Protein AF-A0A918P428-F1 (afdb_monomer_lite)

Secondary structure (DSSP, 8-state):
-PPPHHHHHHHHHHTB-TTS-BSSGGGGT--HHHHHHHHHHHHHHHHHHHHHHHHHHHTT---HHHHHHHHHHHHHHHHHHHHHHHHTTT--GGGGGPPP---S------TTS-GGGHHHHHHHHHHHHHHHHHHHHTT--SSPPPHHHHHHHHHHHHHHHHHHHHHHHHHHHSS-HHHHHHHHHHHHHHHHHHHHHHHHHHHHTTEEESS--SS--S-PPPPHHHHHTTSSPPPPPP-PPPHHHHHHHHHHHHHHHHHH-TT--TTSSSPPPPPPPHHHHHHHTTSHHHHHHHHHHHHHHHHHHHHHHHHHHHHHGGGEEE--GGGPPTT--SS-EEPPHHHHHHHHHHHHHHHHHHHHHHHHHHHHHHHHT---HHHHHHHHHHTTT-SSPP----PPPP-----------PPPPPPPP-----

Structure (mmCIF, N/CA/C/O backbone):
data_AF-A0A918P428-F1
#
_entry.id   AF-A0A918P428-F1
#
loop_
_atom_site.group_PDB
_atom_site.id
_atom_site.type_symbol
_atom_site.label_atom_id
_atom_site.label_alt_id
_atom_site.label_comp_id
_atom_site.label_asym_id
_atom_site.label_entity_id
_atom_site.label_seq_id
_atom_site.pdbx_PDB_ins_code
_atom_site.Cartn_x
_atom_site.Cartn_y
_atom_site.Cartn_z
_atom_site.occupancy
_atom_site.B_iso_or_equiv
_atom_site.auth_seq_id
_atom_site.auth_comp_id
_atom_site.auth_asym_id
_atom_site.auth_atom_id
_atom_site.pdbx_PDB_model_num
ATOM 1 N N . MET A 1 1 ? -10.950 -5.832 18.881 1.00 31.33 1 MET A N 1
ATOM 2 C CA . MET A 1 1 ? -10.322 -6.523 20.031 1.00 31.33 1 MET A CA 1
ATOM 3 C C . MET A 1 1 ? -9.089 -5.736 20.432 1.00 31.33 1 MET A C 1
ATOM 5 O O . MET A 1 1 ? -8.167 -5.655 19.633 1.00 31.33 1 MET A O 1
ATOM 9 N N . GLU A 1 2 ? -9.090 -5.110 21.608 1.00 39.03 2 GLU A N 1
ATOM 10 C CA . GLU A 1 2 ? -7.902 -4.420 22.128 1.00 39.03 2 GLU A CA 1
ATOM 11 C C . GLU A 1 2 ? -6.857 -5.457 22.566 1.00 39.03 2 GLU A C 1
ATOM 13 O O . GLU A 1 2 ? -7.166 -6.386 23.313 1.00 39.03 2 GLU A O 1
ATOM 18 N N . ALA A 1 3 ? -5.631 -5.336 22.055 1.00 39.38 3 ALA A N 1
ATOM 19 C CA . ALA A 1 3 ? -4.542 -6.263 22.342 1.00 39.38 3 ALA A CA 1
ATOM 20 C C . ALA A 1 3 ? -4.109 -6.167 23.819 1.00 39.38 3 ALA A C 1
ATOM 22 O O . ALA A 1 3 ? -3.930 -5.077 24.364 1.00 39.38 3 ALA A O 1
ATOM 23 N N . SER A 1 4 ? -3.927 -7.314 24.477 1.00 46.53 4 SER A N 1
ATOM 24 C CA . SER A 1 4 ? -3.485 -7.392 25.873 1.00 46.53 4 SER A CA 1
ATOM 25 C C . SER A 1 4 ? -2.034 -6.908 26.066 1.00 46.53 4 SER A C 1
ATOM 27 O O . SER A 1 4 ? -1.264 -6.743 25.121 1.00 46.53 4 SER A O 1
ATOM 29 N N . GLY A 1 5 ? -1.629 -6.696 27.324 1.00 44.28 5 GLY A N 1
ATOM 30 C CA . GLY A 1 5 ? -0.304 -6.175 27.685 1.00 44.28 5 GLY A CA 1
ATOM 31 C C . GLY A 1 5 ? 0.900 -7.011 27.221 1.00 44.28 5 GLY A C 1
ATOM 32 O O . GLY A 1 5 ? 1.939 -6.467 26.870 1.00 44.28 5 GLY A O 1
ATOM 33 N N . ALA A 1 6 ? 0.770 -8.335 27.179 1.00 50.16 6 ALA A N 1
ATOM 34 C CA . ALA A 1 6 ? 1.808 -9.204 26.622 1.00 50.16 6 ALA A CA 1
ATOM 35 C C . ALA A 1 6 ? 1.853 -9.111 25.085 1.00 50.16 6 ALA A C 1
ATOM 37 O O . ALA A 1 6 ? 2.927 -9.137 24.487 1.00 50.16 6 ALA A O 1
ATOM 38 N N . ALA A 1 7 ? 0.693 -8.884 24.459 1.00 64.12 7 ALA A N 1
ATOM 39 C CA . ALA A 1 7 ? 0.551 -8.892 23.014 1.00 64.12 7 ALA A CA 1
ATOM 40 C C . ALA A 1 7 ? 1.315 -7.757 22.319 1.00 64.12 7 ALA A C 1
ATOM 42 O O . ALA A 1 7 ? 1.891 -8.022 21.277 1.00 64.12 7 ALA A O 1
ATOM 43 N N . VAL A 1 8 ? 1.402 -6.528 22.859 1.00 65.88 8 VAL A N 1
ATOM 44 C CA . VAL A 1 8 ? 2.155 -5.445 22.164 1.00 65.88 8 VAL A CA 1
ATOM 45 C C . VAL A 1 8 ? 3.673 -5.594 22.330 1.00 65.88 8 VAL A C 1
ATOM 47 O O . VAL A 1 8 ? 4.412 -5.254 21.410 1.00 65.88 8 VAL A O 1
ATOM 50 N N . ILE A 1 9 ? 4.174 -6.139 23.449 1.00 69.25 9 ILE A N 1
ATOM 51 C CA . ILE A 1 9 ? 5.611 -6.456 23.579 1.00 69.25 9 ILE A CA 1
ATOM 52 C C . ILE A 1 9 ? 6.000 -7.550 22.582 1.00 69.25 9 ILE A C 1
ATOM 54 O O . ILE A 1 9 ? 7.019 -7.414 21.902 1.00 69.25 9 ILE A O 1
ATOM 58 N N . ASP A 1 10 ? 5.188 -8.600 22.465 1.00 75.81 10 ASP A N 1
ATOM 59 C CA . ASP A 1 10 ? 5.423 -9.670 21.496 1.00 75.81 10 ASP A CA 1
ATOM 60 C C . ASP A 1 10 ? 5.233 -9.182 20.054 1.00 75.81 10 ASP A C 1
ATOM 62 O O . ASP A 1 10 ? 6.016 -9.546 19.179 1.00 75.81 10 ASP A O 1
ATOM 66 N N . LEU A 1 11 ? 4.295 -8.261 19.817 1.00 78.19 11 LEU A N 1
ATOM 67 C CA . LEU A 1 11 ? 4.116 -7.588 18.532 1.00 78.19 11 LEU A CA 1
ATOM 68 C C . LEU A 1 11 ? 5.373 -6.802 18.141 1.00 78.19 11 LEU A C 1
ATOM 70 O O . LEU A 1 11 ? 5.907 -7.017 17.060 1.00 78.19 11 LEU A O 1
ATOM 74 N N . ILE A 1 12 ? 5.916 -5.971 19.042 1.00 77.56 12 ILE A N 1
ATOM 75 C CA . ILE A 1 12 ? 7.167 -5.222 18.821 1.00 77.56 12 ILE A CA 1
ATOM 76 C C . ILE A 1 12 ? 8.342 -6.168 18.562 1.00 77.56 12 ILE A C 1
ATOM 78 O O . ILE A 1 12 ? 9.153 -5.905 17.671 1.00 77.56 12 ILE A O 1
ATOM 82 N N . ARG A 1 13 ? 8.438 -7.271 19.315 1.00 81.25 13 ARG A N 1
ATOM 83 C CA . ARG A 1 13 ? 9.455 -8.307 19.083 1.00 81.25 13 ARG A CA 1
ATOM 84 C C . ARG A 1 13 ? 9.303 -8.962 17.715 1.00 81.25 13 ARG A C 1
ATOM 86 O O . ARG A 1 13 ? 10.318 -9.205 17.078 1.00 81.25 13 ARG A O 1
ATOM 93 N N . GLY A 1 14 ? 8.077 -9.172 17.238 1.00 83.81 14 GLY A N 1
ATOM 94 C CA . GLY A 1 14 ? 7.795 -9.743 15.918 1.00 83.81 14 GLY A CA 1
ATOM 95 C C . GLY A 1 14 ? 8.386 -8.942 14.755 1.00 83.81 14 GLY A C 1
ATOM 96 O O . GLY A 1 14 ? 8.685 -9.507 13.70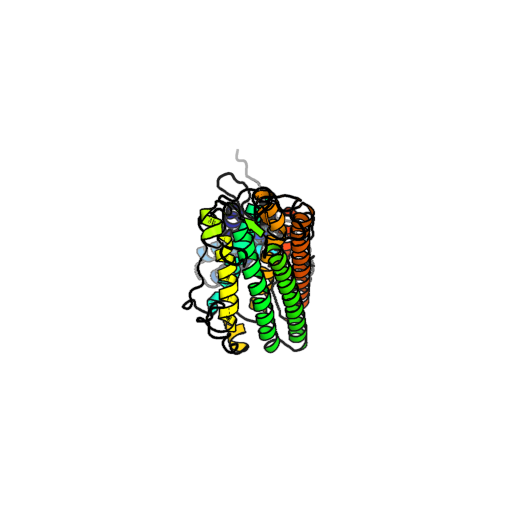9 1.00 83.81 14 GLY A O 1
ATOM 97 N N . HIS A 1 15 ? 8.643 -7.643 14.937 1.00 87.75 15 HIS A N 1
ATOM 98 C CA . HIS A 1 15 ? 9.323 -6.819 13.931 1.00 87.75 15 HIS A CA 1
ATOM 99 C C . HIS A 1 15 ? 10.852 -6.980 13.925 1.00 87.75 15 HIS A C 1
ATOM 101 O O . HIS A 1 15 ? 11.539 -6.219 13.234 1.00 87.75 15 HIS A O 1
ATOM 107 N N . ARG A 1 16 ? 11.400 -7.948 14.667 1.00 87.19 16 ARG A N 1
ATOM 108 C CA . ARG A 1 16 ? 12.821 -8.307 14.686 1.00 87.19 16 ARG A CA 1
ATOM 109 C C . ARG A 1 16 ? 13.007 -9.787 14.353 1.00 87.19 16 ARG A C 1
ATOM 111 O O . ARG A 1 16 ? 12.148 -10.604 14.664 1.00 87.19 16 ARG A O 1
ATOM 118 N N . ASP A 1 17 ? 14.118 -10.123 13.706 1.00 84.69 17 ASP A N 1
ATOM 119 C CA . ASP A 1 17 ? 14.484 -11.514 13.425 1.00 84.69 17 ASP A CA 1
ATOM 120 C C . ASP A 1 17 ? 15.096 -12.219 14.652 1.00 84.69 17 ASP A C 1
ATOM 122 O O . ASP A 1 17 ? 15.236 -11.636 15.731 1.00 84.69 17 ASP A O 1
ATOM 126 N N . GLY A 1 18 ? 15.496 -13.485 14.482 1.00 82.44 18 GLY A N 1
ATOM 127 C CA . GLY A 1 18 ? 16.138 -14.282 15.534 1.00 82.44 18 GLY A CA 1
ATOM 128 C C . GLY A 1 18 ? 17.485 -13.735 16.027 1.00 82.44 18 GLY A C 1
ATOM 129 O O . GLY A 1 18 ? 17.945 -14.146 17.088 1.00 82.44 18 GLY A O 1
ATOM 130 N N . THR A 1 19 ? 18.099 -12.790 15.307 1.00 83.62 19 THR A N 1
ATOM 131 C CA . THR A 1 19 ? 19.321 -12.077 15.726 1.00 83.62 19 THR A CA 1
ATOM 132 C C . THR A 1 19 ? 19.018 -10.747 16.425 1.00 83.62 19 THR A C 1
ATOM 134 O O . THR A 1 19 ? 19.922 -10.080 16.926 1.00 83.62 19 THR A O 1
ATOM 137 N N . GLY A 1 20 ? 17.743 -10.347 16.484 1.00 81.12 20 GLY A N 1
ATOM 138 C CA . GLY A 1 20 ? 17.297 -9.069 17.032 1.00 81.12 20 GLY A CA 1
ATOM 139 C C . GLY A 1 20 ? 17.371 -7.906 16.037 1.00 81.12 20 GLY A C 1
ATOM 140 O O . GLY A 1 20 ? 17.057 -6.766 16.411 1.00 81.12 20 GLY A O 1
ATOM 141 N N . ALA A 1 21 ? 17.748 -8.161 14.782 1.00 85.00 21 ALA A N 1
ATOM 142 C CA . ALA A 1 21 ? 17.823 -7.145 13.746 1.00 85.00 21 ALA A CA 1
ATOM 143 C C . ALA A 1 21 ? 16.412 -6.785 13.240 1.00 85.00 21 ALA A C 1
ATOM 145 O O . ALA A 1 21 ? 15.539 -7.649 13.168 1.00 85.00 21 ALA A O 1
ATOM 146 N N . PRO A 1 22 ? 16.140 -5.509 12.908 1.00 86.50 22 PRO A N 1
ATOM 147 C CA . PRO A 1 22 ? 14.819 -5.098 12.436 1.00 86.50 22 PRO A CA 1
ATOM 148 C C . PRO A 1 22 ? 14.479 -5.729 11.075 1.00 86.50 22 PRO A C 1
ATOM 150 O O . PRO A 1 22 ? 15.311 -5.733 10.171 1.00 86.50 22 PRO A O 1
ATOM 153 N N . VAL A 1 23 ? 13.250 -6.222 10.910 1.00 86.94 23 VAL A N 1
ATOM 154 C CA . VAL A 1 23 ? 12.742 -6.774 9.632 1.00 86.94 23 VAL A CA 1
ATOM 155 C C . VAL A 1 23 ? 11.637 -5.923 9.005 1.00 86.94 23 VAL A C 1
ATOM 157 O O . VAL A 1 23 ? 11.207 -6.177 7.888 1.00 86.94 23 VAL A O 1
ATOM 160 N N . THR A 1 24 ? 11.181 -4.879 9.695 1.00 88.31 24 THR A N 1
ATOM 161 C CA . THR A 1 24 ? 10.195 -3.918 9.177 1.00 88.31 24 THR A CA 1
ATOM 162 C C . THR A 1 24 ? 10.546 -2.508 9.675 1.00 88.31 24 THR A C 1
ATOM 164 O O . THR A 1 24 ? 11.248 -2.389 10.688 1.00 88.31 24 THR A O 1
ATOM 167 N N . PRO A 1 25 ? 9.997 -1.433 9.080 1.00 83.50 25 PRO A N 1
ATOM 168 C CA . PRO A 1 25 ? 10.308 -0.076 9.530 1.00 83.50 25 PRO A CA 1
ATOM 169 C C . PRO A 1 25 ? 9.726 0.247 10.916 1.00 83.50 25 PRO A C 1
ATOM 171 O O . PRO A 1 25 ? 10.214 1.134 11.612 1.00 83.50 25 PRO A O 1
ATOM 174 N N . TYR A 1 26 ? 8.723 -0.511 11.367 1.00 86.00 26 TYR A N 1
ATOM 175 C CA . TYR A 1 26 ? 8.079 -0.323 12.669 1.00 86.00 26 TYR A CA 1
ATOM 176 C C . TYR A 1 26 ? 8.926 -0.804 13.850 1.00 86.00 26 TYR A C 1
ATOM 178 O O . TYR A 1 26 ? 8.709 -0.364 14.976 1.00 86.00 26 TYR A O 1
ATOM 186 N N . ALA A 1 27 ? 9.941 -1.638 13.600 1.00 82.38 27 ALA A N 1
ATOM 187 C CA . ALA A 1 27 ? 10.876 -2.125 14.618 1.00 82.38 27 ALA A CA 1
ATOM 188 C C . ALA A 1 27 ? 11.655 -1.003 15.329 1.00 82.38 27 ALA A C 1
ATOM 190 O O . ALA A 1 27 ? 12.206 -1.214 16.417 1.00 82.38 27 ALA A O 1
ATOM 191 N N . LEU A 1 28 ? 11.742 0.158 14.672 1.00 74.56 28 LEU A N 1
ATOM 192 C CA . LEU A 1 28 ? 12.448 1.351 15.129 1.00 74.56 28 LEU A CA 1
ATOM 193 C C . LEU A 1 28 ? 11.491 2.469 15.564 1.00 74.56 28 LEU A C 1
ATOM 195 O O . LEU A 1 28 ? 11.929 3.412 16.211 1.00 74.56 28 LEU A O 1
ATOM 199 N N . ALA A 1 29 ? 10.192 2.350 15.263 1.00 73.25 29 ALA A N 1
ATOM 200 C CA . ALA A 1 29 ? 9.214 3.406 15.517 1.00 73.25 29 ALA A CA 1
ATOM 201 C C . ALA A 1 29 ? 8.935 3.623 17.013 1.00 73.25 29 ALA A C 1
ATOM 203 O O . ALA A 1 29 ? 8.585 4.731 17.414 1.00 73.25 29 ALA A O 1
ATOM 204 N N . PHE A 1 30 ? 9.108 2.592 17.849 1.00 69.50 30 PHE A N 1
ATOM 205 C CA . PHE A 1 30 ? 8.875 2.698 19.287 1.00 69.50 30 PHE A CA 1
ATOM 206 C C . PHE A 1 30 ? 9.949 2.026 20.127 1.00 69.50 30 PHE A C 1
ATOM 208 O O . PHE A 1 30 ? 10.457 0.949 19.821 1.00 69.50 30 PHE A O 1
ATOM 215 N N . THR A 1 31 ? 10.228 2.656 21.267 1.00 66.94 31 THR A N 1
ATOM 216 C CA . THR A 1 31 ? 11.044 2.059 22.320 1.00 66.94 31 THR A CA 1
ATOM 217 C C . THR A 1 31 ? 10.198 1.143 23.204 1.00 66.94 31 THR A C 1
ATOM 219 O O . THR A 1 31 ? 8.987 1.328 23.362 1.00 66.94 31 THR A O 1
ATOM 222 N N . THR A 1 32 ? 10.850 0.202 23.887 1.00 64.94 32 THR A N 1
ATOM 223 C CA . THR A 1 32 ? 10.221 -0.623 24.935 1.00 64.94 32 THR A CA 1
ATOM 224 C C . THR A 1 32 ? 9.593 0.220 26.051 1.00 64.94 32 THR A C 1
ATOM 226 O O . THR A 1 32 ? 8.631 -0.217 26.682 1.00 64.94 32 THR A O 1
ATOM 229 N N . ARG A 1 33 ? 10.087 1.446 26.282 1.00 69.38 33 ARG A N 1
ATOM 230 C CA . ARG A 1 33 ? 9.517 2.402 27.241 1.00 69.38 33 ARG A CA 1
ATOM 231 C C . ARG A 1 33 ? 8.160 2.940 26.780 1.00 69.38 33 ARG A C 1
ATOM 233 O O . ARG A 1 33 ? 7.232 2.952 27.584 1.00 69.38 33 ARG A O 1
ATOM 240 N N . SER A 1 34 ? 8.025 3.329 25.511 1.00 71.12 34 SER A N 1
ATOM 241 C CA . SER A 1 34 ? 6.755 3.812 24.939 1.00 71.12 34 SER A CA 1
ATOM 242 C C . SER A 1 34 ? 5.681 2.720 24.957 1.00 71.12 34 SER A C 1
ATOM 244 O O . SER A 1 34 ? 4.543 2.976 25.346 1.00 71.12 34 SER A O 1
ATOM 246 N N . ALA A 1 35 ? 6.070 1.480 24.645 1.00 68.44 35 ALA A N 1
ATOM 247 C CA . ALA A 1 35 ? 5.195 0.312 24.734 1.00 68.44 35 ALA A CA 1
ATOM 248 C C . ALA A 1 35 ? 4.687 0.075 26.164 1.00 68.44 35 ALA A C 1
ATOM 250 O O . ALA A 1 35 ? 3.486 -0.045 26.395 1.00 68.44 35 ALA A O 1
ATOM 251 N N . ARG A 1 36 ? 5.592 0.092 27.154 1.00 72.69 36 ARG A N 1
ATOM 252 C CA . ARG A 1 36 ? 5.234 -0.027 28.578 1.00 72.69 36 ARG A CA 1
ATOM 253 C C . ARG A 1 36 ? 4.293 1.088 29.036 1.00 72.69 36 ARG A C 1
ATOM 255 O O . ARG A 1 36 ? 3.337 0.803 29.750 1.00 72.69 36 ARG A O 1
ATOM 262 N N . ALA A 1 37 ? 4.526 2.331 28.614 1.00 80.19 37 ALA A N 1
ATOM 263 C CA . ALA A 1 37 ? 3.649 3.450 28.955 1.00 80.19 37 ALA A CA 1
ATOM 264 C C . ALA A 1 37 ? 2.232 3.256 28.385 1.00 80.19 37 ALA A C 1
ATOM 266 O O . ALA A 1 37 ? 1.250 3.424 29.109 1.00 80.19 37 ALA A O 1
ATOM 267 N N . TYR A 1 38 ? 2.120 2.830 27.123 1.00 79.44 38 TYR A N 1
ATOM 268 C CA . TYR A 1 38 ? 0.840 2.496 26.489 1.00 79.44 38 TYR A CA 1
ATOM 269 C C . TYR A 1 38 ? 0.107 1.355 27.206 1.00 79.44 38 TYR A C 1
ATOM 271 O O . TYR A 1 38 ? -1.086 1.465 27.494 1.00 79.44 38 TYR A O 1
ATOM 279 N N . HIS A 1 39 ? 0.830 0.308 27.605 1.00 77.62 39 HIS A N 1
ATOM 280 C CA . HIS A 1 39 ? 0.270 -0.787 28.395 1.00 77.62 39 HIS A CA 1
ATOM 281 C C . HIS A 1 39 ? -0.295 -0.344 29.733 1.00 77.62 39 HIS A C 1
ATOM 283 O O . HIS A 1 39 ? -1.425 -0.692 30.066 1.00 77.62 39 HIS A O 1
ATOM 289 N N . LEU A 1 40 ? 0.476 0.426 30.499 1.00 81.62 40 LEU A N 1
ATOM 290 C CA . LEU A 1 40 ? 0.041 0.925 31.800 1.00 81.62 40 LEU A CA 1
ATOM 291 C C . LEU A 1 40 ? -1.173 1.850 31.647 1.00 81.62 40 LEU A C 1
ATOM 293 O O . LEU A 1 40 ? -2.111 1.786 32.444 1.00 81.62 40 LEU A O 1
ATOM 297 N N . ARG A 1 41 ? -1.226 2.631 30.561 1.00 83.94 41 ARG A N 1
ATOM 298 C CA . ARG A 1 41 ? -2.387 3.459 30.235 1.00 83.94 41 ARG A CA 1
ATOM 299 C C . ARG A 1 41 ? -3.644 2.622 29.974 1.00 83.94 41 ARG A C 1
ATOM 301 O O . ARG A 1 41 ? -4.665 2.913 30.594 1.00 83.94 41 ARG A O 1
ATOM 308 N N . HIS A 1 42 ? -3.586 1.583 29.139 1.00 80.75 42 HIS A N 1
ATOM 309 C CA . HIS A 1 42 ? -4.741 0.699 28.897 1.00 80.75 42 HIS A CA 1
ATOM 310 C C . HIS A 1 42 ? -5.129 -0.115 30.138 1.00 80.75 42 HIS A C 1
ATOM 312 O O . HIS A 1 42 ? -6.307 -0.184 30.492 1.00 80.75 42 HIS A O 1
ATOM 318 N N . ALA A 1 43 ? -4.144 -0.659 30.858 1.00 83.25 43 ALA A N 1
ATOM 319 C CA . ALA A 1 43 ? -4.373 -1.392 32.098 1.00 83.25 43 ALA A CA 1
ATOM 320 C C . ALA A 1 43 ? -5.099 -0.529 33.138 1.00 83.25 43 ALA A C 1
ATOM 322 O O . ALA A 1 43 ? -5.972 -1.037 33.836 1.00 83.25 43 ALA A O 1
ATOM 323 N N . SER A 1 44 ? -4.820 0.782 33.201 1.00 87.19 44 SER A N 1
ATOM 324 C CA . SER A 1 44 ? -5.530 1.687 34.114 1.00 87.19 44 SER A CA 1
ATOM 325 C C . SER A 1 44 ? -7.049 1.690 33.898 1.00 87.19 44 SER A C 1
ATOM 327 O O . SER A 1 44 ? -7.802 1.707 34.868 1.00 87.19 44 SER A O 1
ATOM 329 N N . GLY A 1 45 ? -7.511 1.612 32.644 1.00 84.69 45 GLY A N 1
ATOM 330 C CA . GLY A 1 45 ? -8.936 1.543 32.314 1.00 84.69 45 GLY A CA 1
ATOM 331 C C . GLY A 1 45 ? -9.569 0.226 32.762 1.00 84.69 45 GLY A C 1
ATOM 332 O O . GLY A 1 45 ? -10.607 0.234 33.419 1.00 84.69 45 GLY A O 1
ATOM 333 N N . ILE A 1 46 ? -8.904 -0.898 32.481 1.00 86.50 46 ILE A N 1
ATOM 334 C CA . ILE A 1 46 ? -9.366 -2.237 32.879 1.00 86.50 46 ILE A CA 1
ATOM 335 C C . ILE A 1 46 ? -9.427 -2.360 34.404 1.00 86.50 46 ILE A C 1
ATOM 337 O O . ILE A 1 46 ? -10.438 -2.803 34.944 1.00 86.50 46 ILE A O 1
ATOM 341 N N . LEU A 1 47 ? -8.379 -1.921 35.107 1.00 87.81 47 LEU A N 1
ATOM 342 C CA . LEU A 1 47 ? -8.314 -1.932 36.570 1.00 87.81 47 LEU A CA 1
ATOM 343 C C . LEU A 1 47 ? -9.423 -1.073 37.187 1.00 87.81 47 LEU A C 1
ATOM 345 O O . LEU A 1 47 ? -10.043 -1.480 38.168 1.00 87.81 47 LEU A O 1
ATOM 349 N N . HIS A 1 48 ? -9.716 0.086 36.591 1.00 89.06 48 HIS A N 1
ATOM 350 C CA . HIS A 1 48 ? -10.815 0.940 37.029 1.00 89.06 48 HIS A CA 1
ATOM 351 C C . HIS A 1 48 ? -12.187 0.277 36.826 1.00 89.06 48 HIS A C 1
ATOM 353 O O . HIS A 1 48 ? -13.009 0.277 37.741 1.00 89.06 48 HIS A O 1
ATOM 359 N N . SER A 1 49 ? -12.432 -0.335 35.665 1.00 89.06 49 SER A N 1
ATOM 360 C CA . SER A 1 49 ? -13.681 -1.060 35.396 1.00 89.06 49 SER A CA 1
ATOM 361 C C . SER A 1 49 ? -13.847 -2.271 36.318 1.00 89.06 49 SER A C 1
ATOM 363 O O . SER A 1 49 ? -14.903 -2.442 36.925 1.00 89.06 49 SER A O 1
ATOM 365 N N . ALA A 1 50 ? -12.789 -3.065 36.502 1.00 90.38 50 ALA A N 1
ATOM 366 C CA . ALA A 1 50 ? -12.780 -4.199 37.422 1.00 90.38 50 ALA A CA 1
ATOM 367 C C . ALA A 1 50 ? -13.047 -3.756 38.868 1.00 90.38 50 ALA A C 1
ATOM 369 O O . ALA A 1 50 ? -13.843 -4.376 39.567 1.00 90.38 50 ALA A O 1
ATOM 370 N N . SER A 1 51 ? -12.451 -2.640 39.297 1.00 93.00 51 SER A N 1
ATOM 371 C CA . SER A 1 51 ? -12.695 -2.043 40.611 1.00 93.00 51 SER A CA 1
ATOM 372 C C . SER A 1 51 ? -14.177 -1.714 40.836 1.00 93.00 51 SER A C 1
ATOM 374 O O . SER A 1 51 ? -14.702 -1.988 41.917 1.00 93.00 51 SER A O 1
ATOM 376 N N . ARG A 1 52 ? -14.874 -1.176 39.824 1.00 93.06 52 ARG A N 1
ATOM 377 C CA . ARG A 1 52 ? -16.317 -0.890 39.905 1.00 93.06 52 ARG A CA 1
ATOM 378 C C . ARG A 1 52 ? -17.155 -2.161 40.031 1.00 93.06 52 ARG A C 1
ATOM 380 O O . ARG A 1 52 ? -18.082 -2.183 40.833 1.00 93.06 52 ARG A O 1
ATOM 387 N N . ILE A 1 53 ? -16.814 -3.207 39.278 1.00 91.38 53 ILE A N 1
ATOM 388 C CA . ILE A 1 53 ? -17.498 -4.507 39.352 1.00 91.38 53 ILE A CA 1
ATOM 389 C C . ILE A 1 53 ? -17.313 -5.118 40.744 1.00 91.38 53 ILE A C 1
ATOM 391 O O . ILE A 1 53 ? -18.290 -5.480 41.388 1.00 91.38 53 ILE A O 1
ATOM 395 N N . VAL A 1 54 ? -16.074 -5.166 41.242 1.00 91.56 54 VAL A N 1
ATOM 396 C CA . VAL A 1 54 ? -15.750 -5.699 42.575 1.00 91.56 54 VAL A CA 1
ATOM 397 C C . VAL A 1 54 ? -16.506 -4.951 43.678 1.00 91.56 54 VAL A C 1
ATOM 399 O O . VAL A 1 54 ? -16.985 -5.584 44.614 1.00 91.56 54 VAL A O 1
ATOM 402 N N . HIS A 1 55 ? -16.666 -3.632 43.551 1.00 91.38 55 HIS A N 1
ATOM 403 C CA . HIS A 1 55 ? -17.451 -2.834 44.494 1.00 91.38 55 HIS A CA 1
ATOM 404 C C . HIS A 1 55 ? -18.949 -3.151 44.451 1.00 91.38 55 HIS A C 1
ATOM 406 O O . HIS A 1 55 ? -19.579 -3.310 45.489 1.00 91.38 55 HIS A O 1
ATOM 412 N N . ALA A 1 56 ? -19.527 -3.276 43.256 1.00 90.69 56 ALA A N 1
ATOM 413 C CA . ALA A 1 56 ? -20.937 -3.635 43.114 1.00 90.69 56 ALA A CA 1
ATOM 414 C C . ALA A 1 56 ? -21.225 -5.040 43.680 1.00 90.69 56 ALA A C 1
ATOM 416 O O . ALA A 1 56 ? -22.248 -5.268 44.325 1.00 90.69 56 ALA A O 1
ATOM 417 N N . VAL A 1 57 ? -20.292 -5.979 43.495 1.00 89.88 57 VAL A N 1
ATOM 418 C CA . VAL A 1 57 ? -20.382 -7.324 44.078 1.00 89.88 57 VAL A CA 1
ATOM 419 C C . VAL A 1 57 ? -20.202 -7.285 45.601 1.00 89.88 57 VAL A C 1
ATOM 421 O O . VAL A 1 57 ? -20.927 -7.975 46.310 1.00 89.88 57 VAL A O 1
ATOM 424 N N . SER A 1 58 ? -19.298 -6.458 46.144 1.00 89.75 58 SER A N 1
ATOM 425 C CA . SER A 1 58 ? -19.117 -6.358 47.604 1.00 89.75 58 SER A CA 1
ATOM 426 C C . SER A 1 58 ? -20.359 -5.833 48.329 1.00 89.75 58 SER A C 1
ATOM 428 O O . SER A 1 58 ? -20.596 -6.223 49.472 1.00 89.75 58 SER A O 1
ATOM 430 N N . GLN A 1 59 ? -21.159 -4.997 47.658 1.00 88.12 59 GLN A N 1
ATOM 431 C CA . GLN A 1 59 ? -22.417 -4.441 48.170 1.00 88.12 59 GLN A CA 1
ATOM 432 C C . GLN A 1 59 ? -23.609 -5.408 48.114 1.00 88.12 59 GLN A C 1
ATOM 434 O O . GLN A 1 59 ? -24.616 -5.148 48.762 1.00 88.12 59 GLN A O 1
ATOM 439 N N . SER A 1 60 ? -23.522 -6.492 47.339 1.00 87.50 60 SER A N 1
ATOM 440 C CA . SER A 1 60 ? -24.641 -7.419 47.095 1.00 87.50 60 SER A CA 1
ATOM 441 C C . SER A 1 60 ? -24.496 -8.772 47.796 1.00 87.50 60 SER A C 1
ATOM 443 O O . SER A 1 60 ? -25.365 -9.628 47.653 1.00 87.50 60 SER A O 1
ATOM 445 N N . LEU A 1 61 ? -23.413 -8.985 48.549 1.00 85.19 61 LEU A N 1
ATOM 446 C CA . LEU A 1 61 ? -23.139 -10.241 49.245 1.00 85.19 61 LEU A CA 1
ATOM 447 C C . LEU A 1 61 ? -23.393 -10.124 50.752 1.00 85.19 61 LEU A C 1
ATOM 449 O O . LEU A 1 61 ? -22.769 -9.308 51.425 1.00 85.19 61 LEU A O 1
ATOM 453 N N . ASP A 1 62 ? -24.188 -11.050 51.293 1.00 79.94 62 ASP A N 1
ATOM 454 C CA . ASP A 1 62 ? -24.515 -11.128 52.729 1.00 79.94 62 ASP A CA 1
ATOM 455 C C . ASP A 1 62 ? -23.395 -11.739 53.597 1.00 79.94 62 ASP A C 1
ATOM 457 O O . ASP A 1 62 ? -23.501 -11.825 54.821 1.00 79.94 62 ASP A O 1
ATOM 461 N N . ASN A 1 63 ? -22.282 -12.169 52.992 1.00 88.62 63 ASN A N 1
ATOM 462 C CA . ASN A 1 63 ? -21.139 -12.712 53.725 1.00 88.62 63 ASN A CA 1
ATOM 463 C C . ASN A 1 63 ? -20.114 -11.614 54.049 1.00 88.62 63 ASN A C 1
ATOM 465 O O . ASN A 1 63 ? -19.318 -11.213 53.196 1.00 88.62 63 ASN A O 1
ATOM 469 N N . TRP A 1 64 ? -20.080 -11.201 55.318 1.00 85.19 64 TRP A N 1
ATOM 470 C CA . TRP A 1 64 ? -19.185 -10.165 55.848 1.00 85.19 64 TRP A CA 1
ATOM 471 C C . TRP A 1 64 ? -17.703 -10.365 55.489 1.00 85.19 64 TRP A C 1
ATOM 473 O O . TRP A 1 64 ? -17.040 -9.440 55.017 1.00 85.19 64 TRP A O 1
ATOM 483 N N . ASN A 1 65 ? -17.176 -11.585 55.642 1.00 87.31 65 ASN A N 1
ATOM 484 C CA . ASN A 1 65 ? -15.766 -11.876 55.360 1.00 87.31 65 ASN A CA 1
ATOM 485 C C . ASN A 1 65 ? -15.431 -11.744 53.868 1.00 87.31 65 ASN A C 1
ATOM 487 O O . ASN A 1 65 ? -14.327 -11.327 53.510 1.00 87.31 65 ASN A O 1
ATOM 491 N N . VAL A 1 66 ? -16.372 -12.097 52.991 1.00 86.38 66 VAL A N 1
ATOM 492 C CA . VAL A 1 66 ? -16.209 -11.952 51.539 1.00 86.38 66 VAL A CA 1
ATOM 493 C C . VAL A 1 66 ? -16.333 -10.483 51.133 1.00 86.38 66 VAL A C 1
ATOM 495 O O . VAL A 1 66 ? -15.510 -10.004 50.353 1.00 86.38 66 VAL A O 1
ATOM 498 N N . SER A 1 67 ? -17.286 -9.750 51.716 1.00 86.56 67 SER A N 1
ATOM 499 C CA . SER A 1 67 ? -17.478 -8.319 51.465 1.00 86.56 67 SER A CA 1
ATOM 500 C C . SER A 1 67 ? -16.229 -7.504 51.826 1.00 86.56 67 SER A C 1
ATOM 502 O O . SER A 1 67 ? -15.738 -6.751 50.986 1.00 86.56 67 SER A O 1
ATOM 504 N N . ILE A 1 68 ? -15.611 -7.741 52.995 1.00 88.38 68 ILE A N 1
ATOM 505 C CA . ILE A 1 68 ? -14.348 -7.080 53.383 1.00 88.38 68 ILE A CA 1
ATOM 506 C C . ILE A 1 68 ? -13.234 -7.352 52.366 1.00 88.38 68 ILE A C 1
ATOM 508 O O . ILE A 1 68 ? -12.557 -6.419 51.933 1.00 88.38 68 ILE A O 1
ATOM 512 N N . ARG A 1 69 ? -13.039 -8.612 51.954 1.00 91.19 69 ARG A N 1
ATOM 513 C CA . ARG A 1 69 ? -11.986 -8.971 50.987 1.00 91.19 69 ARG A CA 1
ATOM 514 C C . ARG A 1 69 ? -12.190 -8.283 49.640 1.00 91.19 69 ARG A C 1
ATOM 516 O O . ARG A 1 69 ? -11.223 -7.807 49.046 1.00 91.19 69 ARG A O 1
ATOM 523 N N . LEU A 1 70 ? -13.433 -8.199 49.170 1.00 90.50 70 LEU A N 1
ATOM 524 C CA . LEU A 1 70 ? -13.769 -7.484 47.940 1.00 90.50 70 LEU A CA 1
ATOM 525 C C . LEU A 1 70 ? -13.596 -5.969 48.099 1.00 90.50 70 LEU A C 1
ATOM 527 O O . LEU A 1 70 ? -13.088 -5.326 47.188 1.00 90.50 70 LEU A O 1
ATOM 531 N N . GLN A 1 71 ? -13.910 -5.398 49.263 1.00 89.88 71 GLN A N 1
ATOM 532 C CA . GLN A 1 71 ? -13.642 -3.990 49.563 1.00 89.88 71 GLN A CA 1
ATOM 533 C C . GLN A 1 71 ? -12.133 -3.684 49.517 1.00 89.88 71 GLN A C 1
ATOM 535 O O . GLN A 1 71 ? -11.713 -2.691 48.922 1.00 89.88 71 GLN A O 1
ATOM 540 N N . THR A 1 72 ? -11.294 -4.560 50.080 1.00 92.62 72 THR A N 1
ATOM 541 C CA . THR A 1 72 ? -9.830 -4.447 49.980 1.00 92.62 72 THR A CA 1
ATOM 542 C C . THR A 1 72 ? -9.366 -4.559 48.528 1.00 92.62 72 THR A C 1
ATOM 544 O O . THR A 1 72 ? -8.595 -3.720 48.064 1.00 92.62 72 THR A O 1
ATOM 547 N N . ALA A 1 73 ? -9.876 -5.541 47.779 1.00 90.06 73 ALA A N 1
ATOM 548 C CA . ALA A 1 73 ? -9.564 -5.697 46.360 1.00 90.06 73 ALA A CA 1
ATOM 549 C C . ALA A 1 73 ? -9.974 -4.458 45.544 1.00 90.06 73 ALA A C 1
ATOM 551 O O . ALA A 1 73 ? -9.206 -4.003 44.699 1.00 90.06 73 ALA A O 1
ATOM 552 N N . HIS A 1 74 ? -11.133 -3.862 45.834 1.00 92.44 74 HIS A N 1
ATOM 553 C CA . HIS A 1 74 ? -11.594 -2.619 45.223 1.00 92.44 74 HIS A CA 1
ATOM 554 C C . HIS A 1 74 ? -10.582 -1.482 45.418 1.00 92.44 74 HIS A C 1
ATOM 556 O O . HIS A 1 74 ? -10.171 -0.870 44.429 1.00 92.44 74 HIS A O 1
ATOM 562 N N . VAL A 1 75 ? -10.138 -1.242 46.657 1.00 92.81 75 VAL A N 1
ATOM 563 C CA . VAL A 1 75 ? -9.154 -0.195 46.986 1.00 92.81 75 VAL A CA 1
ATOM 564 C C . VAL A 1 75 ? -7.810 -0.462 46.303 1.00 92.81 75 VAL A C 1
ATOM 566 O O . VAL A 1 75 ? -7.237 0.445 45.696 1.00 92.81 75 VAL A O 1
ATOM 569 N N . CYS A 1 76 ? -7.326 -1.708 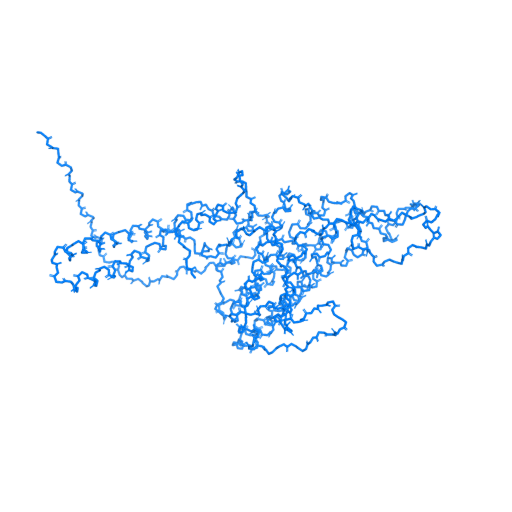46.323 1.00 91.81 76 CYS A N 1
ATOM 570 C CA . CYS A 1 76 ? -6.091 -2.088 45.634 1.00 91.81 76 CYS A CA 1
ATOM 571 C C . CYS A 1 76 ? -6.180 -1.849 44.119 1.00 91.81 76 CYS A C 1
ATOM 573 O O . CYS A 1 76 ? -5.244 -1.308 43.530 1.00 91.81 76 CYS A O 1
ATOM 575 N N . LEU A 1 77 ? -7.305 -2.197 43.486 1.00 92.19 77 LEU A N 1
ATOM 576 C CA . LEU A 1 77 ? -7.532 -1.973 42.056 1.00 92.19 77 LEU A CA 1
ATOM 577 C C . LEU A 1 77 ? -7.644 -0.479 41.713 1.00 92.19 77 LEU A C 1
ATOM 579 O O . LEU A 1 77 ? -7.106 -0.056 40.689 1.00 92.19 77 LEU A O 1
ATOM 583 N N . GLN A 1 78 ? -8.277 0.341 42.562 1.00 92.69 78 GLN A N 1
ATOM 584 C CA . GLN A 1 78 ? -8.303 1.799 42.380 1.00 92.69 78 GLN A CA 1
ATOM 585 C C . GLN A 1 78 ? -6.899 2.397 42.459 1.00 92.69 78 GLN A C 1
ATOM 587 O O . GLN A 1 78 ? -6.503 3.159 41.573 1.00 92.69 78 GLN A O 1
ATOM 592 N N . TYR A 1 79 ? -6.135 2.023 43.486 1.00 90.38 79 TYR A N 1
ATOM 593 C CA . TYR A 1 79 ? -4.765 2.489 43.665 1.00 90.38 79 TYR A CA 1
ATOM 594 C C . TYR A 1 79 ? -3.880 2.079 42.481 1.00 90.38 79 TYR A C 1
ATOM 596 O O . TYR A 1 79 ? -3.211 2.924 41.883 1.00 90.38 79 TYR A O 1
ATOM 604 N N . ALA A 1 80 ? -3.944 0.809 42.072 1.00 88.62 80 ALA A N 1
ATOM 605 C CA . ALA A 1 80 ? -3.224 0.302 40.909 1.00 88.62 80 ALA A CA 1
ATOM 606 C C . ALA A 1 80 ? -3.633 1.026 39.616 1.00 88.62 80 ALA A C 1
ATOM 608 O O . ALA A 1 80 ? -2.769 1.368 38.814 1.00 88.62 80 ALA A O 1
ATOM 609 N N . SER A 1 81 ? -4.922 1.328 39.428 1.00 91.31 81 SER A N 1
ATOM 610 C CA . SER A 1 81 ? -5.416 2.120 38.293 1.00 91.31 81 SER A CA 1
ATOM 611 C C . SER A 1 81 ? -4.791 3.520 38.257 1.00 91.31 81 SER A C 1
ATOM 613 O O . SER A 1 81 ? -4.334 3.966 37.203 1.00 91.31 81 SER A O 1
ATOM 615 N N . VAL A 1 82 ? -4.742 4.225 39.392 1.00 91.25 82 VAL A N 1
ATOM 616 C CA . VAL A 1 82 ? -4.137 5.566 39.472 1.00 91.25 82 VAL A CA 1
ATOM 617 C C . VAL A 1 82 ? -2.637 5.506 39.183 1.00 91.25 82 VAL A C 1
ATOM 619 O O . VAL A 1 82 ? -2.147 6.283 38.362 1.00 91.25 82 VAL A O 1
ATOM 622 N N . GLN A 1 83 ? -1.922 4.551 39.783 1.00 90.12 83 GLN A N 1
ATOM 623 C CA . GLN A 1 83 ? -0.489 4.361 39.542 1.00 90.12 83 GLN A CA 1
ATOM 624 C C . GLN A 1 83 ? -0.196 4.002 38.084 1.00 90.12 83 GLN A C 1
ATOM 626 O O . GLN A 1 83 ? 0.688 4.591 37.468 1.00 90.12 83 GLN A O 1
ATOM 631 N N . ALA A 1 84 ? -0.983 3.105 37.488 1.00 85.56 84 ALA A N 1
ATOM 632 C CA . ALA A 1 84 ? -0.857 2.739 36.082 1.00 85.56 84 ALA A CA 1
ATOM 633 C C . ALA A 1 84 ? -1.133 3.935 35.154 1.00 85.56 84 ALA A C 1
ATOM 635 O O . ALA A 1 84 ? -0.417 4.145 34.176 1.00 85.56 84 ALA A O 1
ATOM 636 N N . ARG A 1 85 ? -2.111 4.788 35.486 1.00 87.31 85 ARG A N 1
ATOM 637 C CA . ARG A 1 85 ? -2.390 6.018 34.729 1.00 87.31 85 ARG A CA 1
ATOM 638 C C . ARG A 1 85 ? -1.243 7.023 34.816 1.00 87.31 85 ARG A C 1
ATOM 640 O O . ARG A 1 85 ? -0.934 7.656 33.808 1.00 87.31 85 ARG A O 1
ATOM 647 N N . HIS A 1 86 ? -0.639 7.167 35.994 1.00 87.31 86 HIS A N 1
ATOM 648 C CA . HIS A 1 86 ? 0.492 8.063 36.219 1.00 87.31 86 HIS A CA 1
ATOM 649 C C . HIS A 1 86 ? 1.758 7.559 35.515 1.00 87.31 86 HIS A C 1
ATOM 651 O O . HIS A 1 86 ? 2.367 8.291 34.743 1.00 87.31 86 HIS A O 1
ATOM 657 N N . ALA A 1 87 ? 2.103 6.282 35.686 1.00 83.56 87 ALA A N 1
ATOM 658 C CA . ALA A 1 87 ? 3.245 5.655 35.023 1.00 83.56 87 ALA A CA 1
ATOM 659 C C . ALA A 1 87 ? 3.063 5.524 33.495 1.00 83.56 87 ALA A C 1
ATOM 661 O O . ALA A 1 87 ? 4.042 5.436 32.756 1.00 83.56 87 ALA A O 1
ATOM 662 N N . GLY A 1 88 ? 1.816 5.545 33.012 1.00 81.44 88 GLY A N 1
ATOM 663 C CA . GLY A 1 88 ? 1.456 5.625 31.595 1.00 81.44 88 GLY A CA 1
ATOM 664 C C . GLY A 1 88 ? 1.336 7.051 31.036 1.00 81.44 88 GLY A C 1
ATOM 665 O O . GLY A 1 88 ? 0.868 7.217 29.906 1.00 81.44 88 GLY A O 1
ATOM 666 N N . ALA A 1 89 ? 1.703 8.093 31.793 1.00 77.38 89 ALA A N 1
ATOM 667 C CA . ALA A 1 89 ? 1.731 9.470 31.300 1.00 77.38 89 ALA A CA 1
ATOM 668 C C . ALA A 1 89 ? 2.840 9.612 30.238 1.00 77.38 89 ALA A C 1
ATOM 670 O O . ALA A 1 89 ? 4.024 9.633 30.560 1.00 77.38 89 ALA A O 1
ATOM 671 N N . GLY A 1 90 ? 2.454 9.637 28.959 1.00 73.31 90 GLY A N 1
ATOM 672 C CA . GLY A 1 90 ? 3.375 9.564 27.813 1.00 73.31 90 GLY A CA 1
ATOM 673 C C . GLY A 1 90 ? 3.141 8.364 26.888 1.00 73.31 90 GLY A C 1
ATOM 674 O O . GLY A 1 90 ? 3.939 8.127 25.986 1.00 73.31 90 GLY A O 1
ATOM 675 N N . ALA A 1 91 ? 2.066 7.600 27.104 1.00 76.50 91 ALA A N 1
ATOM 676 C CA . ALA A 1 91 ? 1.581 6.618 26.141 1.00 76.50 91 ALA A CA 1
ATOM 677 C C . ALA A 1 91 ? 1.312 7.266 24.773 1.00 76.50 91 ALA A C 1
ATOM 679 O O . ALA A 1 91 ? 0.526 8.210 24.683 1.00 76.50 91 ALA A O 1
ATOM 680 N N . ASP A 1 92 ? 1.921 6.724 23.718 1.00 78.38 92 ASP A N 1
ATOM 681 C CA . ASP A 1 92 ? 1.634 7.140 22.348 1.00 78.38 92 ASP A CA 1
ATOM 682 C C . ASP A 1 92 ? 0.367 6.421 21.846 1.00 78.38 92 ASP A C 1
ATOM 684 O O . ASP A 1 92 ? 0.363 5.187 21.779 1.00 78.38 92 ASP A O 1
ATOM 688 N N . PRO A 1 93 ? -0.721 7.137 21.502 1.00 77.56 93 PRO A N 1
ATOM 689 C CA . PRO A 1 93 ? -1.944 6.513 21.001 1.00 77.56 93 PRO A CA 1
ATOM 690 C C . PRO A 1 93 ? -1.754 5.802 19.652 1.00 77.56 93 PRO A C 1
ATOM 692 O O . PRO A 1 93 ? -2.560 4.934 19.317 1.00 77.56 93 PRO A O 1
ATOM 695 N N . ALA A 1 94 ? -0.702 6.113 18.888 1.00 79.38 94 ALA A N 1
ATOM 696 C CA . ALA A 1 94 ? -0.400 5.450 17.623 1.00 79.38 94 ALA A CA 1
ATOM 697 C C . ALA A 1 94 ? -0.004 3.971 17.800 1.00 79.38 94 ALA A C 1
ATOM 699 O O . ALA A 1 94 ? -0.161 3.185 16.865 1.00 79.38 94 ALA A O 1
ATOM 700 N N . LEU A 1 95 ? 0.410 3.555 19.007 1.00 78.38 95 LEU A N 1
ATOM 701 C CA . LEU A 1 95 ? 0.644 2.142 19.344 1.00 78.38 95 LEU A CA 1
ATOM 702 C C . LEU A 1 95 ? -0.619 1.276 19.224 1.00 78.38 95 LEU A C 1
ATOM 704 O O . LEU A 1 95 ? -0.504 0.074 19.004 1.00 78.38 95 LEU A O 1
ATOM 708 N N . ALA A 1 96 ? -1.815 1.869 19.294 1.00 78.69 96 ALA A N 1
ATOM 709 C CA . ALA A 1 96 ? -3.067 1.150 19.053 1.00 78.69 96 ALA A CA 1
ATOM 710 C C . ALA A 1 96 ? -3.199 0.652 17.600 1.00 78.69 96 ALA A C 1
ATOM 712 O O . ALA A 1 96 ? -3.921 -0.304 17.339 1.00 78.69 96 ALA A O 1
ATOM 713 N N . ALA A 1 97 ? -2.506 1.303 16.659 1.00 84.62 97 ALA A N 1
ATOM 714 C CA . ALA A 1 97 ? -2.512 0.979 15.233 1.00 84.62 97 ALA A CA 1
ATOM 715 C C . ALA A 1 97 ? -1.245 0.221 14.790 1.00 84.62 97 ALA A C 1
ATOM 717 O O . ALA A 1 97 ? -0.952 0.148 13.589 1.00 84.62 97 ALA A O 1
ATOM 718 N N . PHE A 1 98 ? -0.472 -0.300 15.750 1.00 84.38 98 PHE A N 1
ATOM 719 C CA . PHE A 1 98 ? 0.777 -0.999 15.477 1.00 84.38 98 PHE A CA 1
ATOM 720 C C . PHE A 1 98 ? 0.501 -2.311 14.720 1.00 84.38 98 PHE A C 1
ATOM 722 O O . PHE A 1 98 ? -0.308 -3.117 15.186 1.00 84.38 98 PHE A O 1
ATOM 729 N N . PRO A 1 99 ? 1.094 -2.513 13.527 1.00 87.75 99 PRO A N 1
ATOM 730 C CA . PRO A 1 99 ? 0.776 -3.665 12.693 1.00 87.75 99 PRO A CA 1
ATOM 731 C C . PRO A 1 99 ? 1.406 -4.952 13.203 1.00 87.75 99 PRO A C 1
ATOM 733 O O . PRO A 1 99 ? 2.326 -4.937 14.010 1.00 87.75 99 PRO A O 1
ATOM 736 N N . GLN A 1 100 ? 0.947 -6.075 12.657 1.00 86.38 100 GLN A N 1
ATOM 737 C CA . GLN A 1 100 ? 1.672 -7.335 12.757 1.00 86.38 100 GLN A CA 1
ATOM 738 C C . GLN A 1 100 ? 2.831 -7.368 11.757 1.00 86.38 100 GLN A C 1
ATOM 740 O O . GLN A 1 100 ? 2.720 -6.896 10.625 1.00 86.38 100 GLN A O 1
ATOM 745 N N . ALA A 1 101 ? 3.948 -7.968 12.164 1.00 86.69 101 ALA A N 1
ATOM 746 C CA . ALA A 1 101 ? 5.080 -8.241 11.287 1.00 86.69 101 ALA A CA 1
ATOM 747 C C . ALA A 1 101 ? 4.811 -9.488 10.430 1.00 86.69 101 ALA A C 1
ATOM 749 O O . ALA A 1 101 ? 5.333 -10.572 10.697 1.00 86.69 101 ALA A O 1
ATOM 750 N N . LEU A 1 102 ? 3.970 -9.349 9.406 1.00 89.50 102 LEU A N 1
ATOM 751 C CA . LEU A 1 102 ? 3.603 -10.478 8.554 1.00 89.50 102 LEU A CA 1
ATOM 752 C C . LEU A 1 102 ? 4.824 -11.022 7.779 1.00 89.50 102 LEU A C 1
ATOM 754 O O . LEU A 1 102 ? 5.699 -10.250 7.364 1.00 89.50 102 LEU A O 1
ATOM 758 N N . PRO A 1 103 ? 4.933 -12.349 7.589 1.00 88.06 103 PRO A N 1
ATOM 759 C CA . PRO A 1 103 ? 5.958 -12.937 6.732 1.00 88.06 103 PRO A CA 1
ATOM 760 C C . PRO A 1 103 ? 5.680 -12.617 5.256 1.00 88.06 103 PRO A C 1
ATOM 762 O O . PRO A 1 103 ? 4.529 -12.411 4.872 1.00 88.06 103 PRO A O 1
ATOM 765 N N . LEU A 1 104 ? 6.722 -12.619 4.416 1.00 89.75 104 LEU A N 1
ATOM 766 C CA . LEU A 1 104 ? 6.613 -12.451 2.958 1.00 89.75 104 LEU A CA 1
ATOM 767 C C . LEU A 1 104 ? 6.112 -13.732 2.272 1.00 89.75 104 LEU A C 1
ATOM 769 O O . LEU A 1 104 ? 6.786 -14.308 1.422 1.00 89.75 104 LEU A O 1
ATOM 773 N N . ILE A 1 105 ? 4.927 -14.190 2.668 1.00 89.38 105 ILE A N 1
ATOM 774 C CA . ILE A 1 105 ? 4.250 -15.342 2.073 1.00 89.38 105 ILE A CA 1
ATOM 775 C C . ILE A 1 105 ? 3.026 -14.803 1.327 1.00 89.38 105 ILE A C 1
ATOM 777 O O . ILE A 1 105 ? 2.094 -14.324 1.980 1.00 89.38 105 ILE A O 1
ATOM 781 N N . PRO A 1 106 ? 3.025 -14.828 -0.018 1.00 87.50 106 PRO A N 1
ATOM 782 C CA . PRO A 1 106 ? 1.924 -14.287 -0.793 1.00 87.50 106 PRO A CA 1
ATOM 783 C C . PRO A 1 106 ? 0.674 -15.140 -0.581 1.00 87.50 106 PRO A C 1
ATOM 785 O O . PRO A 1 106 ? 0.705 -16.361 -0.732 1.00 87.50 106 PRO A O 1
ATOM 788 N N . VAL A 1 107 ? -0.439 -14.484 -0.262 1.00 91.19 107 VAL A N 1
ATOM 789 C CA . VAL A 1 107 ? -1.761 -15.114 -0.260 1.00 91.19 107 VAL A CA 1
ATOM 790 C C . VAL A 1 107 ? -2.446 -14.718 -1.565 1.00 91.19 107 VAL A C 1
ATOM 792 O O . VAL A 1 107 ? -2.725 -13.527 -1.745 1.00 91.19 107 VAL A O 1
ATOM 795 N N . PRO A 1 108 ? -2.716 -15.658 -2.488 1.00 89.19 108 PRO A N 1
ATOM 796 C CA . PRO A 1 108 ? -3.349 -15.324 -3.755 1.00 89.19 108 PRO A CA 1
ATOM 797 C C . PRO A 1 108 ? -4.742 -14.739 -3.512 1.00 89.19 108 PRO A C 1
ATOM 799 O O . PRO A 1 108 ? -5.439 -15.117 -2.572 1.00 89.19 108 PRO A O 1
ATOM 802 N N . ALA A 1 109 ? -5.153 -13.808 -4.367 1.00 91.12 109 ALA A N 1
ATOM 803 C CA . ALA A 1 109 ? -6.531 -13.351 -4.391 1.00 91.12 109 ALA A CA 1
ATOM 804 C C . ALA A 1 109 ? -7.358 -14.376 -5.178 1.00 91.12 109 ALA A C 1
ATOM 806 O O . ALA A 1 109 ? -7.241 -14.457 -6.406 1.00 91.12 109 ALA A O 1
ATOM 807 N N . LEU A 1 110 ? -8.272 -15.095 -4.527 1.00 90.56 110 LEU A N 1
ATOM 808 C CA . LEU A 1 110 ? -9.144 -16.086 -5.174 1.00 90.56 110 LEU A CA 1
ATOM 809 C C . LEU A 1 110 ? -10.521 -15.488 -5.516 1.00 90.56 110 LEU A C 1
ATOM 811 O O . LEU A 1 110 ? -11.020 -14.664 -4.750 1.00 90.56 110 LEU A O 1
ATOM 815 N N . PRO A 1 111 ? -11.145 -15.841 -6.657 1.00 88.44 111 PRO A N 1
ATOM 816 C CA . PRO A 1 111 ? -12.467 -15.309 -7.023 1.00 88.44 111 PRO A CA 1
ATOM 817 C C . PRO A 1 111 ? -13.555 -15.599 -5.981 1.00 88.44 111 PRO A C 1
ATOM 819 O O . PRO A 1 111 ? -14.497 -14.833 -5.821 1.00 88.44 111 PRO A O 1
ATOM 822 N N . THR A 1 112 ? -13.377 -16.690 -5.233 1.00 89.56 112 THR A N 1
ATOM 823 C CA . THR A 1 112 ? -14.263 -17.152 -4.159 1.00 89.56 112 THR A CA 1
ATOM 824 C C . THR A 1 112 ? -14.020 -16.466 -2.813 1.00 89.56 112 THR A C 1
ATOM 826 O O . THR A 1 112 ? -14.697 -16.800 -1.842 1.00 89.56 112 THR A O 1
ATOM 829 N N . ASP A 1 113 ? -13.039 -15.561 -2.711 1.00 91.56 113 ASP A N 1
ATOM 830 C CA . ASP A 1 113 ? -12.762 -14.845 -1.465 1.00 91.56 113 ASP A CA 1
ATOM 831 C C . ASP A 1 113 ? -13.971 -13.968 -1.077 1.00 91.56 113 ASP A C 1
ATOM 833 O O . ASP A 1 113 ? -14.477 -13.217 -1.918 1.00 91.56 113 ASP A O 1
ATOM 837 N N . PRO A 1 114 ? -14.431 -14.000 0.189 1.00 92.94 114 PRO A N 1
ATOM 838 C CA . PRO A 1 114 ? -15.521 -13.140 0.637 1.00 92.94 114 PRO A CA 1
ATOM 839 C C . PRO A 1 114 ? -15.168 -11.656 0.477 1.00 92.94 114 PRO A C 1
ATOM 841 O O . PRO A 1 114 ? -14.173 -11.186 1.034 1.00 92.94 114 PRO A O 1
ATOM 844 N N . LEU A 1 115 ? -16.013 -10.898 -0.229 1.00 93.69 115 LEU A N 1
ATOM 845 C CA . LEU A 1 115 ? -15.775 -9.472 -0.495 1.00 93.69 115 LEU A CA 1
ATOM 846 C C . LEU A 1 115 ? -15.693 -8.642 0.793 1.00 93.69 115 LEU A C 1
ATOM 848 O O . LEU A 1 115 ? -14.844 -7.762 0.888 1.00 93.69 115 LEU A O 1
ATOM 852 N N . ALA A 1 116 ? -16.458 -9.008 1.823 1.00 93.56 116 ALA A N 1
ATOM 853 C CA . ALA A 1 116 ? -16.406 -8.381 3.145 1.00 93.56 116 ALA A CA 1
ATOM 854 C C . ALA A 1 116 ? -15.042 -8.506 3.863 1.00 93.56 116 ALA A C 1
ATOM 856 O O . ALA A 1 116 ? -14.788 -7.803 4.835 1.00 93.56 116 ALA A O 1
ATOM 857 N N . GLN A 1 117 ? -14.151 -9.403 3.419 1.00 93.69 117 GLN A N 1
ATOM 858 C CA . GLN A 1 117 ? -12.797 -9.559 3.978 1.00 93.69 117 GLN A CA 1
ATOM 859 C C . GLN A 1 117 ? -11.725 -8.856 3.137 1.00 93.69 117 GLN A C 1
ATOM 861 O O . GLN A 1 117 ? -10.554 -8.820 3.519 1.00 93.69 117 GLN A O 1
ATOM 866 N N . VAL A 1 118 ? -12.090 -8.312 1.974 1.00 93.69 118 VAL A N 1
ATOM 867 C CA . VAL A 1 118 ? -11.132 -7.761 1.011 1.00 93.69 118 VAL A CA 1
ATOM 868 C C . VAL A 1 118 ? -10.344 -6.596 1.602 1.00 93.69 118 VAL A C 1
ATOM 870 O O . VAL A 1 118 ? -9.128 -6.546 1.415 1.00 93.69 118 VAL A O 1
ATOM 873 N N . ALA A 1 119 ? -10.997 -5.688 2.330 1.00 93.88 119 ALA A N 1
ATOM 874 C CA . ALA A 1 119 ? -10.320 -4.543 2.935 1.00 93.88 119 ALA A CA 1
ATOM 875 C C . ALA A 1 119 ? -9.224 -4.986 3.918 1.00 93.88 119 ALA A C 1
ATOM 877 O O . ALA A 1 119 ? -8.094 -4.508 3.825 1.00 93.88 119 ALA A O 1
ATOM 878 N N . ASP A 1 120 ? -9.512 -5.956 4.788 1.00 93.06 120 ASP A N 1
ATOM 879 C CA . ASP A 1 120 ? -8.529 -6.490 5.736 1.00 93.06 120 ASP A CA 1
ATOM 880 C C . ASP A 1 120 ? -7.375 -7.208 5.032 1.00 93.06 120 ASP A C 1
ATOM 882 O O . ASP A 1 120 ? -6.211 -6.954 5.340 1.00 93.06 120 ASP A O 1
ATOM 886 N N . ARG A 1 121 ? -7.663 -8.009 4.000 1.00 95.50 121 ARG A N 1
ATOM 887 C CA . ARG A 1 121 ? -6.617 -8.663 3.196 1.00 95.50 121 ARG A CA 1
ATOM 888 C C . ARG A 1 121 ? -5.715 -7.665 2.473 1.00 95.50 121 ARG A C 1
ATOM 890 O O . ARG A 1 121 ? -4.510 -7.876 2.403 1.00 95.50 121 ARG A O 1
ATOM 897 N N . ILE A 1 122 ? -6.273 -6.563 1.971 1.00 96.50 122 ILE A N 1
ATOM 898 C CA . ILE A 1 122 ? -5.478 -5.477 1.384 1.00 96.50 122 ILE A CA 1
ATOM 899 C C . ILE A 1 122 ? -4.565 -4.848 2.444 1.00 96.50 122 ILE A C 1
ATOM 901 O O . ILE A 1 122 ? -3.419 -4.516 2.139 1.00 96.50 122 ILE A O 1
ATOM 905 N N . ARG A 1 123 ? -5.035 -4.672 3.686 1.00 94.88 123 ARG A N 1
ATOM 906 C CA . ARG A 1 123 ? -4.202 -4.134 4.775 1.00 94.88 123 ARG A CA 1
ATOM 907 C C . ARG A 1 123 ? -3.037 -5.070 5.083 1.00 94.88 123 ARG A C 1
ATOM 909 O O . ARG A 1 123 ? -1.918 -4.576 5.192 1.00 94.88 123 ARG A O 1
ATOM 916 N N . ASP A 1 124 ? -3.277 -6.378 5.134 1.00 94.94 124 ASP A N 1
ATOM 917 C CA . ASP A 1 124 ? -2.228 -7.391 5.298 1.00 94.94 124 ASP A CA 1
ATOM 918 C C . ASP A 1 124 ? -1.191 -7.318 4.165 1.00 94.94 124 ASP A C 1
ATOM 920 O O . ASP A 1 124 ? 0.013 -7.236 4.429 1.00 94.94 124 ASP A O 1
ATOM 924 N N . ASP A 1 125 ? -1.644 -7.242 2.906 1.00 96.81 125 ASP A N 1
ATOM 925 C CA . ASP A 1 125 ? -0.756 -7.071 1.748 1.00 96.81 125 ASP A CA 1
ATOM 926 C C . ASP A 1 125 ? 0.107 -5.805 1.884 1.00 96.81 125 ASP A C 1
ATOM 928 O O . ASP A 1 125 ? 1.291 -5.811 1.549 1.00 96.81 125 ASP A O 1
ATOM 932 N N . CYS A 1 126 ? -0.455 -4.704 2.399 1.00 95.94 126 CYS A N 1
ATOM 933 C CA . CYS A 1 126 ? 0.288 -3.461 2.622 1.00 95.94 126 CYS A CA 1
ATOM 934 C C . CYS A 1 126 ? 1.402 -3.627 3.667 1.00 95.94 126 CYS A C 1
ATOM 936 O O . CYS A 1 126 ? 2.477 -3.034 3.507 1.00 95.94 126 CYS A O 1
ATOM 938 N N . GLU A 1 127 ? 1.184 -4.426 4.717 1.00 93.75 127 GLU A N 1
ATOM 939 C CA . GLU A 1 127 ? 2.227 -4.726 5.707 1.00 93.75 127 GLU A CA 1
ATOM 940 C C . GLU A 1 127 ? 3.338 -5.584 5.094 1.00 93.75 127 GLU A C 1
ATOM 942 O O . GLU A 1 127 ? 4.523 -5.290 5.278 1.00 93.75 127 GLU A O 1
ATOM 947 N N . GLN A 1 128 ? 2.975 -6.594 4.298 1.00 94.94 128 GLN A N 1
ATOM 948 C CA . GLN A 1 128 ? 3.944 -7.436 3.597 1.00 94.94 128 GLN A CA 1
ATOM 949 C C . GLN A 1 128 ? 4.745 -6.638 2.553 1.00 94.94 128 GLN A C 1
ATOM 951 O O . GLN A 1 128 ? 5.966 -6.760 2.484 1.00 94.94 128 GLN A O 1
ATOM 956 N N . LEU A 1 129 ? 4.108 -5.749 1.786 1.00 95.38 129 LEU A N 1
ATOM 957 C CA . LEU A 1 129 ? 4.805 -4.856 0.851 1.00 95.38 129 LEU A CA 1
ATOM 958 C C . LEU A 1 129 ? 5.731 -3.873 1.574 1.00 95.38 129 LEU A C 1
ATOM 960 O O . LEU A 1 129 ? 6.850 -3.628 1.123 1.00 95.38 129 LEU A O 1
ATOM 964 N N . SER A 1 130 ? 5.302 -3.348 2.724 1.00 93.31 130 SER A N 1
ATOM 965 C CA . SER A 1 130 ? 6.137 -2.482 3.565 1.00 93.31 130 SER A CA 1
ATOM 966 C C . SER A 1 130 ? 7.372 -3.219 4.087 1.00 93.31 130 SER A C 1
ATOM 968 O O . SER A 1 130 ? 8.459 -2.641 4.129 1.00 93.31 130 SER A O 1
ATOM 970 N N . ARG A 1 131 ? 7.224 -4.499 4.447 1.00 92.69 131 ARG A N 1
ATOM 971 C CA . ARG A 1 131 ? 8.341 -5.378 4.801 1.00 92.69 131 ARG A CA 1
ATOM 972 C C . ARG A 1 131 ? 9.276 -5.611 3.614 1.00 92.69 131 ARG A C 1
ATOM 974 O O . ARG A 1 131 ? 10.475 -5.406 3.764 1.00 92.69 131 ARG A O 1
ATOM 981 N N . ALA A 1 132 ? 8.751 -5.958 2.439 1.00 94.00 132 ALA A N 1
ATOM 982 C CA . ALA A 1 132 ? 9.562 -6.183 1.239 1.00 94.00 132 ALA A CA 1
ATOM 983 C C . ALA A 1 132 ? 10.379 -4.937 0.852 1.00 94.00 132 ALA A C 1
ATOM 985 O O . ALA A 1 132 ? 11.569 -5.037 0.546 1.00 94.00 132 ALA A O 1
ATOM 986 N N . ALA A 1 133 ? 9.769 -3.750 0.927 1.00 93.12 133 ALA A N 1
ATOM 987 C CA . ALA A 1 133 ? 10.462 -2.483 0.713 1.00 93.12 133 ALA A CA 1
ATOM 988 C C . ALA A 1 133 ? 11.586 -2.263 1.740 1.00 93.12 133 ALA A C 1
ATOM 990 O O . ALA A 1 133 ? 12.698 -1.878 1.381 1.00 93.12 133 ALA A O 1
ATOM 991 N N . TYR A 1 134 ? 11.324 -2.551 3.017 1.00 91.19 134 TYR A N 1
ATOM 992 C CA . TYR A 1 134 ? 12.314 -2.410 4.081 1.00 91.19 134 TYR A CA 1
ATOM 993 C C . TYR A 1 134 ? 13.497 -3.374 3.927 1.00 91.19 134 TYR A C 1
ATOM 995 O O . TYR A 1 134 ? 14.647 -2.945 4.030 1.00 91.19 134 TYR A O 1
ATOM 1003 N N . GLU A 1 135 ? 13.235 -4.651 3.638 1.00 90.88 135 GLU A N 1
ATOM 1004 C CA . GLU A 1 135 ? 14.274 -5.655 3.379 1.00 90.88 135 GLU A CA 1
ATOM 1005 C C . GLU A 1 135 ? 15.121 -5.283 2.152 1.00 90.88 135 GLU A C 1
ATOM 1007 O O . GLU A 1 135 ? 16.345 -5.420 2.189 1.00 90.88 135 GLU A O 1
ATOM 1012 N N . THR A 1 136 ? 14.495 -4.730 1.106 1.00 91.81 136 THR A N 1
ATOM 1013 C CA . THR A 1 136 ? 15.181 -4.221 -0.094 1.00 91.81 136 THR A CA 1
ATOM 1014 C C . THR A 1 136 ? 16.126 -3.065 0.239 1.00 91.81 136 THR A C 1
ATOM 1016 O O . THR A 1 136 ? 17.300 -3.099 -0.128 1.00 91.81 136 THR A O 1
ATOM 1019 N N . LEU A 1 137 ? 15.648 -2.058 0.977 1.00 89.50 137 LEU A N 1
ATOM 1020 C CA . LEU A 1 137 ? 16.448 -0.890 1.369 1.00 89.50 137 LEU A CA 1
ATOM 1021 C C . LEU A 1 137 ? 17.700 -1.265 2.164 1.00 89.50 137 LEU A C 1
ATOM 1023 O O . LEU A 1 137 ? 18.763 -0.680 1.964 1.00 89.50 137 LEU A O 1
ATOM 1027 N N . HIS A 1 138 ? 17.579 -2.257 3.045 1.00 87.44 138 HIS A N 1
ATOM 1028 C CA . HIS A 1 138 ? 18.651 -2.659 3.953 1.00 87.44 138 HIS A CA 1
ATOM 1029 C C . HIS A 1 138 ? 19.507 -3.811 3.410 1.00 87.44 138 HIS A C 1
ATOM 1031 O O . HIS A 1 138 ? 20.385 -4.288 4.126 1.00 87.44 138 HIS A O 1
ATOM 1037 N N . GLY A 1 139 ? 19.261 -4.273 2.177 1.00 84.12 139 GLY A N 1
ATOM 1038 C CA . GLY A 1 139 ? 19.991 -5.396 1.579 1.00 84.12 139 GLY A CA 1
ATOM 1039 C C . GLY A 1 139 ? 19.822 -6.709 2.350 1.00 84.12 139 GLY A C 1
ATOM 1040 O O . GLY A 1 139 ? 20.749 -7.509 2.409 1.00 84.12 139 GLY A O 1
ATOM 1041 N N . ARG A 1 140 ? 18.663 -6.907 2.990 1.00 81.06 140 ARG A N 1
ATOM 1042 C CA . ARG A 1 140 ? 18.356 -8.066 3.851 1.00 81.06 140 ARG A CA 1
ATOM 1043 C C . ARG A 1 140 ? 17.427 -9.083 3.205 1.00 81.06 140 ARG A C 1
ATOM 1045 O O . ARG A 1 140 ? 17.116 -10.091 3.832 1.00 81.06 140 ARG A O 1
ATOM 1052 N N . SER A 1 141 ? 16.957 -8.815 1.989 1.00 78.25 141 SER A N 1
ATOM 1053 C CA . SER A 1 141 ? 16.081 -9.755 1.300 1.00 78.25 141 SER A CA 1
ATOM 1054 C C . SER A 1 141 ? 16.832 -11.048 0.988 1.00 78.25 141 SER A C 1
ATOM 1056 O O . SER A 1 141 ? 17.913 -11.015 0.401 1.00 78.25 141 SER A O 1
ATOM 1058 N N . ALA A 1 142 ? 16.226 -12.185 1.331 1.00 76.75 142 ALA A N 1
ATOM 1059 C CA . ALA A 1 142 ? 16.728 -13.500 0.933 1.00 76.75 142 ALA A CA 1
ATOM 1060 C C . ALA A 1 142 ? 16.719 -13.679 -0.598 1.00 76.75 142 ALA A C 1
ATOM 1062 O O . ALA A 1 142 ? 17.518 -14.438 -1.141 1.00 76.75 142 ALA A O 1
ATOM 1063 N N . GLN A 1 143 ? 15.831 -12.958 -1.289 1.00 82.25 143 GLN A N 1
ATOM 1064 C CA . GLN A 1 143 ? 15.736 -12.918 -2.743 1.00 82.25 143 GLN A CA 1
ATOM 1065 C C . GLN A 1 143 ? 15.738 -11.447 -3.196 1.00 82.25 143 GLN A C 1
ATOM 1067 O O . GLN A 1 143 ? 14.767 -10.736 -2.945 1.00 82.25 143 GLN A O 1
ATOM 1072 N N . PRO A 1 144 ? 16.797 -10.928 -3.837 1.00 86.19 144 PRO A N 1
ATOM 1073 C CA . PRO A 1 144 ? 16.782 -9.554 -4.331 1.00 86.19 144 PRO A CA 1
ATOM 1074 C C . PRO A 1 144 ? 15.745 -9.390 -5.453 1.00 86.19 144 PRO A C 1
ATOM 1076 O O . PRO A 1 144 ? 15.536 -10.304 -6.252 1.00 86.19 144 PRO A O 1
ATOM 1079 N N . LEU A 1 145 ? 15.114 -8.215 -5.529 1.00 89.62 145 LEU A N 1
ATOM 1080 C CA . LEU A 1 145 ? 14.197 -7.872 -6.619 1.00 89.62 145 LEU A CA 1
ATOM 1081 C C . LEU A 1 145 ? 14.961 -7.817 -7.949 1.00 89.62 145 LEU A C 1
ATOM 1083 O O . LEU A 1 145 ? 15.933 -7.073 -8.080 1.00 89.62 145 LEU A O 1
ATOM 1087 N N . SER A 1 146 ? 14.513 -8.583 -8.943 1.00 89.81 146 SER A N 1
ATOM 1088 C CA . SER A 1 146 ? 14.993 -8.457 -10.323 1.00 89.81 146 SER A CA 1
ATOM 1089 C C . SER A 1 146 ? 14.368 -7.266 -11.048 1.00 89.81 146 SER A C 1
ATOM 1091 O O . SER A 1 146 ? 13.364 -6.701 -10.609 1.00 89.81 146 SER A O 1
ATOM 1093 N N . GLY A 1 147 ? 14.922 -6.907 -12.208 1.00 88.50 147 GLY A N 1
ATOM 1094 C CA . GLY A 1 147 ? 14.332 -5.885 -13.073 1.00 88.50 147 GLY A CA 1
ATOM 1095 C C . GLY A 1 147 ? 12.936 -6.288 -13.552 1.00 88.50 147 GLY A C 1
ATOM 1096 O O . GLY A 1 147 ? 12.030 -5.456 -13.564 1.00 88.50 147 GLY A O 1
ATOM 1097 N N . SER A 1 148 ? 12.721 -7.576 -13.848 1.00 87.88 148 SER A N 1
ATOM 1098 C CA . SER A 1 148 ? 11.387 -8.109 -14.158 1.00 87.88 148 SER A CA 1
ATOM 1099 C C . SER A 1 148 ? 10.427 -8.010 -12.966 1.00 87.88 148 SER A C 1
ATOM 1101 O O . SER A 1 148 ? 9.268 -7.643 -13.158 1.00 87.88 148 SER A O 1
ATOM 1103 N N . ASP A 1 149 ? 10.884 -8.278 -11.735 1.00 92.12 149 ASP A N 1
ATOM 1104 C CA . ASP A 1 149 ? 10.045 -8.104 -10.539 1.00 92.12 149 ASP A CA 1
ATOM 1105 C C . ASP A 1 149 ? 9.631 -6.639 -10.375 1.00 92.12 149 ASP A C 1
ATOM 1107 O O . ASP A 1 149 ? 8.453 -6.356 -10.163 1.00 92.12 149 ASP A O 1
ATOM 1111 N N . LEU A 1 150 ? 10.576 -5.702 -10.517 1.00 92.56 150 LEU A N 1
ATOM 1112 C CA . LEU A 1 150 ? 10.302 -4.266 -10.423 1.00 92.56 150 LEU A CA 1
ATOM 1113 C C . LEU A 1 150 ? 9.279 -3.820 -11.470 1.00 92.56 150 LEU A C 1
ATOM 1115 O O . LEU A 1 150 ? 8.336 -3.109 -11.130 1.00 92.56 150 LEU A O 1
ATOM 1119 N N . GLN A 1 151 ? 9.410 -4.275 -12.717 1.00 90.88 151 GLN A N 1
ATOM 1120 C CA . GLN A 1 151 ? 8.444 -3.975 -13.777 1.00 90.88 151 GLN A CA 1
ATOM 1121 C C . GLN A 1 151 ? 7.041 -4.510 -13.460 1.00 90.88 151 GLN A C 1
ATOM 1123 O O . GLN A 1 151 ? 6.053 -3.792 -13.639 1.00 90.88 151 GLN A O 1
ATOM 112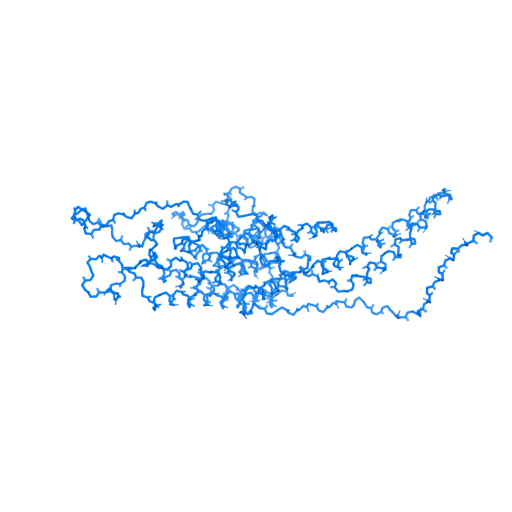8 N N . LEU A 1 152 ? 6.935 -5.746 -12.957 1.00 91.62 152 LEU A N 1
ATOM 1129 C CA . LEU A 1 152 ? 5.648 -6.318 -12.553 1.00 91.62 152 LEU A CA 1
ATOM 1130 C C . LEU A 1 152 ? 5.047 -5.561 -11.367 1.00 91.62 152 LEU A C 1
ATOM 1132 O O . LEU A 1 152 ? 3.865 -5.220 -11.406 1.00 91.62 152 LEU A O 1
ATOM 1136 N N . VAL A 1 153 ? 5.844 -5.250 -10.340 1.00 95.62 153 VAL A N 1
ATOM 1137 C CA . VAL A 1 153 ? 5.397 -4.456 -9.187 1.00 95.62 153 VAL A CA 1
ATOM 1138 C C . VAL A 1 153 ? 4.885 -3.095 -9.659 1.00 95.62 153 VAL A C 1
ATOM 1140 O O . VAL A 1 153 ? 3.753 -2.744 -9.344 1.00 95.62 153 VAL A O 1
ATOM 1143 N N . VAL A 1 154 ? 5.651 -2.364 -10.473 1.00 95.44 154 VAL A N 1
ATOM 1144 C CA . VAL A 1 154 ? 5.255 -1.059 -11.029 1.00 95.44 154 VAL A CA 1
ATOM 1145 C C . VAL A 1 154 ? 3.925 -1.150 -11.788 1.00 95.44 154 VAL A C 1
ATOM 1147 O O . VAL A 1 154 ? 3.033 -0.331 -11.552 1.00 95.44 154 VAL A O 1
ATOM 1150 N N . ARG A 1 155 ? 3.745 -2.170 -12.643 1.00 94.06 155 ARG A N 1
ATOM 1151 C CA . ARG A 1 155 ? 2.480 -2.412 -13.362 1.00 94.06 155 ARG A CA 1
ATOM 1152 C C . ARG A 1 155 ? 1.314 -2.582 -12.386 1.00 94.06 155 ARG A C 1
ATOM 1154 O O . ARG A 1 155 ? 0.283 -1.920 -12.533 1.00 94.06 155 ARG A O 1
ATOM 1161 N N . TRP A 1 156 ? 1.464 -3.453 -11.389 1.00 96.44 156 TRP A N 1
ATOM 1162 C CA . TRP A 1 156 ? 0.404 -3.732 -10.418 1.00 96.44 156 TRP A CA 1
ATOM 1163 C C . TRP A 1 156 ? 0.105 -2.538 -9.515 1.00 96.44 156 TRP A C 1
ATOM 1165 O O . TRP A 1 156 ? -1.060 -2.295 -9.208 1.00 96.44 156 TRP A O 1
ATOM 1175 N N . ARG A 1 157 ? 1.112 -1.746 -9.138 1.00 97.06 157 ARG A N 1
ATOM 1176 C CA . ARG A 1 157 ? 0.918 -0.532 -8.336 1.00 97.06 157 ARG A CA 1
ATOM 1177 C C . ARG A 1 157 ? 0.273 0.605 -9.131 1.00 97.06 157 ARG A C 1
ATOM 1179 O O . ARG A 1 157 ? -0.586 1.297 -8.588 1.00 97.06 157 ARG A O 1
ATOM 1186 N N . SER A 1 158 ? 0.569 0.742 -10.428 1.00 96.88 158 SER A N 1
ATOM 1187 C CA . SER A 1 158 ? -0.164 1.663 -11.312 1.00 96.88 158 SER A CA 1
ATOM 1188 C C . SER A 1 158 ? -1.655 1.311 -11.381 1.00 96.88 158 SER A C 1
ATOM 1190 O O . SER A 1 158 ? -2.510 2.169 -11.142 1.00 96.88 158 SER A O 1
ATOM 1192 N N . LEU A 1 159 ? -1.976 0.033 -11.631 1.00 96.56 159 LEU A N 1
ATOM 1193 C CA . LEU A 1 159 ? -3.356 -0.461 -11.630 1.00 96.56 159 LEU A CA 1
ATOM 1194 C C . LEU A 1 159 ? -4.017 -0.266 -10.257 1.00 96.56 159 LEU A C 1
ATOM 1196 O O . LEU A 1 159 ? -5.122 0.268 -10.179 1.00 96.56 159 LEU A O 1
ATOM 1200 N N . GLY A 1 160 ? -3.328 -0.647 -9.180 1.00 97.06 160 GLY A N 1
ATOM 1201 C CA . GLY A 1 160 ? -3.805 -0.532 -7.804 1.00 97.06 160 GLY A CA 1
ATOM 1202 C C . GLY A 1 160 ? -4.160 0.902 -7.413 1.00 97.06 160 GLY A C 1
ATOM 1203 O O . GLY A 1 160 ? -5.251 1.129 -6.899 1.00 97.06 160 GLY A O 1
ATOM 1204 N N . ALA A 1 161 ? -3.310 1.885 -7.728 1.00 97.50 161 ALA A N 1
ATOM 1205 C CA . ALA A 1 161 ? -3.588 3.298 -7.460 1.00 97.50 161 ALA A CA 1
ATOM 1206 C C . ALA A 1 161 ? -4.816 3.808 -8.240 1.00 97.50 161 ALA A C 1
ATOM 1208 O O . ALA A 1 161 ? -5.653 4.531 -7.694 1.00 97.50 161 ALA A O 1
ATOM 1209 N N . MET A 1 162 ? -4.985 3.384 -9.498 1.00 97.44 162 MET A N 1
ATOM 1210 C CA . MET A 1 162 ? -6.175 3.723 -10.286 1.00 97.44 162 MET A CA 1
ATOM 1211 C C . MET A 1 162 ? -7.453 3.111 -9.686 1.00 97.44 162 MET A C 1
ATOM 1213 O O . MET A 1 162 ? -8.479 3.791 -9.609 1.00 97.44 162 MET A O 1
ATOM 1217 N N . LEU A 1 163 ? -7.405 1.842 -9.267 1.00 97.50 163 LEU A N 1
ATOM 1218 C CA . LEU A 1 163 ? -8.533 1.151 -8.632 1.00 97.50 163 LEU A CA 1
ATOM 1219 C C . LEU A 1 163 ? -8.868 1.768 -7.270 1.00 97.50 163 LEU A C 1
ATOM 1221 O O . LEU A 1 163 ? -10.033 2.042 -7.000 1.00 97.50 163 LEU A O 1
ATOM 1225 N N . ALA A 1 164 ? -7.863 2.090 -6.456 1.00 97.88 164 ALA A N 1
ATOM 1226 C CA . ALA A 1 164 ? -8.041 2.801 -5.194 1.00 97.88 164 ALA A CA 1
ATOM 1227 C C . ALA A 1 164 ? -8.715 4.169 -5.401 1.00 97.88 164 ALA A C 1
ATOM 1229 O O . ALA A 1 164 ? -9.662 4.507 -4.695 1.00 97.88 164 ALA A O 1
ATOM 1230 N N . GLY A 1 165 ? -8.315 4.922 -6.432 1.00 97.81 165 GLY A N 1
ATOM 1231 C CA . GLY A 1 165 ? -8.997 6.161 -6.808 1.00 97.81 165 GLY A CA 1
ATOM 1232 C C . GLY A 1 165 ? -10.465 5.937 -7.186 1.00 97.81 165 GLY A C 1
ATOM 1233 O O . GLY A 1 165 ? -11.332 6.706 -6.781 1.00 97.81 165 GLY A O 1
ATOM 1234 N N . ARG A 1 166 ? -10.782 4.862 -7.919 1.00 97.38 166 ARG A N 1
ATOM 1235 C CA . ARG A 1 166 ? -12.177 4.504 -8.234 1.00 97.38 166 ARG A CA 1
ATOM 1236 C C . ARG A 1 166 ? -12.974 4.104 -6.992 1.00 97.38 166 ARG A C 1
ATOM 1238 O O . ARG A 1 166 ? -14.134 4.492 -6.904 1.00 97.38 166 ARG A O 1
ATOM 1245 N N . LEU A 1 167 ? -12.368 3.397 -6.038 1.00 98.00 167 LEU A N 1
ATOM 1246 C CA . LEU A 1 167 ? -12.989 3.073 -4.749 1.00 98.00 167 LEU A CA 1
ATOM 1247 C C . LEU A 1 167 ? -13.353 4.342 -3.972 1.00 98.00 167 LEU A C 1
ATOM 1249 O O . LEU A 1 167 ? -14.469 4.439 -3.473 1.00 98.00 167 LEU A O 1
ATOM 1253 N N . LEU A 1 168 ? -12.476 5.352 -3.947 1.00 98.00 168 LEU A N 1
ATOM 1254 C CA . LEU A 1 168 ? -12.790 6.636 -3.307 1.00 98.00 168 LEU A CA 1
ATOM 1255 C C . LEU A 1 168 ? -13.930 7.391 -4.000 1.00 98.00 168 LEU A C 1
ATOM 1257 O O . LEU A 1 168 ? -14.693 8.074 -3.326 1.00 98.00 168 LEU A O 1
ATOM 1261 N N . VAL A 1 169 ? -14.089 7.257 -5.321 1.00 97.88 169 VAL A N 1
ATOM 1262 C CA . VAL A 1 169 ? -15.251 7.829 -6.028 1.00 97.88 169 VAL A CA 1
ATOM 1263 C C . VAL A 1 169 ? -16.554 7.159 -5.587 1.00 97.88 169 VAL A C 1
ATOM 1265 O O . VAL A 1 169 ? -17.562 7.844 -5.462 1.00 97.88 169 VAL A O 1
ATOM 1268 N N . GLN A 1 170 ? -16.540 5.848 -5.329 1.00 97.25 170 GLN A N 1
ATOM 1269 C CA . GLN A 1 170 ? -17.712 5.142 -4.796 1.00 97.25 170 GLN A CA 1
ATOM 1270 C C . GLN A 1 170 ? -17.978 5.540 -3.340 1.00 97.25 170 GLN A C 1
ATOM 1272 O O . GLN A 1 170 ? -19.104 5.872 -2.992 1.00 97.25 170 GLN A O 1
ATOM 1277 N N . ALA A 1 171 ? -16.930 5.627 -2.516 1.00 96.94 171 ALA A N 1
ATOM 1278 C CA . ALA A 1 171 ? -17.031 6.127 -1.145 1.00 96.94 171 ALA A CA 1
ATOM 1279 C C . ALA A 1 171 ? -17.596 7.557 -1.082 1.00 96.94 171 ALA A C 1
ATOM 1281 O O . ALA A 1 171 ? -18.361 7.886 -0.184 1.00 96.94 171 ALA A O 1
ATOM 1282 N N . ALA A 1 172 ? -17.239 8.400 -2.054 1.00 97.25 172 ALA A N 1
ATOM 1283 C CA . ALA A 1 172 ? -17.718 9.771 -2.151 1.00 97.25 172 ALA A CA 1
ATOM 1284 C C . ALA A 1 172 ? -19.221 9.887 -2.430 1.00 97.25 172 ALA A C 1
ATOM 1286 O O . ALA A 1 172 ? -19.793 10.918 -2.093 1.00 97.25 172 ALA A O 1
ATOM 1287 N N . ALA A 1 173 ? -19.837 8.881 -3.059 1.00 95.75 173 ALA A N 1
ATOM 1288 C CA . ALA A 1 173 ? -21.278 8.861 -3.313 1.00 95.75 173 ALA A CA 1
ATOM 1289 C C . ALA A 1 173 ? -22.092 8.565 -2.040 1.00 95.75 173 ALA A C 1
ATOM 1291 O O . ALA A 1 173 ? -23.234 8.996 -1.941 1.00 95.75 173 ALA A O 1
ATOM 1292 N N . GLU A 1 174 ? -21.481 7.886 -1.065 1.00 96.38 174 GLU A N 1
ATOM 1293 C CA . GLU A 1 174 ? -22.099 7.510 0.217 1.00 96.38 174 GLU A CA 1
ATOM 1294 C C . GLU A 1 174 ? -21.713 8.457 1.370 1.00 96.38 174 GLU A C 1
ATOM 1296 O O . GLU A 1 174 ? -22.154 8.286 2.506 1.00 96.38 174 GLU A O 1
ATOM 1301 N N . ALA A 1 175 ? -20.849 9.441 1.109 1.00 93.75 175 ALA A N 1
ATOM 1302 C CA . ALA A 1 175 ? -20.383 10.404 2.100 1.00 93.75 175 ALA A CA 1
ATOM 1303 C C . ALA A 1 175 ? -21.209 11.706 2.055 1.00 93.75 175 ALA A C 1
ATOM 1305 O O . ALA A 1 175 ? -21.721 12.062 0.994 1.00 93.75 175 ALA A O 1
ATOM 1306 N N . PRO A 1 176 ? -21.283 12.476 3.161 1.00 90.44 176 PRO A N 1
ATOM 1307 C CA . PRO A 1 176 ? -21.872 13.821 3.152 1.00 90.44 176 PRO A CA 1
ATOM 1308 C C . PRO A 1 176 ? -21.232 14.726 2.087 1.00 90.44 176 PRO A C 1
ATOM 1310 O O . PRO A 1 176 ? -20.030 14.623 1.862 1.00 90.44 176 PRO A O 1
ATOM 1313 N N . ASP A 1 177 ? -21.983 15.648 1.475 1.00 88.75 177 ASP A N 1
ATOM 1314 C CA . ASP A 1 177 ? -21.577 16.386 0.260 1.00 88.75 177 ASP A CA 1
ATOM 1315 C C . ASP A 1 177 ? -20.174 17.031 0.301 1.00 88.75 177 ASP A C 1
ATOM 1317 O O . ASP A 1 177 ? -19.407 16.937 -0.669 1.00 88.75 177 ASP A O 1
ATOM 1321 N N . GLU A 1 178 ? -19.795 17.658 1.418 1.00 92.31 178 GLU A N 1
ATOM 1322 C CA . GLU A 1 178 ? -18.465 18.266 1.602 1.00 92.31 178 GLU A CA 1
ATOM 1323 C C . GLU A 1 178 ? -17.351 17.207 1.669 1.00 92.31 178 GLU A C 1
ATOM 1325 O O . GLU A 1 178 ? -16.315 17.309 0.996 1.00 92.31 178 GLU A O 1
ATOM 1330 N N . ALA A 1 179 ? -17.588 16.138 2.431 1.00 92.44 179 ALA A N 1
ATOM 1331 C CA . ALA A 1 179 ? -16.679 15.007 2.553 1.00 92.44 179 ALA A CA 1
ATOM 1332 C C . ALA A 1 179 ? -16.581 14.223 1.233 1.00 92.44 179 ALA A C 1
ATOM 1334 O O . ALA A 1 179 ? -15.486 13.856 0.809 1.00 92.44 179 ALA A O 1
ATOM 1335 N N . GLY A 1 180 ? -17.698 14.039 0.526 1.00 94.94 180 GLY A N 1
ATOM 1336 C CA . GLY A 1 180 ? -17.756 13.420 -0.794 1.00 94.94 180 GLY A CA 1
ATOM 1337 C C . GLY A 1 180 ? -16.997 14.224 -1.850 1.00 94.94 180 GLY A C 1
ATOM 1338 O O . GLY A 1 180 ? -16.278 13.656 -2.673 1.00 94.94 180 GLY A O 1
ATOM 1339 N N . SER A 1 181 ? -17.077 15.556 -1.811 1.00 96.38 181 SER A N 1
ATOM 1340 C CA . SER A 1 181 ? -16.278 16.422 -2.690 1.00 96.38 181 SER A CA 1
ATOM 1341 C C . SER A 1 181 ? -14.777 16.287 -2.407 1.00 96.38 181 SER A C 1
ATOM 1343 O O . SER A 1 181 ? -13.978 16.161 -3.337 1.00 96.38 181 SER A O 1
ATOM 1345 N N . SER A 1 182 ? -14.401 16.202 -1.130 1.00 96.06 182 SER A N 1
ATOM 1346 C CA . SER A 1 182 ? -13.011 15.997 -0.702 1.00 96.06 182 SER A CA 1
ATOM 1347 C C . SER A 1 182 ? -12.474 14.618 -1.110 1.00 96.06 182 SER A C 1
ATOM 1349 O O . SER A 1 182 ? -11.369 14.512 -1.645 1.00 96.06 182 SER A O 1
ATOM 1351 N N . LEU A 1 183 ? -13.281 13.559 -0.972 1.00 97.56 183 LEU A N 1
ATOM 1352 C CA . LEU A 1 183 ? -12.950 12.203 -1.429 1.00 97.56 183 LEU A CA 1
ATOM 1353 C C . LEU A 1 183 ? -12.775 12.119 -2.953 1.00 97.56 183 LEU A C 1
ATOM 1355 O O . LEU A 1 183 ? -11.871 11.429 -3.430 1.00 97.56 183 LEU A O 1
ATOM 1359 N N . ARG A 1 184 ? -13.581 12.853 -3.733 1.00 97.62 184 ARG A N 1
ATOM 1360 C CA . ARG A 1 184 ? -13.379 12.986 -5.188 1.00 97.62 184 ARG A CA 1
ATOM 1361 C C . ARG A 1 184 ? -12.041 13.658 -5.515 1.00 97.62 184 ARG A C 1
ATOM 1363 O O . ARG A 1 184 ? -11.320 13.154 -6.374 1.00 97.62 184 ARG A O 1
ATOM 1370 N N . GLY A 1 185 ? -11.660 14.705 -4.781 1.00 96.56 185 GLY A N 1
ATOM 1371 C CA . GLY A 1 185 ? -10.329 15.317 -4.894 1.00 96.56 185 GLY A CA 1
ATOM 1372 C C . GLY A 1 185 ? -9.185 14.356 -4.528 1.00 96.56 185 GLY A C 1
ATOM 1373 O O . GLY A 1 185 ? -8.166 14.292 -5.220 1.00 96.56 185 GLY A O 1
ATOM 1374 N N . CYS A 1 186 ? -9.374 13.520 -3.501 1.00 96.44 186 CYS A N 1
ATOM 1375 C CA . CYS A 1 186 ? -8.423 12.456 -3.156 1.00 96.44 186 CYS A CA 1
ATOM 1376 C C . CYS A 1 186 ? -8.277 11.437 -4.297 1.00 96.44 186 CYS A C 1
ATOM 1378 O O . CYS A 1 186 ? -7.166 11.005 -4.620 1.00 96.44 186 CYS A O 1
ATOM 1380 N N . ALA A 1 187 ? -9.388 11.068 -4.943 1.00 97.69 187 ALA A N 1
ATOM 1381 C CA . ALA A 1 187 ? -9.378 10.173 -6.094 1.00 97.69 187 ALA A CA 1
ATOM 1382 C C . ALA A 1 187 ? -8.571 10.746 -7.270 1.00 97.69 187 ALA A C 1
ATOM 1384 O O . ALA A 1 187 ? -7.877 9.990 -7.952 1.00 97.69 187 ALA A O 1
ATOM 1385 N N . ASP A 1 188 ? -8.616 12.061 -7.499 1.00 97.25 188 ASP A N 1
ATOM 1386 C CA . ASP A 1 188 ? -7.785 12.732 -8.506 1.00 97.25 188 ASP A CA 1
ATOM 1387 C C . ASP A 1 188 ? -6.292 12.676 -8.170 1.00 97.25 188 ASP A C 1
ATOM 1389 O O . ASP A 1 188 ? -5.471 12.387 -9.047 1.00 97.25 188 ASP A O 1
ATOM 1393 N N . SER A 1 189 ? -5.934 12.850 -6.897 1.00 97.19 189 SER A N 1
ATOM 1394 C CA . SER A 1 189 ? -4.553 12.667 -6.436 1.00 97.19 189 SER A CA 1
ATOM 1395 C C . SER A 1 189 ? -4.053 11.237 -6.689 1.00 97.19 189 SER A C 1
ATOM 1397 O O . SER A 1 189 ? -2.942 11.046 -7.186 1.00 97.19 189 SER A O 1
ATOM 1399 N N . LEU A 1 190 ? -4.895 10.221 -6.464 1.00 97.44 190 LEU A N 1
ATOM 1400 C CA . LEU A 1 190 ? -4.563 8.823 -6.778 1.00 97.44 190 LEU A CA 1
ATOM 1401 C C . LEU A 1 190 ? -4.458 8.545 -8.282 1.00 97.44 190 LEU A C 1
ATOM 1403 O O . LEU A 1 190 ? -3.618 7.746 -8.697 1.00 97.44 190 LEU A O 1
ATOM 1407 N N . ARG A 1 191 ? -5.240 9.227 -9.129 1.00 96.81 191 ARG A N 1
ATOM 1408 C CA . ARG A 1 191 ? -5.055 9.162 -10.592 1.00 96.81 191 ARG A CA 1
ATOM 1409 C C . ARG A 1 191 ? -3.696 9.727 -10.995 1.00 96.81 191 ARG A C 1
ATOM 1411 O O . ARG A 1 191 ? -3.032 9.146 -11.852 1.00 96.81 191 ARG A O 1
ATOM 1418 N N . SER A 1 192 ? -3.265 10.825 -10.380 1.00 97.44 192 SER A N 1
ATOM 1419 C CA . SER A 1 192 ? -1.928 11.389 -10.601 1.00 97.44 192 SER A CA 1
ATOM 1420 C C . SER A 1 192 ? -0.825 10.430 -10.142 1.00 97.44 192 SER A C 1
ATOM 1422 O O . SER A 1 192 ? 0.132 10.214 -10.884 1.00 97.44 192 SER A O 1
ATOM 1424 N N . ALA A 1 193 ? -0.996 9.759 -8.999 1.00 97.19 193 ALA A N 1
ATOM 1425 C CA . ALA A 1 193 ? -0.080 8.712 -8.543 1.00 97.19 193 ALA A CA 1
ATOM 1426 C C . ALA A 1 193 ? -0.036 7.497 -9.492 1.00 97.19 193 ALA A C 1
ATOM 1428 O O . ALA A 1 193 ? 1.043 7.008 -9.824 1.00 97.19 193 ALA A O 1
ATOM 1429 N N . ALA A 1 194 ? -1.185 7.053 -10.013 1.00 97.81 194 ALA A N 1
ATOM 1430 C CA . ALA A 1 194 ? -1.254 5.984 -11.010 1.00 97.81 194 ALA A CA 1
ATOM 1431 C C . 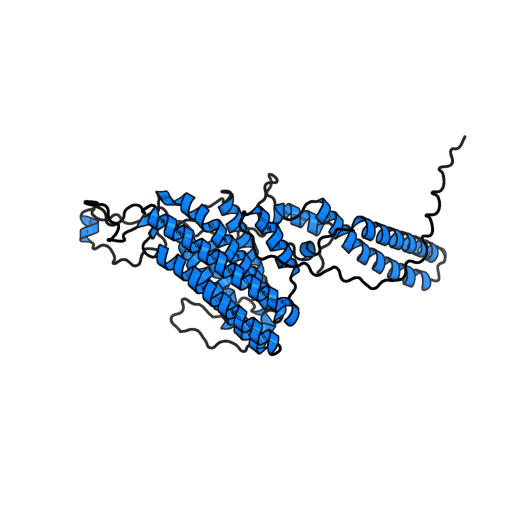ALA A 1 194 ? -0.515 6.348 -12.311 1.00 97.81 194 ALA A C 1
ATOM 1433 O O . ALA A 1 194 ? 0.177 5.501 -12.887 1.00 97.81 194 ALA A O 1
ATOM 1434 N N . ARG A 1 195 ? -0.621 7.611 -12.757 1.00 97.88 195 ARG A N 1
ATOM 1435 C CA . ARG A 1 195 ? 0.138 8.143 -13.903 1.00 97.88 195 ARG A CA 1
ATOM 1436 C C . ARG A 1 195 ? 1.637 8.199 -13.621 1.00 97.88 195 ARG A C 1
ATOM 1438 O O . ARG A 1 195 ? 2.405 7.846 -14.505 1.00 97.88 195 ARG A O 1
ATOM 1445 N N . ALA A 1 196 ? 2.053 8.587 -12.415 1.00 97.50 196 ALA A N 1
ATOM 1446 C CA . ALA A 1 196 ? 3.465 8.578 -12.034 1.00 97.50 196 ALA A CA 1
ATOM 1447 C C . ALA A 1 196 ? 4.044 7.154 -12.094 1.00 97.50 196 ALA A C 1
ATOM 1449 O O . ALA A 1 196 ? 5.077 6.940 -12.723 1.00 97.50 196 ALA A O 1
ATOM 1450 N N . TRP A 1 197 ? 3.330 6.160 -11.548 1.00 97.25 197 TRP A N 1
ATOM 1451 C CA . TRP A 1 197 ? 3.715 4.748 -11.665 1.00 97.25 197 TRP A CA 1
ATOM 1452 C C . TRP A 1 197 ? 3.794 4.280 -13.122 1.00 97.25 197 TRP A C 1
ATOM 1454 O O . TRP A 1 197 ? 4.743 3.600 -13.505 1.00 97.25 197 TRP A O 1
ATOM 1464 N N . ARG A 1 198 ? 2.832 4.674 -13.960 1.00 94.94 198 ARG A N 1
ATOM 1465 C CA . ARG A 1 198 ? 2.874 4.381 -15.397 1.00 94.94 198 ARG A CA 1
ATOM 1466 C C . ARG A 1 198 ? 4.082 5.033 -16.079 1.00 94.94 198 ARG A C 1
ATOM 1468 O O . ARG A 1 198 ? 4.708 4.400 -16.919 1.00 94.94 198 ARG A O 1
ATOM 1475 N N . GLY A 1 199 ? 4.447 6.249 -15.679 1.00 95.00 199 GLY A N 1
ATOM 1476 C CA . GLY A 1 199 ? 5.656 6.921 -16.153 1.00 95.00 199 GLY A CA 1
ATOM 1477 C C . GLY A 1 199 ? 6.930 6.143 -15.819 1.00 95.00 199 GLY A C 1
ATOM 1478 O O . GLY A 1 199 ? 7.828 6.073 -16.652 1.00 95.00 199 GLY A O 1
ATOM 1479 N N . VAL A 1 200 ? 6.995 5.495 -14.647 1.00 94.44 200 VAL A N 1
ATOM 1480 C CA . VAL A 1 200 ? 8.074 4.542 -14.330 1.00 94.44 200 VAL A CA 1
ATOM 1481 C C . VAL A 1 200 ? 8.029 3.361 -15.297 1.00 94.44 200 VAL A C 1
ATOM 1483 O O . VAL A 1 200 ? 9.051 3.031 -15.890 1.00 94.44 200 VAL A O 1
ATOM 1486 N N . GLN A 1 201 ? 6.856 2.750 -15.503 1.00 90.50 201 GLN A N 1
ATOM 1487 C CA . GLN A 1 201 ? 6.694 1.605 -16.408 1.00 90.50 201 GLN A CA 1
ATOM 1488 C C . GLN A 1 201 ? 7.221 1.907 -17.819 1.00 90.50 201 GLN A C 1
ATOM 1490 O O . GLN A 1 201 ? 8.003 1.132 -18.360 1.00 90.50 201 GLN A O 1
ATOM 1495 N N . GLU A 1 202 ? 6.871 3.067 -18.375 1.00 89.81 202 GLU A N 1
ATOM 1496 C CA . GLU A 1 202 ? 7.308 3.513 -19.704 1.00 89.81 202 GLU A CA 1
ATOM 1497 C C . GLU A 1 202 ? 8.840 3.652 -19.806 1.00 89.81 202 GLU A C 1
ATOM 1499 O O . GLU A 1 202 ? 9.417 3.445 -20.874 1.00 89.81 202 GLU A O 1
ATOM 1504 N N . ARG A 1 203 ? 9.540 3.949 -18.699 1.00 88.94 203 ARG A N 1
ATOM 1505 C CA . ARG A 1 203 ? 11.017 3.973 -18.662 1.00 88.94 203 ARG A CA 1
ATOM 1506 C C . ARG A 1 203 ? 11.639 2.579 -18.688 1.00 88.94 203 ARG A C 1
ATOM 1508 O O . ARG A 1 203 ? 12.793 2.453 -19.091 1.00 88.94 203 ARG A O 1
ATOM 1515 N N . TRP A 1 204 ? 10.886 1.554 -18.304 1.00 85.56 204 TRP A N 1
ATOM 1516 C CA . TRP A 1 204 ? 11.321 0.160 -18.323 1.00 85.56 204 TRP A CA 1
ATOM 1517 C C . TRP A 1 204 ? 10.968 -0.596 -19.610 1.00 85.56 204 TRP A C 1
ATOM 1519 O O . TRP A 1 204 ? 11.540 -1.657 -19.839 1.00 85.56 204 TRP A O 1
ATOM 1529 N N . ASP A 1 205 ? 10.090 -0.069 -20.474 1.00 83.06 205 ASP A N 1
ATOM 1530 C CA . ASP A 1 205 ? 9.545 -0.780 -21.651 1.00 83.06 205 ASP A CA 1
ATOM 1531 C C . ASP A 1 205 ? 10.607 -1.381 -22.596 1.00 83.06 205 ASP A C 1
ATOM 1533 O O . ASP A 1 205 ? 10.340 -2.347 -23.319 1.00 83.06 205 ASP A O 1
ATOM 1537 N N . ARG A 1 206 ? 11.817 -0.808 -22.601 1.00 82.12 206 ARG A N 1
ATOM 1538 C CA . ARG A 1 206 ? 12.965 -1.239 -23.418 1.00 82.12 206 ARG A CA 1
ATOM 1539 C C . ARG A 1 206 ? 14.195 -1.602 -22.592 1.00 82.12 206 ARG A C 1
ATOM 1541 O O . ARG A 1 206 ? 15.321 -1.512 -23.082 1.00 82.12 206 ARG A O 1
ATOM 1548 N N . VAL A 1 207 ? 13.982 -1.967 -21.333 1.00 86.75 207 VAL A N 1
ATOM 1549 C CA . VAL A 1 207 ? 15.015 -2.401 -20.396 1.00 86.75 207 VAL A CA 1
ATOM 1550 C C . VAL A 1 207 ? 14.746 -3.848 -20.012 1.00 86.75 207 VAL A C 1
ATOM 1552 O O . VAL A 1 207 ? 13.619 -4.223 -19.691 1.00 86.75 207 VAL A O 1
ATOM 1555 N N . VAL A 1 208 ? 15.788 -4.668 -20.051 1.00 84.25 208 VAL A N 1
ATOM 1556 C CA . VAL A 1 208 ? 15.716 -6.101 -19.776 1.00 84.25 208 VAL A CA 1
ATOM 1557 C C . VAL A 1 208 ? 16.743 -6.468 -18.728 1.00 84.25 208 VAL A C 1
ATOM 1559 O O . VAL A 1 208 ? 17.895 -6.060 -18.826 1.00 84.25 208 VAL A O 1
ATOM 1562 N N . ASP A 1 209 ? 16.327 -7.273 -17.761 1.00 86.44 209 ASP A N 1
ATOM 1563 C CA . ASP A 1 209 ? 17.239 -7.949 -16.847 1.00 86.44 209 ASP A CA 1
ATOM 1564 C C . ASP A 1 209 ? 17.703 -9.265 -17.494 1.00 86.44 209 ASP A C 1
ATOM 1566 O O . ASP A 1 209 ? 16.879 -10.112 -17.851 1.00 86.44 209 ASP A O 1
ATOM 1570 N N . VAL A 1 210 ? 19.013 -9.420 -17.706 1.00 79.44 210 VAL A N 1
ATOM 1571 C CA . VAL A 1 210 ? 19.587 -10.592 -18.393 1.00 79.44 210 VAL A CA 1
ATOM 1572 C C . VAL A 1 210 ? 19.413 -11.873 -17.589 1.00 79.44 210 VAL A C 1
ATOM 1574 O O . VAL A 1 210 ? 19.167 -12.926 -18.182 1.00 79.44 210 VAL A O 1
ATOM 1577 N N . ASP A 1 211 ? 19.503 -11.778 -16.264 1.00 74.56 211 ASP A N 1
ATOM 1578 C CA . ASP A 1 211 ? 19.413 -12.936 -15.372 1.00 74.56 211 ASP A CA 1
ATOM 1579 C C . ASP A 1 211 ? 17.964 -13.388 -15.176 1.00 74.56 211 ASP A C 1
ATOM 1581 O O . ASP A 1 211 ? 17.705 -14.507 -14.729 1.00 74.56 211 ASP A O 1
ATOM 1585 N N . ASP A 1 212 ? 17.004 -12.528 -15.524 1.00 74.56 212 ASP A N 1
ATOM 1586 C CA . ASP A 1 212 ? 15.592 -12.784 -15.296 1.00 74.56 212 ASP A CA 1
ATOM 1587 C C . ASP A 1 212 ? 14.673 -12.132 -16.350 1.00 74.56 212 ASP A C 1
ATOM 1589 O O . ASP A 1 212 ? 13.994 -11.136 -16.084 1.00 74.56 212 ASP A O 1
ATOM 1593 N N . PRO A 1 213 ? 14.593 -12.697 -17.567 1.00 64.62 213 PRO A N 1
ATOM 1594 C CA . PRO A 1 213 ? 13.904 -12.091 -18.707 1.00 64.62 213 PRO A CA 1
ATOM 1595 C C . PRO A 1 213 ? 12.430 -12.521 -18.802 1.00 64.62 213 PRO A C 1
ATOM 1597 O O . PRO A 1 213 ? 11.927 -12.842 -19.887 1.00 64.62 213 PRO A O 1
ATOM 1600 N N . ARG A 1 214 ? 11.727 -12.595 -17.664 1.00 70.56 214 ARG A N 1
ATOM 1601 C CA . ARG A 1 214 ? 10.294 -12.951 -17.625 1.00 70.56 214 ARG A CA 1
ATOM 1602 C C . ARG A 1 214 ? 9.435 -11.944 -18.365 1.00 70.56 214 ARG A C 1
ATOM 1604 O O . ARG A 1 214 ? 8.519 -12.343 -19.084 1.00 70.56 214 ARG A O 1
ATOM 1611 N N . ILE A 1 215 ? 9.751 -10.659 -18.234 1.00 61.78 215 ILE A N 1
ATOM 1612 C CA . ILE A 1 215 ? 9.182 -9.634 -19.099 1.00 61.78 215 ILE A CA 1
ATOM 1613 C C . ILE A 1 215 ? 10.164 -9.405 -20.234 1.00 61.78 215 ILE A C 1
ATOM 1615 O O . ILE A 1 215 ? 11.233 -8.824 -20.065 1.00 61.78 215 ILE A O 1
ATOM 1619 N N . ARG A 1 216 ? 9.792 -9.883 -21.421 1.00 61.66 216 ARG A N 1
ATOM 1620 C CA . ARG A 1 216 ? 10.499 -9.500 -22.636 1.00 61.66 216 ARG A CA 1
ATOM 1621 C C . ARG A 1 216 ? 9.988 -8.126 -23.061 1.00 61.66 216 ARG A C 1
ATOM 1623 O O . ARG A 1 216 ? 8.767 -7.946 -23.105 1.00 61.66 216 ARG A O 1
ATOM 1630 N N . PRO A 1 217 ? 10.875 -7.187 -23.427 1.00 59.25 217 PRO A N 1
ATOM 1631 C CA . PRO A 1 217 ? 10.447 -5.957 -24.077 1.00 59.25 217 PRO A CA 1
ATOM 1632 C C . PRO A 1 217 ? 9.619 -6.339 -25.306 1.00 59.25 217 PRO A C 1
ATOM 1634 O O . PRO A 1 217 ? 9.843 -7.400 -25.906 1.00 59.25 217 PRO A O 1
ATOM 1637 N N . ARG A 1 218 ? 8.631 -5.508 -25.659 1.00 56.34 218 ARG A N 1
ATOM 1638 C CA . ARG A 1 218 ? 7.735 -5.737 -26.806 1.00 56.34 218 ARG A CA 1
ATOM 1639 C C . ARG A 1 218 ? 8.518 -5.630 -28.109 1.00 56.34 218 ARG A C 1
ATOM 1641 O O . ARG A 1 218 ? 8.483 -4.625 -28.808 1.00 56.34 218 ARG A O 1
ATOM 1648 N N . LEU A 1 219 ? 9.261 -6.680 -28.406 1.00 55.94 219 LEU A N 1
ATOM 1649 C CA . LEU A 1 219 ? 10.197 -6.746 -29.500 1.00 55.94 219 LEU A CA 1
ATOM 1650 C C . LEU A 1 219 ? 9.768 -7.846 -30.460 1.00 55.94 219 LEU A C 1
ATOM 1652 O O . LEU A 1 219 ? 9.408 -8.938 -30.008 1.00 55.94 219 LEU A O 1
ATOM 1656 N N . PRO A 1 220 ? 9.841 -7.601 -31.782 1.00 57.81 220 PRO A N 1
ATOM 1657 C CA . PRO A 1 220 ? 9.652 -8.664 -32.750 1.00 57.81 220 PRO A CA 1
ATOM 1658 C C . PRO A 1 220 ? 10.624 -9.802 -32.433 1.00 57.81 220 PRO A C 1
ATOM 1660 O O . PRO A 1 220 ? 11.803 -9.565 -32.109 1.00 57.81 220 PRO A O 1
ATOM 1663 N N . GLN A 1 221 ? 10.093 -11.029 -32.470 1.00 60.34 221 GLN A N 1
ATOM 1664 C CA . GLN A 1 221 ? 10.884 -12.225 -32.211 1.00 60.34 221 GLN A CA 1
ATOM 1665 C C . GLN A 1 221 ? 12.081 -12.246 -33.171 1.00 60.34 221 GLN A C 1
ATOM 1667 O O . GLN A 1 221 ? 11.921 -11.896 -34.343 1.00 60.34 221 GLN A O 1
ATOM 1672 N N . PRO A 1 222 ? 13.283 -12.627 -32.700 1.00 63.09 222 PRO A N 1
ATOM 1673 C CA . PRO A 1 222 ? 14.425 -12.787 -33.588 1.00 63.09 222 PRO A CA 1
ATOM 1674 C C . PRO A 1 222 ? 14.063 -13.766 -34.706 1.00 63.09 222 PRO A C 1
ATOM 1676 O O . PRO A 1 222 ? 13.490 -14.823 -34.428 1.00 63.09 222 PRO A O 1
ATOM 1679 N N . SER A 1 223 ? 14.404 -13.437 -35.954 1.00 66.38 223 SER A N 1
ATOM 1680 C CA . SER A 1 223 ? 14.209 -14.383 -37.049 1.00 66.38 223 SER A CA 1
ATOM 1681 C C . SER A 1 223 ? 15.079 -15.624 -36.823 1.00 66.38 223 SER A C 1
ATOM 1683 O O . SER A 1 223 ? 16.147 -15.564 -36.202 1.00 66.38 223 SER A O 1
ATOM 1685 N N . TYR A 1 224 ? 14.626 -16.767 -37.335 1.00 66.69 224 TYR A N 1
ATOM 1686 C CA . TYR A 1 224 ? 15.370 -18.024 -37.243 1.00 66.69 224 TYR A CA 1
ATOM 1687 C C . TYR A 1 224 ? 16.801 -17.888 -37.794 1.00 66.69 224 TYR A C 1
ATOM 1689 O O . TYR A 1 224 ? 17.745 -18.422 -37.212 1.00 66.69 224 TYR A O 1
ATOM 1697 N N . GLU A 1 225 ? 16.986 -17.108 -38.862 1.00 73.06 225 GLU A N 1
ATOM 1698 C CA . GLU A 1 225 ? 18.299 -16.864 -39.463 1.00 73.06 225 GLU A CA 1
ATOM 1699 C C . GLU A 1 225 ? 19.240 -16.063 -38.558 1.00 73.06 225 GLU A C 1
ATOM 1701 O O . GLU A 1 225 ? 20.423 -16.395 -38.470 1.00 73.06 225 GLU A O 1
ATOM 1706 N N . MET A 1 226 ? 18.728 -15.056 -37.841 1.00 69.56 226 MET A N 1
ATOM 1707 C CA . MET A 1 226 ? 19.522 -14.273 -36.888 1.00 69.56 226 MET A CA 1
ATOM 1708 C C . MET A 1 226 ? 20.010 -15.142 -35.724 1.00 69.56 226 MET A C 1
ATOM 1710 O O . MET A 1 226 ? 21.167 -15.042 -35.315 1.00 69.56 226 MET A O 1
ATOM 1714 N N . ALA A 1 227 ? 19.150 -16.031 -35.217 1.00 70.31 227 ALA A N 1
ATOM 1715 C CA . ALA A 1 227 ? 19.532 -16.983 -34.176 1.00 70.31 227 ALA A CA 1
ATOM 1716 C C . ALA A 1 227 ? 20.548 -18.016 -34.699 1.00 70.31 227 ALA A C 1
ATOM 1718 O O . ALA A 1 227 ? 21.552 -18.280 -34.041 1.00 70.31 227 ALA A O 1
ATOM 1719 N N . ARG A 1 228 ? 20.336 -18.562 -35.908 1.00 70.06 228 ARG A N 1
ATOM 1720 C CA . ARG A 1 228 ? 21.230 -19.558 -36.528 1.00 70.06 228 ARG A CA 1
ATOM 1721 C C . ARG A 1 228 ? 22.627 -19.003 -36.821 1.00 70.06 228 ARG A C 1
ATOM 1723 O O . ARG A 1 228 ? 23.600 -19.734 -36.686 1.00 70.06 228 ARG A O 1
ATOM 1730 N N . ARG A 1 229 ? 22.740 -17.728 -37.204 1.00 77.56 229 ARG A N 1
ATOM 1731 C CA . ARG A 1 229 ? 24.027 -17.048 -37.446 1.00 77.56 229 ARG A CA 1
ATOM 1732 C C . ARG A 1 229 ? 24.738 -16.598 -36.162 1.00 77.56 229 ARG A C 1
ATOM 1734 O O . ARG A 1 229 ? 25.755 -15.922 -36.254 1.00 77.56 229 ARG A O 1
ATOM 1741 N N . GLY A 1 230 ? 24.200 -16.912 -34.979 1.00 64.50 230 GLY A N 1
ATOM 1742 C CA . GLY A 1 230 ? 24.763 -16.468 -33.700 1.00 64.50 230 GLY A CA 1
ATOM 1743 C C . GLY A 1 230 ? 24.659 -14.957 -33.464 1.00 64.50 230 GLY A C 1
ATOM 1744 O O . GLY A 1 230 ? 25.304 -14.432 -32.565 1.00 64.50 230 GLY A O 1
ATOM 1745 N N . GLN A 1 231 ? 23.842 -14.245 -34.248 1.00 66.06 231 GLN A N 1
ATOM 1746 C CA . GLN A 1 231 ? 23.670 -12.792 -34.131 1.00 66.06 231 GLN A CA 1
ATOM 1747 C C . GLN A 1 231 ? 22.772 -12.409 -32.945 1.00 66.06 231 GLN A C 1
ATOM 1749 O O . GLN A 1 231 ? 22.751 -11.252 -32.527 1.00 66.06 231 GLN A O 1
ATOM 1754 N N . VAL A 1 232 ? 22.009 -13.369 -32.405 1.00 63.28 232 VAL A N 1
ATOM 1755 C CA . VAL A 1 232 ? 21.140 -13.189 -31.236 1.00 63.28 232 VAL A CA 1
ATOM 1756 C C . VAL A 1 232 ? 21.171 -14.448 -30.369 1.00 63.28 232 VAL A C 1
ATOM 1758 O O . VAL A 1 232 ? 20.927 -15.546 -30.868 1.00 63.28 232 VAL A O 1
ATOM 1761 N N . SER A 1 233 ? 21.411 -14.289 -29.066 1.00 59.34 233 SER A N 1
ATOM 1762 C CA . SER A 1 233 ? 21.284 -15.373 -28.084 1.00 59.34 233 SER A CA 1
ATOM 1763 C C . SER A 1 233 ? 19.864 -15.432 -27.510 1.00 59.34 233 SER A C 1
ATOM 1765 O O . SER A 1 233 ? 19.226 -14.397 -27.296 1.00 59.34 233 SER A O 1
ATOM 1767 N N . ARG A 1 234 ? 19.341 -16.642 -27.263 1.00 59.06 234 ARG A N 1
ATOM 1768 C CA . ARG A 1 234 ? 18.064 -16.811 -26.549 1.00 59.06 234 ARG A CA 1
ATOM 1769 C C . ARG A 1 234 ? 18.287 -16.468 -25.078 1.00 59.06 234 ARG A C 1
ATOM 1771 O O . ARG A 1 234 ? 19.169 -17.041 -24.451 1.00 59.06 234 ARG A O 1
ATOM 1778 N N . MET A 1 235 ? 17.466 -15.573 -24.531 1.00 57.75 235 MET A N 1
ATOM 1779 C CA . MET A 1 235 ? 17.566 -15.225 -23.113 1.00 57.75 235 MET A CA 1
ATOM 1780 C C . MET A 1 235 ? 17.214 -16.441 -22.228 1.00 57.75 235 MET A C 1
ATOM 1782 O O . MET A 1 235 ? 16.324 -17.215 -22.617 1.00 57.75 235 MET A O 1
ATOM 1786 N N . PRO A 1 236 ? 17.889 -16.623 -21.075 1.00 59.31 236 PRO A N 1
ATOM 1787 C CA . PRO A 1 236 ? 17.620 -17.725 -20.151 1.00 59.31 236 PRO A CA 1
ATOM 1788 C C . PRO A 1 236 ? 16.154 -17.741 -19.685 1.00 59.31 236 PRO A C 1
ATOM 1790 O O . PRO A 1 236 ? 15.441 -16.750 -19.786 1.00 59.31 236 PRO A O 1
ATOM 1793 N N . ARG A 1 237 ? 15.640 -18.883 -19.217 1.00 58.12 237 ARG A N 1
ATOM 1794 C CA . ARG A 1 237 ? 14.295 -18.924 -18.613 1.00 58.12 237 ARG A CA 1
ATOM 1795 C C . ARG A 1 237 ? 14.405 -18.416 -17.174 1.00 58.12 237 ARG A C 1
ATOM 1797 O O . ARG A 1 237 ? 15.230 -18.934 -16.430 1.00 58.12 237 ARG A O 1
ATOM 1804 N N . GLY A 1 238 ? 13.612 -17.400 -16.830 1.00 60.84 238 GLY A N 1
ATOM 1805 C CA . GLY A 1 238 ? 13.682 -16.724 -15.532 1.00 60.84 238 GLY A CA 1
ATOM 1806 C C . GLY A 1 238 ? 13.274 -17.604 -14.347 1.00 60.84 238 GLY A C 1
ATOM 1807 O O . GLY A 1 238 ? 12.628 -18.643 -14.510 1.00 60.84 238 GLY A O 1
ATOM 1808 N N . THR A 1 239 ? 13.665 -17.168 -13.153 1.00 70.06 239 THR A N 1
ATOM 1809 C CA . THR A 1 239 ? 13.362 -17.787 -11.853 1.00 70.06 239 THR A CA 1
ATOM 1810 C C . THR A 1 239 ? 11.934 -17.459 -11.392 1.00 70.06 239 THR A C 1
ATOM 1812 O O . THR A 1 239 ? 11.216 -16.692 -12.034 1.00 70.06 239 THR A O 1
ATOM 1815 N N . ALA A 1 240 ? 11.472 -18.047 -10.284 1.00 81.62 240 ALA A N 1
ATOM 1816 C CA . ALA A 1 240 ? 10.166 -17.706 -9.709 1.00 81.62 240 ALA A CA 1
ATOM 1817 C C . ALA A 1 240 ? 10.095 -16.216 -9.284 1.00 81.62 240 ALA A C 1
ATOM 1819 O O . ALA A 1 240 ? 11.111 -15.672 -8.834 1.00 81.62 240 ALA A O 1
ATOM 1820 N N . PRO A 1 241 ? 8.935 -15.537 -9.436 1.00 86.88 241 PRO A N 1
ATOM 1821 C CA . PRO A 1 241 ? 8.757 -14.136 -9.036 1.00 86.88 241 PRO A CA 1
ATOM 1822 C C . PRO A 1 241 ? 9.054 -13.926 -7.565 1.00 86.88 241 PRO A C 1
ATOM 1824 O O . PRO A 1 241 ? 8.742 -14.768 -6.724 1.00 86.88 241 PRO A O 1
ATOM 1827 N N . HIS A 1 242 ? 9.653 -12.777 -7.265 1.00 91.81 242 HIS A 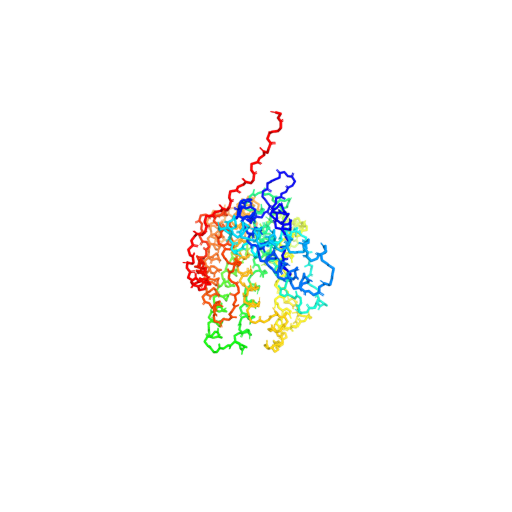N 1
ATOM 1828 C CA . HIS A 1 242 ? 9.805 -12.334 -5.894 1.00 91.81 242 HIS A CA 1
ATOM 1829 C C . HIS A 1 242 ? 8.411 -12.230 -5.243 1.00 91.81 242 HIS A C 1
ATOM 1831 O O . HIS A 1 242 ? 7.494 -11.700 -5.880 1.00 91.81 242 HIS A O 1
ATOM 1837 N N . PRO A 1 243 ? 8.224 -12.640 -3.972 1.00 94.00 243 PRO A N 1
ATOM 1838 C CA . PRO A 1 243 ? 6.924 -12.597 -3.291 1.00 94.00 243 PRO A CA 1
ATOM 1839 C C . PRO A 1 243 ? 6.181 -11.258 -3.401 1.00 94.00 243 PRO A C 1
ATOM 1841 O O . PRO A 1 243 ? 4.963 -11.229 -3.554 1.00 94.00 243 PRO A O 1
ATOM 1844 N N . ALA A 1 244 ? 6.913 -10.139 -3.381 1.00 95.38 244 ALA A N 1
ATOM 1845 C CA . ALA A 1 244 ? 6.344 -8.796 -3.532 1.00 95.38 244 ALA A CA 1
ATOM 1846 C C . ALA A 1 244 ? 5.549 -8.599 -4.836 1.00 95.38 244 ALA A C 1
ATOM 1848 O O . ALA A 1 244 ? 4.609 -7.808 -4.846 1.00 95.38 244 ALA A O 1
ATOM 1849 N N . VAL A 1 245 ? 5.889 -9.314 -5.914 1.00 94.94 245 VAL A N 1
ATOM 1850 C CA . VAL A 1 245 ? 5.138 -9.278 -7.177 1.00 94.94 245 VAL A CA 1
ATOM 1851 C C . VAL A 1 245 ? 3.731 -9.830 -6.974 1.00 94.94 245 VAL A C 1
ATOM 1853 O O . VAL A 1 245 ? 2.753 -9.174 -7.331 1.00 94.94 245 VAL A O 1
ATOM 1856 N N . GLU A 1 246 ? 3.624 -11.013 -6.369 1.00 94.88 246 GLU A N 1
ATOM 1857 C CA . GLU A 1 246 ? 2.337 -11.668 -6.128 1.00 94.88 246 GLU A CA 1
ATOM 1858 C C . GLU A 1 246 ? 1.508 -10.909 -5.088 1.00 94.88 246 GLU A C 1
ATOM 1860 O O . GLU A 1 246 ? 0.299 -10.780 -5.253 1.00 94.88 246 GLU A O 1
ATOM 1865 N N . ILE A 1 247 ? 2.139 -10.318 -4.067 1.00 97.31 247 ILE A N 1
ATOM 1866 C CA . ILE A 1 247 ? 1.445 -9.469 -3.084 1.00 97.31 247 ILE A CA 1
ATOM 1867 C C . ILE A 1 247 ? 0.924 -8.177 -3.749 1.00 97.31 247 ILE A C 1
ATOM 1869 O O . ILE A 1 247 ? -0.226 -7.774 -3.547 1.00 97.31 247 ILE A O 1
ATOM 1873 N N . ALA A 1 248 ? 1.734 -7.530 -4.597 1.00 97.56 248 ALA A N 1
ATOM 1874 C CA . ALA A 1 248 ? 1.306 -6.349 -5.350 1.00 97.56 248 ALA A CA 1
ATOM 1875 C C . ALA A 1 248 ? 0.137 -6.682 -6.289 1.00 97.56 248 ALA A C 1
ATOM 1877 O O . ALA A 1 248 ? -0.838 -5.931 -6.346 1.00 97.56 248 ALA A O 1
ATOM 1878 N N . ARG A 1 249 ? 0.193 -7.836 -6.963 1.00 96.44 249 ARG A N 1
ATOM 1879 C CA . ARG A 1 249 ? -0.905 -8.357 -7.781 1.00 96.44 249 ARG A CA 1
ATOM 1880 C C . ARG A 1 249 ? -2.157 -8.619 -6.952 1.00 96.44 249 ARG A C 1
ATOM 1882 O O . ARG A 1 249 ? -3.229 -8.148 -7.321 1.00 96.44 249 ARG A O 1
ATOM 1889 N N . ALA A 1 250 ? -2.035 -9.339 -5.840 1.00 96.81 250 ALA A N 1
ATOM 1890 C CA . ALA A 1 250 ? -3.161 -9.718 -4.996 1.00 96.81 250 ALA A CA 1
ATOM 1891 C C . ALA A 1 250 ? -3.901 -8.486 -4.456 1.00 96.81 250 ALA A C 1
ATOM 1893 O O . ALA A 1 250 ? -5.123 -8.418 -4.582 1.00 96.81 250 ALA A O 1
ATOM 1894 N N . SER A 1 251 ? -3.177 -7.471 -3.972 1.00 97.06 251 SER A N 1
ATOM 1895 C CA . SER A 1 251 ? -3.788 -6.216 -3.508 1.00 97.06 251 SER A CA 1
ATOM 1896 C C . SER A 1 251 ? -4.546 -5.469 -4.617 1.00 97.06 251 SER A C 1
ATOM 1898 O O . SER A 1 251 ? -5.657 -4.987 -4.386 1.00 97.06 251 SER A O 1
ATOM 1900 N N . ALA A 1 252 ? -4.007 -5.421 -5.843 1.00 97.00 252 ALA A N 1
ATOM 1901 C CA . ALA A 1 252 ? -4.683 -4.810 -6.989 1.00 97.00 252 ALA A CA 1
ATOM 1902 C C . ALA A 1 252 ? -5.925 -5.609 -7.428 1.00 97.00 252 ALA A C 1
ATOM 1904 O O . ALA A 1 252 ? -6.981 -5.022 -7.669 1.00 97.00 252 ALA A O 1
ATOM 1905 N N . LEU A 1 253 ? -5.828 -6.943 -7.487 1.00 96.50 253 LEU A N 1
ATOM 1906 C CA . LEU A 1 253 ? -6.958 -7.822 -7.803 1.00 96.50 253 LEU A CA 1
ATOM 1907 C C . LEU A 1 253 ? -8.081 -7.670 -6.781 1.00 96.50 253 LEU A C 1
ATOM 1909 O O . LEU A 1 253 ? -9.234 -7.500 -7.158 1.00 96.50 253 LEU A O 1
ATOM 1913 N N . ARG A 1 254 ? -7.744 -7.663 -5.491 1.00 96.88 254 ARG A N 1
ATOM 1914 C CA . ARG A 1 254 ? -8.695 -7.449 -4.399 1.00 96.88 254 ARG A CA 1
ATOM 1915 C C . ARG A 1 254 ? -9.406 -6.102 -4.519 1.00 96.88 254 ARG A C 1
ATOM 1917 O O . ARG A 1 254 ? -10.632 -6.068 -4.483 1.00 96.88 254 ARG A O 1
ATOM 1924 N N . ALA A 1 255 ? -8.674 -5.014 -4.765 1.00 96.81 255 ALA A N 1
ATOM 1925 C CA . ALA A 1 255 ? -9.278 -3.697 -4.978 1.00 96.81 255 ALA A CA 1
ATOM 1926 C C . ALA A 1 255 ? -10.250 -3.680 -6.172 1.00 96.81 255 ALA A C 1
ATOM 1928 O O . ALA A 1 255 ? -11.325 -3.084 -6.099 1.00 96.81 255 ALA A O 1
ATOM 1929 N N . GLY A 1 256 ? -9.902 -4.356 -7.269 1.00 95.94 256 GLY A N 1
ATOM 1930 C CA . GLY A 1 256 ? -10.782 -4.446 -8.430 1.00 95.94 256 GLY A CA 1
ATOM 1931 C C . GLY A 1 256 ? -11.976 -5.374 -8.219 1.00 95.94 256 GLY A C 1
ATOM 1932 O O . GLY A 1 256 ? -13.073 -5.044 -8.652 1.00 95.94 256 GLY A O 1
ATOM 1933 N N . ARG A 1 257 ? -11.827 -6.471 -7.476 1.00 95.12 257 ARG A N 1
ATOM 1934 C CA . ARG A 1 257 ? -12.952 -7.348 -7.121 1.00 95.12 257 ARG A CA 1
ATOM 1935 C C . ARG A 1 257 ? -13.935 -6.688 -6.172 1.00 95.12 257 ARG A C 1
ATOM 1937 O O . ARG A 1 257 ? -15.139 -6.869 -6.321 1.00 95.12 257 ARG A O 1
ATOM 1944 N N . LEU A 1 258 ? -13.443 -5.854 -5.259 1.00 95.56 258 LEU A N 1
ATOM 1945 C CA . LEU A 1 258 ? -14.309 -5.012 -4.443 1.00 95.56 258 LEU A CA 1
ATOM 1946 C C . LEU A 1 258 ? -15.168 -4.090 -5.330 1.00 95.56 258 LEU A C 1
ATOM 1948 O O . LEU A 1 258 ? -16.366 -3.985 -5.089 1.00 95.56 258 LEU A O 1
ATOM 1952 N N . LEU A 1 259 ? -14.592 -3.507 -6.393 1.00 95.69 259 LEU A N 1
ATOM 1953 C CA . LEU A 1 259 ? -15.286 -2.628 -7.352 1.00 95.69 259 LEU A CA 1
ATOM 1954 C C . LEU A 1 259 ? -16.231 -3.347 -8.324 1.00 95.69 259 LEU A C 1
ATOM 1956 O O . LEU A 1 259 ? -17.293 -2.814 -8.643 1.00 95.69 259 LEU A O 1
ATOM 1960 N N . PHE A 1 260 ? -15.824 -4.496 -8.861 1.00 94.56 260 PHE A N 1
ATOM 1961 C CA . PHE A 1 260 ? -16.445 -5.109 -10.042 1.00 94.56 260 PHE A CA 1
ATOM 1962 C C . PHE A 1 260 ? -17.051 -6.496 -9.779 1.00 94.56 260 PHE A C 1
ATOM 1964 O O . PHE A 1 260 ? -17.754 -7.012 -10.642 1.00 94.56 260 PHE A O 1
ATOM 1971 N N . GLY A 1 261 ? -16.822 -7.084 -8.602 1.00 92.38 261 GLY A N 1
ATOM 1972 C CA . GLY A 1 261 ? -17.281 -8.426 -8.223 1.00 92.38 261 GLY A CA 1
ATOM 1973 C C . GLY A 1 261 ? -16.149 -9.454 -8.140 1.00 92.38 261 GLY A C 1
ATOM 1974 O O . GLY A 1 261 ? -15.065 -9.240 -8.679 1.00 92.38 261 GLY A O 1
ATOM 1975 N N . GLY A 1 262 ? -16.402 -10.575 -7.454 1.00 89.25 262 GLY A N 1
ATOM 1976 C CA . GLY A 1 262 ? -15.397 -11.611 -7.156 1.00 89.25 262 GLY A CA 1
ATOM 1977 C C . GLY A 1 262 ? -14.720 -12.215 -8.391 1.00 89.25 262 GLY A C 1
ATOM 1978 O O . GLY A 1 262 ? -13.511 -12.437 -8.381 1.00 89.25 262 GLY A O 1
ATOM 1979 N N . ASP A 1 263 ? -15.459 -12.366 -9.490 1.00 88.31 263 ASP A N 1
ATOM 1980 C CA . ASP A 1 263 ? -14.956 -12.960 -10.738 1.00 88.31 263 ASP A CA 1
ATOM 1981 C C . ASP A 1 263 ? -14.145 -11.988 -11.606 1.00 88.31 263 ASP A C 1
ATOM 1983 O O . ASP A 1 263 ? -13.730 -12.327 -12.715 1.00 88.31 263 ASP A O 1
ATOM 1987 N N . TRP A 1 264 ? -13.914 -10.760 -11.133 1.00 91.62 264 TRP A N 1
ATOM 1988 C CA . TRP A 1 264 ? -13.154 -9.784 -11.896 1.00 91.62 264 TRP A CA 1
ATOM 1989 C C . TRP A 1 264 ? -11.674 -10.171 -12.028 1.00 91.62 264 TRP A C 1
ATOM 1991 O O . TRP A 1 264 ? -10.980 -10.411 -11.031 1.00 91.62 264 TRP A O 1
ATOM 2001 N N . ASP A 1 265 ? -11.192 -10.145 -13.274 1.00 88.69 265 ASP A N 1
ATOM 2002 C CA . ASP A 1 265 ? -9.790 -10.312 -13.658 1.00 88.69 265 ASP A CA 1
ATOM 2003 C C . ASP A 1 265 ? -9.414 -9.257 -14.724 1.00 88.69 265 ASP A C 1
ATOM 2005 O O . ASP A 1 265 ? -10.078 -9.183 -15.764 1.00 88.69 265 ASP A O 1
ATOM 2009 N N . PRO A 1 266 ? -8.375 -8.426 -14.499 1.00 86.81 266 PRO A N 1
ATOM 2010 C CA . PRO A 1 266 ? -7.910 -7.440 -15.472 1.00 86.81 266 PRO A CA 1
ATOM 2011 C C . PRO A 1 266 ? -7.317 -8.047 -16.749 1.00 86.81 266 PRO A C 1
ATOM 2013 O O . PRO A 1 266 ? -7.216 -7.330 -17.743 1.00 86.81 266 PRO A O 1
ATOM 2016 N N . ASP A 1 267 ? -6.903 -9.318 -16.733 1.00 84.25 267 ASP A N 1
ATOM 2017 C CA . ASP A 1 267 ? -6.355 -10.010 -17.904 1.00 84.25 267 ASP A CA 1
ATOM 2018 C C . ASP A 1 267 ? -7.449 -10.755 -18.711 1.00 84.25 267 ASP A C 1
ATOM 2020 O O . ASP A 1 267 ? -7.155 -11.350 -19.751 1.00 84.25 267 ASP A O 1
ATOM 2024 N N . SER A 1 268 ? -8.719 -10.705 -18.280 1.00 81.25 268 SER A N 1
ATOM 2025 C CA . SER A 1 268 ? -9.842 -11.275 -19.036 1.00 81.25 268 SER A CA 1
ATOM 2026 C C . SER A 1 268 ? -10.074 -10.535 -20.361 1.00 81.25 268 SER A C 1
ATOM 2028 O O . SER A 1 268 ? -9.994 -9.310 -20.441 1.00 81.25 268 SER A O 1
ATOM 2030 N N . ALA A 1 269 ? -10.419 -11.283 -21.416 1.00 69.56 269 ALA A N 1
ATOM 2031 C CA . ALA A 1 269 ? -10.740 -10.726 -22.733 1.00 69.56 269 ALA A CA 1
ATOM 2032 C C . ALA A 1 269 ? -12.057 -9.926 -22.743 1.00 69.56 269 ALA A C 1
ATOM 2034 O O . ALA A 1 269 ? -12.268 -9.081 -23.615 1.00 69.56 269 ALA A O 1
ATOM 2035 N N . SER A 1 270 ? -12.950 -10.183 -21.784 1.00 69.81 270 SER A N 1
ATOM 2036 C CA . SER A 1 270 ? -14.137 -9.363 -21.570 1.00 69.81 270 SER A CA 1
ATOM 2037 C C . SER A 1 270 ? -13.727 -8.047 -20.910 1.00 69.81 270 SER A C 1
ATOM 2039 O O . SER A 1 270 ? -13.043 -8.066 -19.888 1.00 69.81 270 SER A O 1
ATOM 2041 N N . GLY A 1 271 ? -14.171 -6.912 -21.459 1.00 65.81 271 GLY A N 1
ATOM 2042 C CA . GLY A 1 271 ? -13.974 -5.604 -20.828 1.00 65.81 271 GLY A CA 1
ATOM 2043 C C . GLY A 1 271 ? -14.460 -5.572 -19.368 1.00 65.81 271 GLY A C 1
ATOM 2044 O O . GLY A 1 271 ? -15.201 -6.464 -18.944 1.00 65.81 271 GLY A O 1
ATOM 2045 N N . PRO A 1 272 ? -14.058 -4.557 -18.579 1.00 71.31 272 PRO A N 1
ATOM 2046 C CA . PRO A 1 272 ? -14.397 -4.511 -17.163 1.00 71.31 272 PRO A CA 1
ATOM 2047 C C . PRO A 1 272 ? -15.925 -4.580 -16.975 1.00 71.31 272 PRO A C 1
ATOM 2049 O O . PRO A 1 272 ? -16.646 -3.863 -17.679 1.00 71.31 272 PRO A O 1
ATOM 2052 N N . PRO A 1 273 ? -16.428 -5.408 -16.039 1.00 81.31 273 PRO A N 1
ATOM 2053 C CA . PRO A 1 273 ? -17.839 -5.455 -15.700 1.00 81.31 273 PRO A CA 1
ATOM 2054 C C . PRO A 1 273 ? -18.331 -4.078 -15.260 1.00 81.31 273 PRO A C 1
ATOM 2056 O O . PRO A 1 273 ? -17.553 -3.197 -14.874 1.00 81.31 273 PRO A O 1
ATOM 2059 N N . ARG A 1 274 ? -19.653 -3.902 -15.256 1.00 88.25 274 ARG A N 1
ATOM 2060 C CA . ARG A 1 274 ? -20.259 -2.724 -14.637 1.00 88.25 274 ARG A CA 1
ATOM 2061 C C . ARG A 1 274 ? -19.841 -2.660 -13.163 1.00 88.25 274 ARG A C 1
ATOM 2063 O O . ARG A 1 274 ? -19.919 -3.661 -12.458 1.00 88.25 274 ARG A O 1
ATOM 2070 N N . THR A 1 275 ? -19.418 -1.479 -12.710 1.00 93.00 275 THR A N 1
ATOM 2071 C CA . THR A 1 275 ? -19.111 -1.232 -11.295 1.00 93.00 275 THR A CA 1
ATOM 2072 C C . THR A 1 275 ? -20.306 -1.618 -10.426 1.00 93.00 275 THR A C 1
ATOM 2074 O O . THR A 1 275 ? -21.450 -1.300 -10.770 1.00 93.00 275 THR A O 1
ATOM 2077 N N . ARG A 1 276 ? -20.029 -2.288 -9.307 1.00 95.31 276 ARG A N 1
ATOM 2078 C CA . ARG A 1 276 ? -21.027 -2.625 -8.291 1.00 95.31 276 ARG A CA 1
ATOM 2079 C C . ARG A 1 276 ? -21.656 -1.355 -7.695 1.00 95.31 276 ARG A C 1
ATOM 2081 O O . ARG A 1 276 ? -21.050 -0.283 -7.779 1.00 95.31 276 ARG A O 1
ATOM 2088 N N . PRO A 1 277 ? -22.853 -1.447 -7.093 1.00 96.50 277 PRO A N 1
ATOM 2089 C CA . PRO A 1 277 ? -23.445 -0.331 -6.364 1.00 96.50 277 PRO A CA 1
ATOM 2090 C C . PRO A 1 277 ? -22.505 0.193 -5.267 1.00 96.50 277 PRO A C 1
ATOM 2092 O O . PRO A 1 277 ? -21.925 -0.589 -4.514 1.00 96.50 277 PRO A O 1
ATOM 2095 N N . ALA A 1 278 ? -22.382 1.518 -5.161 1.00 96.81 278 ALA A N 1
ATOM 2096 C CA . ALA A 1 278 ? -21.610 2.187 -4.115 1.00 96.81 278 ALA A CA 1
ATOM 2097 C C . ALA A 1 278 ? -21.931 1.713 -2.679 1.00 96.81 278 ALA A C 1
ATOM 2099 O O . ALA A 1 278 ? -20.967 1.434 -1.957 1.00 96.81 278 ALA A O 1
ATOM 2100 N N . PRO A 1 279 ? -23.206 1.530 -2.261 1.00 97.44 279 PRO A N 1
ATOM 2101 C CA . PRO A 1 279 ? -23.502 1.081 -0.900 1.00 97.44 279 PRO A CA 1
ATOM 2102 C C . PRO A 1 279 ? -22.938 -0.315 -0.606 1.00 97.44 279 PRO A C 1
ATOM 2104 O O . PRO A 1 279 ? -22.397 -0.530 0.475 1.00 97.44 279 PRO A O 1
ATOM 2107 N N . ASP A 1 280 ? -22.968 -1.238 -1.574 1.00 97.31 280 ASP A N 1
ATOM 2108 C CA . ASP A 1 280 ? -22.429 -2.595 -1.401 1.00 97.31 280 ASP A CA 1
ATOM 2109 C C . ASP A 1 280 ? -20.903 -2.575 -1.250 1.00 97.31 280 ASP A C 1
ATOM 2111 O O . ASP A 1 280 ? -20.338 -3.263 -0.402 1.00 97.31 280 ASP A O 1
ATOM 2115 N N . ILE A 1 281 ? -20.226 -1.755 -2.062 1.00 97.50 281 ILE A N 1
ATOM 2116 C CA . ILE A 1 281 ? -18.767 -1.577 -2.021 1.00 97.50 281 ILE A CA 1
ATOM 2117 C C . ILE A 1 281 ? -18.339 -1.023 -0.661 1.00 97.50 281 ILE A C 1
ATOM 2119 O O . ILE A 1 281 ? -17.376 -1.503 -0.063 1.00 97.50 281 ILE A O 1
ATOM 2123 N N . VAL A 1 282 ? -19.040 0.009 -0.188 1.00 97.31 282 VAL A N 1
ATOM 2124 C CA . VAL A 1 282 ? -18.745 0.669 1.084 1.00 97.31 282 VAL A CA 1
ATOM 2125 C C . VAL A 1 282 ? -19.053 -0.260 2.256 1.00 97.31 282 VAL A C 1
ATOM 2127 O O . VAL A 1 282 ? -18.245 -0.332 3.180 1.00 97.31 282 VAL A O 1
ATOM 2130 N N . ALA A 1 283 ? -20.156 -1.009 2.210 1.00 96.88 283 ALA A N 1
ATOM 2131 C CA . ALA A 1 283 ? -20.510 -1.986 3.236 1.00 96.88 283 ALA A CA 1
ATOM 2132 C C . ALA A 1 283 ? -19.471 -3.114 3.346 1.00 96.88 283 ALA A C 1
ATOM 2134 O O . ALA A 1 283 ? -18.985 -3.381 4.445 1.00 96.88 283 ALA A O 1
ATOM 2135 N N . ASP A 1 284 ? -19.060 -3.711 2.222 1.00 97.00 284 ASP A N 1
ATOM 2136 C CA . ASP A 1 284 ? -18.024 -4.757 2.191 1.00 97.00 284 ASP A CA 1
ATOM 2137 C C . ASP A 1 284 ? -16.655 -4.252 2.670 1.00 97.00 284 ASP A C 1
ATOM 2139 O O . ASP A 1 284 ? -15.839 -5.020 3.176 1.00 97.00 284 ASP A O 1
ATOM 2143 N N . ALA A 1 285 ? -16.385 -2.954 2.521 1.00 95.25 285 ALA A N 1
ATOM 2144 C CA . ALA A 1 285 ? -15.165 -2.335 3.023 1.00 95.25 285 ALA A CA 1
ATOM 2145 C C . ALA A 1 285 ? -15.219 -1.970 4.520 1.00 95.25 285 ALA A C 1
ATOM 2147 O O . ALA A 1 285 ? -14.215 -1.498 5.053 1.00 95.25 285 ALA A O 1
ATOM 2148 N N . GLY A 1 286 ? -16.365 -2.152 5.189 1.00 94.94 286 GLY A N 1
ATOM 2149 C CA . GLY A 1 286 ? -16.581 -1.766 6.589 1.00 94.94 286 GLY A CA 1
ATOM 2150 C C . GLY A 1 286 ? -17.001 -0.304 6.794 1.00 94.94 286 GLY A C 1
ATOM 2151 O O . GLY A 1 286 ? -16.987 0.186 7.921 1.00 94.94 286 GLY A O 1
ATOM 2152 N N . GLY A 1 287 ? -17.376 0.406 5.728 1.00 96.50 287 GLY A N 1
ATOM 2153 C CA . GLY A 1 287 ? -17.792 1.809 5.744 1.00 96.50 287 GLY A CA 1
ATOM 2154 C C . GLY A 1 287 ? -16.810 2.757 5.047 1.00 96.50 287 GLY A C 1
ATOM 2155 O O . GLY A 1 287 ? -15.688 2.394 4.691 1.00 96.50 287 GLY A O 1
ATOM 2156 N N . VAL A 1 288 ? -17.228 4.016 4.860 1.00 97.44 288 VAL A N 1
ATOM 2157 C CA . VAL A 1 288 ? -16.437 5.051 4.158 1.00 97.44 288 VAL A CA 1
ATOM 2158 C C . VAL A 1 288 ? -15.087 5.280 4.845 1.00 97.44 288 VAL A C 1
ATOM 2160 O O . VAL A 1 288 ? -14.053 5.346 4.179 1.00 97.44 288 VAL A O 1
ATOM 2163 N N . ALA A 1 289 ? -15.088 5.362 6.178 1.00 95.88 289 ALA A N 1
ATOM 2164 C CA . ALA A 1 289 ? -13.891 5.588 6.984 1.00 95.88 289 ALA A CA 1
ATOM 2165 C C . ALA A 1 289 ? -12.881 4.434 6.865 1.00 95.88 289 ALA A C 1
ATOM 2167 O O . ALA A 1 289 ? -11.687 4.666 6.672 1.00 95.88 289 ALA A O 1
ATOM 2168 N N . GLU A 1 290 ? -13.364 3.191 6.926 1.00 96.06 290 GLU A N 1
ATOM 2169 C CA . GLU A 1 290 ? -12.547 1.977 6.834 1.00 96.06 290 GLU A CA 1
ATOM 2170 C C . GLU A 1 290 ? -11.967 1.785 5.424 1.00 96.06 290 GLU A C 1
ATOM 2172 O O . GLU A 1 290 ? -10.798 1.403 5.268 1.00 96.06 290 GLU A O 1
ATOM 2177 N N . LEU A 1 291 ? -12.739 2.124 4.386 1.00 97.62 291 LEU A N 1
ATOM 2178 C CA . LEU A 1 291 ? -12.266 2.143 3.005 1.00 97.62 291 LEU A CA 1
ATOM 2179 C C . LEU A 1 291 ? -11.180 3.206 2.800 1.00 97.62 291 LEU A C 1
ATOM 2181 O O . LEU A 1 291 ? -10.115 2.897 2.263 1.00 97.62 291 LEU A O 1
ATOM 2185 N N . ALA A 1 292 ? -11.401 4.435 3.278 1.00 97.19 292 ALA A N 1
ATOM 2186 C CA . ALA A 1 292 ? -10.407 5.505 3.214 1.00 97.19 292 ALA A CA 1
ATOM 2187 C C . ALA A 1 292 ? -9.119 5.133 3.968 1.00 97.19 292 ALA A C 1
ATOM 2189 O O . ALA A 1 292 ? -8.021 5.363 3.458 1.00 97.19 292 ALA A O 1
ATOM 2190 N N . GLN A 1 293 ? -9.232 4.473 5.126 1.00 96.06 293 GLN A N 1
ATOM 2191 C CA . GLN A 1 293 ? -8.076 3.980 5.874 1.00 96.06 293 GLN A CA 1
ATOM 2192 C C . GLN A 1 293 ? -7.309 2.896 5.098 1.00 96.06 293 GLN A C 1
ATOM 2194 O O . GLN A 1 293 ? -6.077 2.895 5.081 1.00 96.06 293 GLN A O 1
ATOM 2199 N N . THR A 1 294 ? -8.019 1.990 4.422 1.00 97.56 294 THR A N 1
ATOM 2200 C CA . THR A 1 294 ? -7.413 0.953 3.568 1.00 97.56 294 THR A CA 1
ATOM 2201 C C . THR A 1 294 ? -6.658 1.581 2.398 1.00 97.56 294 THR A C 1
ATOM 2203 O O . THR A 1 294 ? -5.511 1.220 2.129 1.00 97.56 294 THR A O 1
ATOM 2206 N N . VAL A 1 295 ? -7.258 2.583 1.752 1.00 97.88 295 VAL A N 1
ATOM 2207 C CA . VAL A 1 295 ? -6.617 3.345 0.676 1.00 97.88 295 VAL A CA 1
ATOM 2208 C C . VAL A 1 295 ? -5.399 4.117 1.189 1.00 97.88 295 VAL A C 1
ATOM 2210 O O . VAL A 1 295 ? -4.360 4.100 0.537 1.00 97.88 295 VAL A O 1
ATOM 2213 N N . TYR A 1 296 ? -5.459 4.720 2.380 1.00 97.38 296 TYR A N 1
ATOM 2214 C CA . TYR A 1 296 ? -4.291 5.352 2.999 1.00 97.38 296 TYR A CA 1
ATOM 2215 C C . TYR A 1 296 ? -3.127 4.358 3.180 1.00 97.38 296 TYR A C 1
ATOM 2217 O O . TYR A 1 296 ? -1.989 4.678 2.829 1.00 97.38 296 TYR A O 1
ATOM 2225 N N . ARG A 1 297 ? -3.390 3.134 3.668 1.00 96.00 297 ARG A N 1
ATOM 2226 C CA . ARG A 1 297 ? -2.340 2.109 3.829 1.00 96.00 297 ARG A CA 1
ATOM 2227 C C . ARG A 1 297 ? -1.743 1.665 2.493 1.00 96.00 297 ARG A C 1
ATOM 2229 O O . ARG A 1 297 ? -0.528 1.488 2.421 1.00 96.00 297 ARG A O 1
ATOM 2236 N N . LEU A 1 298 ? -2.560 1.548 1.441 1.00 96.81 298 LEU A N 1
ATOM 2237 C CA . LEU A 1 298 ? -2.081 1.290 0.078 1.00 96.81 298 LEU A CA 1
ATOM 2238 C C . LEU A 1 298 ? -1.111 2.381 -0.387 1.00 96.81 298 LEU A C 1
ATOM 2240 O O . LEU A 1 298 ? -0.018 2.052 -0.840 1.00 96.81 298 LEU A O 1
ATOM 2244 N N . THR A 1 299 ? -1.481 3.651 -0.212 1.00 96.38 299 THR A N 1
ATOM 2245 C CA . THR A 1 299 ? -0.660 4.822 -0.560 1.00 96.38 299 THR A CA 1
ATOM 2246 C C . THR A 1 299 ? 0.662 4.845 0.222 1.00 96.38 299 THR A C 1
ATOM 2248 O O . THR A 1 299 ? 1.727 5.110 -0.338 1.00 96.38 299 THR A O 1
ATOM 2251 N N . ALA A 1 300 ? 0.631 4.515 1.518 1.00 94.56 300 ALA A N 1
ATOM 2252 C CA . ALA A 1 300 ? 1.830 4.452 2.354 1.00 94.56 300 ALA A CA 1
ATOM 2253 C C . ALA A 1 300 ? 2.765 3.288 1.970 1.00 94.56 300 ALA A C 1
ATOM 2255 O O . ALA A 1 300 ? 3.988 3.453 1.960 1.00 94.56 300 ALA A O 1
ATOM 2256 N N . ALA A 1 301 ? 2.211 2.115 1.640 1.00 95.00 301 ALA A N 1
ATOM 2257 C CA . ALA A 1 301 ? 2.985 0.977 1.143 1.00 95.00 301 ALA A CA 1
ATOM 2258 C C . ALA A 1 301 ? 3.600 1.277 -0.235 1.00 95.00 301 ALA A C 1
ATOM 2260 O O . ALA A 1 301 ? 4.779 1.000 -0.450 1.00 95.00 301 ALA A O 1
ATOM 2261 N N . ASP A 1 302 ? 2.838 1.913 -1.129 1.00 96.00 302 ASP A N 1
ATOM 2262 C CA . ASP A 1 302 ? 3.308 2.386 -2.433 1.00 96.00 302 ASP A CA 1
ATOM 2263 C C . ASP A 1 302 ? 4.517 3.300 -2.323 1.00 96.00 302 ASP A C 1
ATOM 2265 O O . ASP A 1 302 ? 5.524 3.103 -3.003 1.00 96.00 302 ASP A O 1
ATOM 2269 N N . TRP A 1 303 ? 4.425 4.291 -1.439 1.00 95.19 303 TRP A N 1
ATOM 2270 C CA . TRP A 1 303 ? 5.527 5.206 -1.201 1.00 95.19 303 TRP A CA 1
ATOM 2271 C C . TRP A 1 303 ? 6.780 4.464 -0.729 1.00 95.19 303 TRP A C 1
ATOM 2273 O O . TRP A 1 303 ? 7.867 4.720 -1.237 1.00 95.19 303 TRP A O 1
ATOM 2283 N N . ARG A 1 304 ? 6.649 3.485 0.178 1.00 93.81 304 ARG A N 1
ATOM 2284 C CA . ARG A 1 304 ? 7.800 2.690 0.649 1.00 93.81 304 ARG A CA 1
ATOM 2285 C C . ARG A 1 304 ? 8.446 1.891 -0.474 1.00 93.81 304 ARG A C 1
ATOM 2287 O O . ARG A 1 304 ? 9.671 1.853 -0.543 1.00 93.81 304 ARG A O 1
ATOM 2294 N N . ILE A 1 305 ? 7.649 1.281 -1.352 1.00 95.44 305 ILE A N 1
ATOM 2295 C CA . ILE A 1 305 ? 8.170 0.586 -2.536 1.00 95.44 305 ILE A CA 1
ATOM 2296 C C . ILE A 1 305 ? 8.926 1.574 -3.425 1.00 95.44 305 ILE A C 1
ATOM 2298 O O . ILE A 1 305 ? 10.045 1.280 -3.833 1.00 95.44 305 ILE A O 1
ATOM 2302 N N . ALA A 1 306 ? 8.350 2.746 -3.698 1.00 95.19 306 ALA A N 1
ATOM 2303 C CA . ALA A 1 306 ? 8.979 3.760 -4.538 1.00 95.19 306 ALA A CA 1
ATOM 2304 C C . ALA A 1 306 ? 10.299 4.284 -3.942 1.00 95.19 306 ALA A C 1
ATOM 2306 O O . ALA A 1 306 ? 11.261 4.472 -4.679 1.00 95.19 306 ALA A O 1
ATOM 2307 N N . VAL A 1 307 ? 10.386 4.436 -2.617 1.00 93.50 307 VAL A N 1
ATOM 2308 C CA . VAL A 1 307 ? 11.634 4.788 -1.914 1.00 93.50 307 VAL A CA 1
ATOM 2309 C C . VAL A 1 307 ? 12.669 3.660 -1.988 1.00 93.50 307 VAL A C 1
ATOM 2311 O O . VAL A 1 307 ? 13.859 3.925 -2.142 1.00 93.50 307 VAL A O 1
ATOM 2314 N N . ALA A 1 308 ? 12.237 2.401 -1.898 1.00 92.75 308 ALA A N 1
ATOM 2315 C CA . ALA A 1 308 ? 13.122 1.238 -1.946 1.00 92.75 308 ALA A CA 1
ATOM 2316 C C . ALA A 1 308 ? 13.629 0.898 -3.353 1.00 92.75 308 ALA A C 1
ATOM 2318 O O . ALA A 1 308 ? 14.721 0.349 -3.505 1.00 92.75 308 ALA A O 1
ATOM 2319 N N . ALA A 1 309 ? 12.846 1.210 -4.384 1.00 94.12 309 ALA A N 1
ATOM 2320 C CA . ALA A 1 309 ? 13.108 0.766 -5.743 1.00 94.12 309 ALA A CA 1
ATOM 2321 C C . ALA A 1 309 ? 14.441 1.268 -6.332 1.00 94.12 309 ALA A C 1
ATOM 2323 O O . ALA A 1 309 ? 15.132 0.438 -6.916 1.00 94.12 309 ALA A O 1
ATOM 2324 N N . PRO A 1 310 ? 14.890 2.528 -6.143 1.00 93.25 310 PRO A N 1
ATOM 2325 C CA . PRO A 1 310 ? 16.219 2.953 -6.589 1.00 93.25 310 PRO A CA 1
ATOM 2326 C C . PRO A 1 310 ? 17.349 2.076 -6.038 1.00 93.25 310 PRO A C 1
ATOM 2328 O O . PRO A 1 310 ? 18.259 1.712 -6.774 1.00 93.25 310 PRO A O 1
ATOM 2331 N N . ARG A 1 311 ? 17.257 1.634 -4.774 1.00 92.19 311 ARG A N 1
ATOM 2332 C CA . ARG A 1 311 ? 18.252 0.725 -4.185 1.00 92.19 311 ARG A CA 1
ATOM 2333 C C . ARG A 1 311 ? 18.257 -0.638 -4.875 1.00 92.19 311 ARG A C 1
ATOM 2335 O O . ARG A 1 311 ? 19.330 -1.197 -5.096 1.00 92.19 311 ARG A O 1
ATOM 2342 N N . ALA A 1 312 ? 17.077 -1.153 -5.226 1.00 92.94 312 ALA A N 1
ATOM 2343 C CA . ALA A 1 312 ? 16.959 -2.371 -6.022 1.00 92.94 312 ALA A CA 1
ATOM 2344 C C . ALA A 1 312 ? 17.554 -2.185 -7.424 1.00 92.94 312 ALA A C 1
ATOM 2346 O O . ALA A 1 312 ? 18.277 -3.063 -7.874 1.00 92.94 312 ALA A O 1
ATOM 2347 N N . VAL A 1 313 ? 17.312 -1.042 -8.080 1.00 93.56 313 VAL A N 1
ATOM 2348 C CA . VAL A 1 313 ? 17.871 -0.726 -9.406 1.00 93.56 313 VAL A CA 1
ATOM 2349 C C . VAL A 1 313 ? 19.395 -0.694 -9.371 1.00 93.56 313 VAL A C 1
ATOM 2351 O O . VAL A 1 313 ? 20.015 -1.388 -10.168 1.00 93.56 313 VAL A O 1
ATOM 2354 N N . THR A 1 314 ? 20.005 0.010 -8.414 1.00 92.38 314 THR A N 1
ATOM 2355 C CA . THR A 1 314 ? 21.470 0.026 -8.250 1.00 92.38 314 THR A CA 1
ATOM 2356 C C . THR A 1 314 ? 22.038 -1.379 -8.043 1.00 92.38 314 THR A C 1
ATOM 2358 O O . THR A 1 314 ? 23.066 -1.727 -8.612 1.00 92.38 314 THR A O 1
ATOM 2361 N N . ALA A 1 315 ? 21.361 -2.233 -7.269 1.00 91.06 315 ALA A N 1
ATOM 2362 C CA . ALA A 1 315 ? 21.829 -3.600 -7.031 1.00 91.06 315 ALA A CA 1
ATOM 2363 C C . ALA A 1 315 ? 21.853 -4.467 -8.305 1.00 91.06 315 ALA A C 1
ATOM 2365 O O . ALA A 1 315 ? 22.589 -5.452 -8.358 1.00 91.06 315 ALA A O 1
ATOM 2366 N N . ILE A 1 316 ? 21.063 -4.110 -9.320 1.00 90.81 316 ILE A N 1
ATOM 2367 C CA . ILE A 1 316 ? 20.897 -4.881 -10.557 1.00 90.81 316 ILE A CA 1
ATOM 2368 C C . ILE A 1 316 ? 21.411 -4.140 -11.796 1.00 90.81 316 ILE A C 1
ATOM 2370 O O . ILE A 1 316 ? 21.314 -4.668 -12.896 1.00 90.81 316 ILE A O 1
ATOM 2374 N N . GLU A 1 317 ? 21.955 -2.931 -11.657 1.00 91.56 317 GLU A N 1
ATOM 2375 C CA . GLU A 1 317 ? 22.279 -2.053 -12.792 1.00 91.56 317 GLU A CA 1
ATOM 2376 C C . GLU A 1 317 ? 23.224 -2.712 -13.806 1.00 91.56 317 GLU A C 1
ATOM 2378 O O . GLU A 1 317 ? 23.009 -2.627 -15.013 1.00 91.56 317 GLU A O 1
ATOM 2383 N N . HIS A 1 318 ? 24.201 -3.475 -13.311 1.00 88.88 318 HIS A N 1
ATOM 2384 C CA . HIS A 1 318 ? 25.216 -4.167 -14.106 1.00 88.88 318 HIS A CA 1
ATOM 2385 C C . HIS A 1 318 ? 24.651 -5.269 -15.019 1.00 88.88 318 HIS A C 1
ATOM 2387 O O . HIS A 1 318 ? 25.323 -5.675 -15.969 1.00 88.88 318 HIS A O 1
ATOM 2393 N N . ARG A 1 319 ? 23.430 -5.752 -14.750 1.00 87.38 319 ARG A N 1
ATOM 2394 C CA . ARG A 1 319 ? 22.734 -6.778 -15.545 1.00 87.38 319 ARG A CA 1
ATOM 2395 C C . ARG A 1 319 ? 21.557 -6.235 -16.356 1.00 87.38 319 ARG A C 1
ATOM 2397 O O . ARG A 1 319 ? 20.885 -7.006 -17.044 1.00 87.38 319 ARG A O 1
ATOM 2404 N N . LEU A 1 320 ? 21.300 -4.927 -16.297 1.00 89.44 320 LEU A N 1
ATOM 2405 C CA . LEU A 1 320 ? 20.277 -4.288 -17.114 1.00 89.44 320 LEU A CA 1
ATOM 2406 C C . LEU A 1 320 ? 20.829 -3.986 -18.510 1.00 89.44 320 LEU A C 1
ATOM 2408 O O . LEU A 1 320 ? 21.861 -3.332 -18.669 1.00 89.44 320 LEU A O 1
ATOM 2412 N N . LEU A 1 321 ? 20.093 -4.412 -19.534 1.00 88.44 321 LEU A N 1
ATOM 2413 C CA . LEU A 1 321 ? 20.372 -4.097 -20.930 1.00 88.44 321 LEU A CA 1
ATOM 2414 C C . LEU A 1 321 ? 19.214 -3.341 -21.575 1.00 88.44 321 LEU A C 1
ATOM 2416 O O . LEU A 1 321 ? 18.056 -3.491 -21.196 1.00 88.44 321 LEU A O 1
ATOM 2420 N N . THR A 1 322 ? 19.524 -2.563 -22.604 1.00 87.94 322 THR A N 1
ATOM 2421 C CA . THR A 1 322 ? 18.568 -1.815 -23.413 1.00 87.94 322 THR A CA 1
ATOM 2422 C C . THR A 1 322 ? 18.807 -2.045 -24.900 1.00 87.94 322 THR A C 1
ATOM 2424 O O . THR A 1 322 ? 19.883 -2.480 -25.308 1.00 87.94 322 THR A O 1
ATOM 2427 N N . ASP A 1 323 ? 17.791 -1.775 -25.715 1.00 83.81 323 ASP A N 1
ATOM 2428 C CA . ASP A 1 323 ? 17.866 -1.836 -27.177 1.00 83.81 323 ASP A CA 1
ATOM 2429 C C . ASP A 1 323 ? 17.424 -0.525 -27.863 1.00 83.81 323 ASP A C 1
ATOM 2431 O O . ASP A 1 323 ? 17.100 -0.528 -29.051 1.00 83.81 323 ASP A O 1
ATOM 2435 N N . VAL A 1 324 ? 17.374 0.587 -27.115 1.00 85.56 324 VAL A N 1
ATOM 2436 C CA . VAL A 1 324 ? 16.927 1.932 -27.548 1.00 85.56 324 VAL A CA 1
ATOM 2437 C C . VAL A 1 324 ? 17.886 2.545 -28.585 1.00 85.56 324 VAL A C 1
ATOM 2439 O O . VAL A 1 324 ? 18.894 3.111 -28.162 1.00 85.56 324 VAL A O 1
ATOM 2442 N N . PRO A 1 325 ? 17.614 2.477 -29.910 1.00 80.06 325 PRO A N 1
ATOM 2443 C CA . PRO A 1 325 ? 18.588 2.713 -30.981 1.00 80.06 325 PRO A CA 1
ATOM 2444 C C . PRO A 1 325 ? 19.353 4.030 -30.870 1.00 80.06 325 PRO A C 1
ATOM 2446 O O . PRO A 1 325 ? 20.526 4.083 -31.228 1.00 80.06 325 PRO A O 1
ATOM 2449 N N . GLU A 1 326 ? 18.705 5.066 -30.337 1.00 82.75 326 GLU A N 1
ATOM 2450 C CA . GLU A 1 326 ? 19.255 6.402 -30.103 1.00 82.75 326 GLU A CA 1
ATOM 2451 C C . GLU A 1 326 ? 20.457 6.402 -29.142 1.00 82.75 326 GLU A C 1
ATOM 2453 O O . GLU A 1 326 ? 21.230 7.355 -29.107 1.00 82.75 326 GLU A O 1
ATOM 2458 N N . HIS A 1 327 ? 20.618 5.341 -28.354 1.00 81.94 327 HIS A N 1
ATOM 2459 C CA . HIS A 1 327 ? 21.688 5.167 -27.375 1.00 81.94 327 HIS A CA 1
ATOM 2460 C C . HIS A 1 327 ? 22.652 4.037 -27.748 1.00 81.94 327 HIS A C 1
ATOM 2462 O O . HIS A 1 327 ? 23.452 3.626 -26.918 1.00 81.94 327 HIS A O 1
ATOM 2468 N N . ARG A 1 328 ? 22.588 3.478 -28.962 1.00 82.81 328 ARG A N 1
ATOM 2469 C CA . ARG A 1 328 ? 23.477 2.373 -29.342 1.00 82.81 328 ARG A CA 1
ATOM 2470 C C . ARG A 1 328 ? 24.921 2.872 -29.478 1.00 82.81 328 ARG A C 1
ATOM 2472 O O . ARG A 1 328 ? 25.160 3.763 -30.294 1.00 82.81 328 ARG A O 1
ATOM 2479 N N . PRO A 1 329 ? 25.900 2.268 -28.775 1.00 85.88 329 PRO A N 1
ATOM 2480 C CA . PRO A 1 329 ? 27.305 2.582 -28.994 1.00 85.88 329 PRO A CA 1
ATOM 2481 C C . PRO A 1 329 ? 27.705 2.338 -30.455 1.00 85.88 329 PRO A C 1
ATOM 2483 O O . PRO A 1 329 ? 27.288 1.350 -31.075 1.00 85.88 329 PRO A O 1
ATOM 2486 N N . VAL A 1 330 ? 28.518 3.237 -31.012 1.00 86.12 330 VAL A N 1
ATOM 2487 C CA . VAL A 1 330 ? 28.959 3.164 -32.412 1.00 86.12 330 VAL A CA 1
ATOM 2488 C C . VAL A 1 330 ? 29.661 1.827 -32.664 1.00 86.12 330 VAL A C 1
ATOM 2490 O O . VAL A 1 330 ? 30.569 1.441 -31.935 1.00 86.12 330 VAL A O 1
ATOM 2493 N N . GLY A 1 331 ? 29.223 1.100 -33.695 1.00 81.81 331 GLY A N 1
ATOM 2494 C CA . GLY A 1 331 ? 29.809 -0.190 -34.072 1.00 81.81 331 GLY A CA 1
ATOM 2495 C C . GLY A 1 331 ? 29.448 -1.373 -33.164 1.00 81.81 331 GLY A C 1
ATOM 2496 O O . GLY A 1 331 ? 29.980 -2.460 -33.372 1.00 81.81 331 GLY A O 1
ATOM 2497 N N . HIS A 1 332 ? 28.543 -1.221 -32.187 1.00 81.31 332 HIS A N 1
ATOM 2498 C CA . HIS A 1 332 ? 28.196 -2.323 -31.286 1.00 81.31 332 HIS A CA 1
ATOM 2499 C C . HIS A 1 332 ? 27.523 -3.485 -32.040 1.00 81.31 332 HIS A C 1
ATOM 2501 O O . HIS A 1 332 ? 26.458 -3.273 -32.621 1.00 81.31 332 HIS A O 1
ATOM 2507 N N . PRO A 1 333 ? 28.061 -4.721 -32.013 1.00 78.12 333 PRO A N 1
ATOM 2508 C CA . PRO A 1 333 ? 27.537 -5.824 -32.831 1.00 78.12 333 PRO A CA 1
ATOM 2509 C C . PRO A 1 333 ? 26.203 -6.425 -32.358 1.00 78.12 333 PRO A C 1
ATOM 2511 O O . PRO A 1 333 ? 25.546 -7.110 -33.140 1.00 78.12 333 PRO A O 1
ATOM 2514 N N . TYR A 1 334 ? 25.780 -6.184 -31.113 1.00 77.06 334 TYR A N 1
ATOM 2515 C CA . TYR A 1 334 ? 24.621 -6.853 -30.513 1.00 77.06 334 TYR A CA 1
ATOM 2516 C C . TYR A 1 334 ? 23.382 -5.954 -30.459 1.00 77.06 334 TYR A C 1
ATOM 2518 O O . TYR A 1 334 ? 23.475 -4.728 -30.442 1.00 77.06 334 TYR A O 1
ATOM 2526 N N . ARG A 1 335 ? 22.202 -6.591 -30.436 1.00 77.06 335 ARG A N 1
ATOM 2527 C CA . ARG A 1 335 ? 20.897 -5.915 -30.317 1.00 77.06 335 ARG A CA 1
ATOM 2528 C C . ARG A 1 335 ? 20.733 -5.197 -28.977 1.00 77.06 335 ARG A C 1
ATOM 2530 O O . ARG A 1 335 ? 20.133 -4.131 -28.938 1.00 77.06 335 ARG A O 1
ATOM 2537 N N . PHE A 1 336 ? 21.226 -5.818 -27.911 1.00 83.81 336 PHE A N 1
ATOM 2538 C CA . PHE A 1 336 ? 21.140 -5.318 -26.546 1.00 83.81 336 PHE A CA 1
ATOM 2539 C C . PHE A 1 336 ? 22.515 -4.864 -26.067 1.00 83.81 336 PHE A C 1
ATOM 2541 O O . PHE A 1 336 ? 23.518 -5.500 -26.394 1.00 83.81 336 PHE A O 1
ATOM 2548 N N . TYR A 1 337 ? 22.539 -3.795 -25.282 1.00 86.44 337 TYR A N 1
ATOM 2549 C CA . TYR A 1 337 ? 23.742 -3.200 -24.703 1.00 86.44 337 TYR A CA 1
ATOM 2550 C C . TYR A 1 337 ? 23.437 -2.572 -23.351 1.00 86.44 337 TYR A C 1
ATOM 2552 O O . TYR A 1 337 ? 22.273 -2.418 -22.990 1.00 86.44 337 TYR A O 1
ATOM 2560 N N . GLN A 1 338 ? 24.477 -2.261 -22.581 1.00 88.88 338 GLN A N 1
ATOM 2561 C CA . GLN A 1 338 ? 24.318 -1.720 -21.232 1.00 88.88 338 GLN A CA 1
ATOM 2562 C C . GLN A 1 338 ? 23.529 -0.407 -21.232 1.00 88.88 338 GLN A C 1
ATOM 2564 O O . GLN A 1 338 ? 23.611 0.393 -22.171 1.00 88.88 338 GLN A O 1
ATOM 2569 N N . LEU A 1 339 ? 22.747 -0.201 -20.172 1.00 89.44 339 LEU A N 1
ATOM 2570 C CA . LEU A 1 339 ? 22.096 1.082 -19.931 1.00 89.44 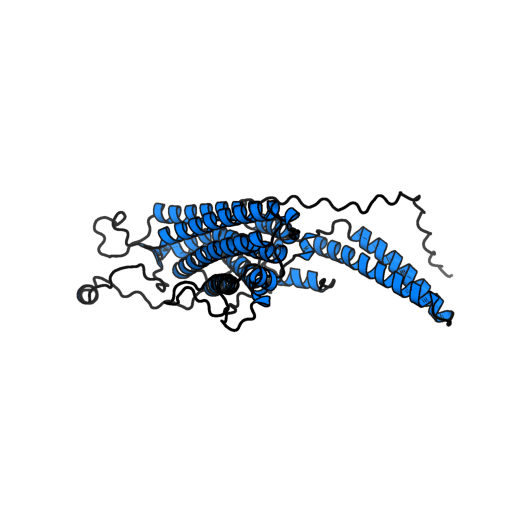339 LEU A CA 1
ATOM 2571 C C . LEU A 1 339 ? 23.157 2.157 -19.716 1.00 89.44 339 LEU A C 1
ATOM 2573 O O . LEU A 1 339 ? 24.154 1.933 -19.039 1.00 89.44 339 LEU A O 1
ATOM 2577 N N . HIS A 1 340 ? 22.905 3.336 -20.269 1.00 88.44 340 HIS A N 1
ATOM 2578 C CA . HIS A 1 340 ? 23.726 4.506 -19.990 1.00 88.44 340 HIS A CA 1
ATOM 2579 C C . HIS A 1 340 ? 23.316 5.135 -18.653 1.00 88.44 340 HIS A C 1
ATOM 2581 O O . HIS A 1 340 ? 22.139 5.082 -18.280 1.00 88.44 340 HIS A O 1
ATOM 2587 N N . ASP A 1 341 ? 24.250 5.818 -17.990 1.00 88.88 341 ASP A N 1
ATOM 2588 C CA . ASP A 1 341 ? 24.027 6.469 -16.691 1.00 88.88 341 ASP A CA 1
ATOM 2589 C C . ASP A 1 341 ? 22.814 7.408 -16.698 1.00 88.88 341 ASP A C 1
ATOM 2591 O O . ASP A 1 341 ? 22.006 7.404 -15.771 1.00 88.88 341 ASP A O 1
ATOM 2595 N N . HIS A 1 342 ? 22.593 8.159 -17.785 1.00 88.56 342 HIS A N 1
ATOM 2596 C CA . HIS A 1 342 ? 21.427 9.042 -17.899 1.00 88.56 342 HIS A CA 1
ATOM 2597 C C . HIS A 1 342 ? 20.099 8.278 -17.978 1.00 88.56 342 HIS A C 1
ATOM 2599 O O . HIS A 1 342 ? 19.065 8.825 -17.602 1.00 88.56 342 HIS A O 1
ATOM 2605 N N . GLN A 1 343 ? 20.088 7.040 -18.483 1.00 89.69 343 GLN A N 1
ATOM 2606 C CA . GLN A 1 343 ? 18.893 6.189 -18.498 1.00 89.69 343 GLN A CA 1
ATOM 2607 C C . GLN A 1 343 ? 18.601 5.642 -17.098 1.00 89.69 343 GLN A C 1
ATOM 2609 O O . GLN A 1 343 ? 17.438 5.641 -16.692 1.00 89.69 343 GLN A O 1
ATOM 2614 N N . LEU A 1 344 ? 19.639 5.237 -16.358 1.00 90.94 344 LEU A N 1
ATOM 2615 C CA . LEU A 1 344 ? 19.524 4.809 -14.960 1.00 90.94 344 LEU A CA 1
ATOM 2616 C C . LEU A 1 344 ? 19.035 5.956 -14.070 1.00 90.94 344 LEU A C 1
ATOM 2618 O O . LEU A 1 344 ? 18.042 5.801 -13.359 1.00 90.94 344 LEU A O 1
ATOM 2622 N N . GLU A 1 345 ? 19.634 7.140 -14.201 1.00 91.44 345 GLU A N 1
ATOM 2623 C CA . GLU A 1 345 ? 19.213 8.333 -13.465 1.00 91.44 345 GLU A CA 1
ATOM 2624 C C . GLU A 1 345 ? 17.752 8.681 -13.773 1.00 91.44 345 GLU A C 1
ATOM 2626 O O . GLU A 1 345 ? 16.941 8.911 -12.881 1.00 91.44 345 GLU A O 1
ATOM 2631 N N . ARG A 1 346 ? 17.355 8.591 -15.046 1.00 91.12 346 ARG A N 1
ATOM 2632 C CA . ARG A 1 346 ? 15.966 8.775 -15.483 1.00 91.12 346 ARG A CA 1
ATOM 2633 C C . ARG A 1 346 ? 14.983 7.782 -14.860 1.00 91.12 346 ARG A C 1
ATOM 2635 O O . ARG A 1 346 ? 13.818 8.156 -14.691 1.00 91.12 346 ARG A O 1
ATOM 2642 N N . ILE A 1 347 ? 15.400 6.546 -14.580 1.00 91.81 347 ILE A N 1
ATOM 2643 C CA . ILE A 1 347 ? 14.596 5.560 -13.845 1.00 91.81 347 ILE A CA 1
ATOM 2644 C C . ILE A 1 347 ? 14.519 5.978 -12.372 1.00 91.81 347 ILE A C 1
ATOM 2646 O O . ILE A 1 347 ? 13.416 6.076 -11.833 1.00 91.81 347 ILE A O 1
ATOM 2650 N N . HIS A 1 348 ? 15.643 6.322 -11.740 1.00 92.06 348 HIS A N 1
ATOM 2651 C CA . HIS A 1 348 ? 15.672 6.789 -10.350 1.00 92.06 348 HIS A CA 1
ATOM 2652 C C . HIS A 1 348 ? 14.781 8.017 -10.126 1.00 92.06 348 HIS A C 1
ATOM 2654 O O . HIS A 1 348 ? 13.899 7.976 -9.267 1.00 92.06 348 HIS A O 1
ATOM 2660 N N . THR A 1 349 ? 14.924 9.070 -10.939 1.00 92.75 349 THR A N 1
ATOM 2661 C CA . THR A 1 349 ? 14.110 10.295 -10.847 1.00 92.75 349 THR A CA 1
ATOM 2662 C C . THR A 1 349 ? 12.612 9.997 -10.978 1.00 92.75 349 THR A C 1
ATOM 2664 O O . THR A 1 349 ? 11.792 10.624 -10.308 1.00 92.75 349 THR A O 1
ATOM 2667 N N . SER A 1 350 ? 12.220 9.017 -11.803 1.00 94.69 350 SER A N 1
ATOM 2668 C CA . SER A 1 350 ? 10.804 8.661 -11.971 1.00 94.69 350 SER A CA 1
ATOM 2669 C C . SER A 1 350 ? 10.180 8.066 -10.701 1.00 94.69 350 SER A C 1
ATOM 2671 O O . SER A 1 350 ? 9.032 8.375 -10.384 1.00 94.69 350 SER A O 1
ATOM 2673 N N . PHE A 1 351 ? 10.942 7.315 -9.897 1.00 94.94 351 PHE A N 1
ATOM 2674 C CA . PHE A 1 351 ? 10.472 6.860 -8.584 1.00 94.94 351 PHE A CA 1
ATOM 2675 C C . PHE A 1 351 ? 10.294 8.018 -7.594 1.00 94.94 351 PHE A C 1
ATOM 2677 O O . PHE A 1 351 ? 9.367 7.993 -6.789 1.00 94.94 351 PHE A O 1
ATOM 2684 N N . GLN A 1 352 ? 11.098 9.080 -7.690 1.00 92.88 352 GLN A N 1
ATOM 2685 C CA . GLN A 1 352 ? 10.917 10.280 -6.859 1.00 92.88 352 GLN A CA 1
ATOM 2686 C C . GLN A 1 352 ? 9.586 10.982 -7.164 1.00 92.88 352 GLN A C 1
ATOM 2688 O O . GLN A 1 352 ? 8.891 11.436 -6.255 1.00 92.88 352 GLN A O 1
ATOM 2693 N N . GLN A 1 353 ? 9.189 11.015 -8.440 1.00 94.88 353 GLN A N 1
ATOM 2694 C CA . GLN A 1 353 ? 7.888 11.545 -8.860 1.00 94.88 353 GLN A CA 1
ATOM 2695 C C . GLN A 1 353 ? 6.732 10.710 -8.297 1.00 94.88 353 GLN A C 1
ATOM 2697 O O . GLN A 1 353 ? 5.724 11.270 -7.864 1.00 94.88 353 GLN A O 1
ATOM 2702 N N . VAL A 1 354 ? 6.889 9.381 -8.245 1.00 96.31 354 VAL A N 1
ATOM 2703 C CA . VAL A 1 354 ? 5.934 8.498 -7.563 1.00 96.31 354 VAL A CA 1
ATOM 2704 C C . VAL A 1 354 ? 5.858 8.835 -6.078 1.00 96.31 354 VAL A C 1
ATOM 2706 O O . VAL A 1 354 ? 4.754 9.014 -5.568 1.00 96.31 354 VAL A O 1
ATOM 2709 N N . CYS A 1 355 ? 6.994 8.986 -5.390 1.00 94.00 355 CYS A N 1
ATOM 2710 C CA . CYS A 1 355 ? 7.015 9.361 -3.976 1.00 94.00 355 CYS A CA 1
ATOM 2711 C C . CYS A 1 355 ? 6.230 10.657 -3.719 1.00 94.00 355 CYS A C 1
ATOM 2713 O O . CYS A 1 355 ? 5.361 10.681 -2.847 1.00 94.00 355 CYS A O 1
ATOM 2715 N N . ALA A 1 356 ? 6.475 11.704 -4.513 1.00 92.94 356 ALA A N 1
ATOM 2716 C CA . ALA A 1 356 ? 5.771 12.979 -4.391 1.00 92.94 356 ALA A CA 1
ATOM 2717 C C . ALA A 1 356 ? 4.257 12.838 -4.635 1.00 92.94 356 ALA A C 1
ATOM 2719 O O . ALA A 1 356 ? 3.448 13.369 -3.872 1.00 92.94 356 ALA A O 1
ATOM 2720 N N . ALA A 1 357 ? 3.855 12.081 -5.660 1.00 95.88 357 ALA A N 1
ATOM 2721 C CA . ALA A 1 357 ? 2.444 11.871 -5.977 1.00 95.88 357 ALA A CA 1
ATOM 2722 C C . ALA A 1 357 ? 1.708 11.057 -4.895 1.00 95.88 357 ALA A C 1
ATOM 2724 O O . ALA A 1 357 ? 0.580 11.389 -4.532 1.00 95.88 357 ALA A O 1
ATOM 2725 N N . GLN A 1 358 ? 2.352 10.024 -4.341 1.00 95.69 358 GLN A N 1
ATOM 2726 C CA . GLN A 1 358 ? 1.803 9.233 -3.234 1.00 95.69 358 GLN A CA 1
ATOM 2727 C C . GLN A 1 358 ? 1.686 10.069 -1.955 1.00 95.69 358 GLN A C 1
ATOM 2729 O O . GLN A 1 358 ? 0.677 10.000 -1.256 1.00 95.69 358 GLN A O 1
ATOM 2734 N N . GLN A 1 359 ? 2.671 10.923 -1.672 1.00 93.06 359 GLN A N 1
ATOM 2735 C CA . GLN A 1 359 ? 2.613 11.843 -0.539 1.00 93.06 359 GLN A CA 1
ATOM 2736 C C . GLN A 1 359 ? 1.461 12.848 -0.671 1.00 93.06 359 GLN A C 1
ATOM 2738 O O . GLN A 1 359 ? 0.727 13.053 0.295 1.00 93.06 359 GLN A O 1
ATOM 2743 N N . ALA A 1 360 ? 1.253 13.424 -1.858 1.00 93.44 360 ALA A N 1
ATOM 2744 C CA . ALA A 1 360 ? 0.129 14.323 -2.116 1.00 93.44 360 ALA A CA 1
ATOM 2745 C C . ALA A 1 360 ? -1.227 13.615 -1.927 1.00 93.44 360 ALA A C 1
ATOM 2747 O O . ALA A 1 360 ? -2.126 14.149 -1.275 1.00 93.44 360 ALA A O 1
ATOM 2748 N N . ALA A 1 361 ? -1.361 12.378 -2.420 1.00 95.06 361 ALA A N 1
ATOM 2749 C CA . ALA A 1 361 ? -2.563 11.570 -2.215 1.00 95.06 361 ALA A CA 1
ATOM 2750 C C . ALA A 1 361 ? -2.812 11.255 -0.730 1.00 95.06 361 ALA A C 1
ATOM 2752 O O . ALA A 1 361 ? -3.943 11.379 -0.255 1.00 95.06 361 ALA A O 1
ATOM 2753 N N . ALA A 1 362 ? -1.766 10.910 0.026 1.00 95.19 362 ALA A N 1
ATOM 2754 C CA . ALA A 1 362 ? -1.866 10.671 1.462 1.00 95.19 362 ALA A CA 1
ATOM 2755 C C . ALA A 1 362 ? -2.285 11.935 2.226 1.00 95.19 362 ALA A C 1
ATOM 2757 O O . ALA A 1 362 ? -3.183 11.870 3.060 1.00 95.19 362 ALA A O 1
ATOM 2758 N N . GLN A 1 363 ? -1.687 13.090 1.921 1.00 93.88 363 GLN A N 1
ATOM 2759 C CA . GLN A 1 363 ? -2.057 14.373 2.532 1.00 93.88 363 GLN A CA 1
ATOM 2760 C C . GLN A 1 363 ? -3.517 14.734 2.254 1.00 93.88 363 GLN A C 1
ATOM 2762 O O . GLN A 1 363 ? -4.238 15.119 3.172 1.00 93.88 363 GLN A O 1
ATOM 2767 N N . SER A 1 364 ? -3.969 14.551 1.012 1.00 94.06 364 SER A N 1
ATOM 2768 C CA . SER A 1 364 ? -5.358 14.795 0.618 1.00 94.06 364 SER A CA 1
ATOM 2769 C C . SER A 1 364 ? -6.338 13.908 1.405 1.00 94.06 364 SER A C 1
ATOM 2771 O O . SER A 1 364 ? -7.345 14.403 1.918 1.00 94.06 364 SER A O 1
ATOM 2773 N N . LEU A 1 365 ? -6.012 12.622 1.591 1.00 94.88 365 LEU A N 1
ATOM 2774 C CA . LEU A 1 365 ? -6.805 11.695 2.410 1.00 94.88 365 LEU A CA 1
ATOM 2775 C C . LEU A 1 365 ? -6.833 12.094 3.887 1.00 94.88 365 LEU A C 1
ATOM 2777 O O . LEU A 1 365 ? -7.891 12.078 4.513 1.00 94.88 365 LEU A O 1
ATOM 2781 N N . LEU A 1 366 ? -5.685 12.476 4.447 1.00 94.50 366 LEU A N 1
ATOM 2782 C CA . LEU A 1 366 ? -5.584 12.883 5.848 1.00 94.50 366 LEU A CA 1
ATOM 2783 C C . LEU A 1 366 ? -6.330 14.190 6.131 1.00 94.50 366 LEU A C 1
ATOM 2785 O O . LEU A 1 366 ? -6.936 14.314 7.192 1.00 94.50 366 LEU A O 1
ATOM 2789 N N . ALA A 1 367 ? -6.360 15.121 5.175 1.00 92.38 367 ALA A N 1
ATOM 2790 C CA . ALA A 1 367 ? -7.177 16.330 5.267 1.00 92.38 367 ALA A CA 1
ATOM 2791 C C . ALA A 1 367 ? -8.685 16.013 5.292 1.00 92.38 367 ALA A C 1
ATOM 2793 O O . ALA A 1 367 ? -9.450 16.706 5.956 1.00 92.38 367 ALA A O 1
ATOM 2794 N N . THR A 1 368 ? -9.104 14.934 4.622 1.00 92.44 368 THR A N 1
ATOM 2795 C CA . THR A 1 368 ? -10.506 14.482 4.587 1.00 92.44 368 THR A CA 1
ATOM 2796 C C . THR A 1 368 ? -10.903 13.695 5.845 1.00 92.44 368 THR A C 1
ATOM 2798 O O . THR A 1 368 ? -12.090 13.565 6.143 1.00 92.44 368 THR A O 1
ATOM 2801 N N . ALA A 1 369 ? -9.928 13.195 6.616 1.00 92.88 369 ALA A N 1
ATOM 2802 C CA . ALA A 1 369 ? -10.146 12.277 7.734 1.00 92.88 369 ALA A CA 1
ATOM 2803 C C . ALA A 1 369 ? -11.209 12.731 8.753 1.00 92.88 369 ALA A C 1
ATOM 2805 O O . ALA A 1 369 ? -12.063 11.908 9.094 1.00 92.88 369 ALA A O 1
ATOM 2806 N N . PRO A 1 370 ? -11.226 14.002 9.218 1.00 91.31 370 PRO A N 1
ATOM 2807 C CA . PRO A 1 370 ? -12.207 14.447 10.207 1.00 91.31 370 PRO A CA 1
ATOM 2808 C C . PRO A 1 370 ? -13.645 14.398 9.682 1.00 91.31 370 PRO A C 1
ATOM 2810 O O . PRO A 1 370 ? -14.546 14.015 10.421 1.00 91.31 370 PRO A O 1
ATOM 2813 N N . GLY A 1 371 ? -13.853 14.733 8.403 1.00 89.44 371 GLY A N 1
ATOM 2814 C CA . GLY A 1 371 ? -15.182 14.798 7.783 1.00 89.44 371 GLY A CA 1
ATOM 2815 C C . GLY A 1 371 ? -15.839 13.434 7.563 1.00 89.44 371 GLY A C 1
ATOM 2816 O O . GLY A 1 371 ? -17.053 13.360 7.410 1.00 89.44 371 GLY A O 1
ATOM 2817 N N . ILE A 1 372 ? -15.052 12.354 7.574 1.00 92.75 372 ILE A N 1
ATOM 2818 C CA . ILE A 1 372 ? -15.533 10.972 7.410 1.00 92.75 372 ILE A CA 1
ATOM 2819 C C . ILE A 1 372 ? -15.305 10.102 8.652 1.00 92.75 372 ILE A C 1
ATOM 2821 O O . ILE A 1 372 ? -15.628 8.919 8.626 1.00 92.75 372 ILE A O 1
ATOM 2825 N N . GLY A 1 373 ? -14.720 10.651 9.722 1.00 91.94 373 GLY A N 1
ATOM 2826 C CA . GLY A 1 373 ? -14.390 9.899 10.937 1.00 91.94 373 GLY A CA 1
ATOM 2827 C C . GLY A 1 373 ? -13.275 8.856 10.768 1.00 91.94 373 GLY A C 1
ATOM 2828 O O . GLY A 1 373 ? -13.259 7.865 11.494 1.00 91.94 373 GLY A O 1
ATOM 2829 N N . MET A 1 374 ? -12.345 9.040 9.823 1.00 93.81 374 MET A N 1
ATOM 2830 C CA . MET A 1 374 ? -11.228 8.107 9.607 1.00 93.81 374 MET A CA 1
ATOM 2831 C C . MET A 1 374 ? -10.206 8.177 10.755 1.00 93.81 374 MET A C 1
ATOM 2833 O O . MET A 1 374 ? -9.715 9.256 11.090 1.00 93.81 374 MET A O 1
ATOM 2837 N N . ASP A 1 375 ? -9.814 7.021 11.308 1.00 90.62 375 ASP A N 1
ATOM 2838 C CA . ASP A 1 375 ? -8.751 6.939 12.320 1.00 90.62 375 ASP A CA 1
ATOM 2839 C C . ASP A 1 375 ? -7.363 7.230 11.712 1.00 90.62 375 ASP A C 1
ATOM 2841 O O . ASP A 1 375 ? -6.854 6.483 10.867 1.00 90.62 375 ASP A O 1
ATOM 2845 N N . THR A 1 376 ? -6.728 8.303 12.195 1.00 90.19 376 THR A N 1
ATOM 2846 C CA . THR A 1 376 ? -5.416 8.801 11.757 1.00 90.19 376 THR A CA 1
ATOM 2847 C C . THR A 1 376 ? -4.236 8.278 12.582 1.00 90.19 376 THR A C 1
ATOM 2849 O O . THR A 1 376 ? -3.087 8.575 12.249 1.00 90.19 376 THR A O 1
ATOM 2852 N N . ARG A 1 377 ? -4.456 7.454 13.619 1.00 87.94 377 ARG A N 1
ATOM 2853 C CA . ARG A 1 377 ? -3.374 6.876 14.448 1.00 87.94 377 ARG A CA 1
ATOM 2854 C C . ARG A 1 377 ? -2.353 6.111 13.618 1.00 87.94 377 ARG A C 1
ATOM 2856 O O . ARG A 1 377 ? -1.151 6.222 13.857 1.00 87.94 377 ARG A O 1
ATOM 2863 N N . ARG A 1 378 ? -2.821 5.381 12.599 1.00 89.50 378 ARG A N 1
ATOM 2864 C CA . ARG A 1 378 ? -1.930 4.679 11.671 1.00 89.50 378 ARG A CA 1
ATOM 2865 C C . ARG A 1 378 ? -1.018 5.644 10.911 1.00 89.50 378 ARG A C 1
ATOM 2867 O O . ARG A 1 378 ? 0.154 5.343 10.709 1.00 89.50 378 ARG A O 1
ATOM 2874 N N . ALA A 1 379 ? -1.516 6.817 10.540 1.00 90.25 379 ALA A N 1
ATOM 2875 C CA . ALA A 1 379 ? -0.719 7.796 9.820 1.00 90.25 379 ALA A CA 1
ATOM 2876 C C . ALA A 1 379 ? 0.390 8.412 10.681 1.00 90.25 379 ALA A C 1
ATOM 2878 O O . ALA A 1 379 ? 1.513 8.581 10.208 1.00 90.25 379 ALA A O 1
ATOM 2879 N N . VAL A 1 380 ? 0.109 8.662 11.964 1.00 85.75 380 VAL A N 1
ATOM 2880 C CA . VAL A 1 380 ? 1.118 9.100 12.947 1.00 85.75 380 VAL A CA 1
ATOM 2881 C C . VAL A 1 380 ? 2.224 8.050 13.104 1.00 85.75 380 VAL A C 1
ATOM 2883 O O . VAL A 1 380 ? 3.414 8.384 13.127 1.00 85.75 380 VAL A O 1
ATOM 2886 N N . LEU A 1 381 ? 1.838 6.771 13.168 1.00 85.62 381 LEU A N 1
ATOM 2887 C CA . LEU A 1 381 ? 2.784 5.660 13.216 1.00 85.62 381 LEU A CA 1
ATOM 2888 C C . LEU A 1 381 ? 3.658 5.604 11.958 1.00 85.62 381 LEU A C 1
ATOM 2890 O O . LEU A 1 381 ? 4.880 5.507 12.061 1.00 85.62 381 LEU A O 1
ATOM 2894 N N . ASP A 1 382 ? 3.045 5.684 10.778 1.00 88.50 382 ASP A N 1
ATOM 2895 C CA . ASP A 1 382 ? 3.763 5.637 9.506 1.00 88.50 382 ASP A CA 1
ATOM 2896 C C . ASP A 1 382 ? 4.767 6.786 9.386 1.00 88.50 382 ASP A C 1
ATOM 2898 O O . ASP A 1 382 ? 5.936 6.518 9.121 1.00 88.50 382 ASP A O 1
ATOM 2902 N N . ALA A 1 383 ? 4.368 8.021 9.708 1.00 83.50 383 ALA A N 1
ATOM 2903 C CA . ALA A 1 383 ? 5.265 9.179 9.719 1.00 83.50 383 ALA A CA 1
ATOM 2904 C C . ALA A 1 383 ? 6.467 8.993 10.666 1.00 83.50 383 ALA A C 1
ATOM 2906 O O . ALA A 1 383 ? 7.573 9.461 10.392 1.00 83.50 383 ALA A O 1
ATOM 2907 N N . THR A 1 384 ? 6.286 8.282 11.782 1.00 79.69 384 THR A N 1
ATOM 2908 C CA . THR A 1 384 ? 7.386 7.954 12.701 1.00 79.69 384 THR A CA 1
ATOM 2909 C C . THR A 1 384 ? 8.292 6.866 12.136 1.00 79.69 384 THR A C 1
ATOM 2911 O O . THR A 1 384 ? 9.508 7.027 12.147 1.00 79.69 384 THR A O 1
ATOM 2914 N N . ALA A 1 385 ? 7.722 5.802 11.570 1.00 81.94 385 ALA A N 1
ATOM 2915 C CA . ALA A 1 385 ? 8.485 4.734 10.931 1.00 81.94 385 ALA A CA 1
ATOM 2916 C C . ALA A 1 385 ? 9.292 5.238 9.716 1.00 81.94 385 ALA A C 1
ATOM 2918 O O . ALA A 1 385 ? 10.423 4.811 9.500 1.00 81.94 385 ALA A O 1
ATOM 2919 N N . HIS A 1 386 ? 8.740 6.173 8.938 1.00 78.50 386 HIS A N 1
ATOM 2920 C CA . HIS A 1 386 ? 9.377 6.721 7.736 1.00 78.50 386 HIS A CA 1
ATOM 2921 C C . HIS A 1 386 ? 10.606 7.585 8.029 1.00 78.50 386 HIS A C 1
ATOM 2923 O O . HIS A 1 386 ? 11.560 7.521 7.259 1.00 78.50 386 HIS A O 1
ATOM 2929 N N . ARG A 1 387 ? 10.648 8.285 9.173 1.00 75.38 387 ARG A N 1
ATOM 2930 C CA . ARG A 1 387 ? 11.846 9.020 9.633 1.00 75.38 387 ARG A CA 1
ATOM 2931 C C . ARG A 1 387 ? 13.074 8.125 9.831 1.00 75.38 387 ARG A C 1
ATOM 2933 O O . ARG A 1 387 ? 14.189 8.625 9.865 1.00 75.38 387 ARG A O 1
ATOM 2940 N N . HIS A 1 388 ? 12.879 6.814 9.971 1.00 70.12 388 HIS A N 1
ATOM 2941 C CA . HIS A 1 388 ? 13.965 5.838 10.092 1.00 70.12 388 HIS A CA 1
ATOM 2942 C C . HIS A 1 388 ? 14.333 5.161 8.764 1.00 70.12 388 HIS A C 1
ATOM 2944 O O . HIS A 1 388 ? 15.236 4.329 8.743 1.00 70.12 388 HIS A O 1
ATOM 2950 N N . ILE A 1 389 ? 13.622 5.470 7.676 1.00 70.19 389 ILE A N 1
ATOM 2951 C CA . ILE A 1 389 ? 13.843 4.885 6.349 1.00 70.19 389 ILE A CA 1
ATOM 2952 C C . ILE A 1 389 ? 14.652 5.829 5.456 1.00 70.19 389 ILE A C 1
ATOM 2954 O O . ILE A 1 389 ? 15.509 5.378 4.701 1.00 70.19 389 ILE A O 1
ATOM 2958 N N . THR A 1 390 ? 14.359 7.125 5.501 1.00 68.81 390 THR A N 1
ATOM 2959 C CA . THR A 1 390 ? 14.979 8.132 4.637 1.00 68.81 390 THR A CA 1
ATOM 2960 C C . THR A 1 390 ? 14.867 9.514 5.276 1.00 68.81 390 THR A C 1
ATOM 2962 O O . THR A 1 390 ? 13.953 9.761 6.064 1.00 68.81 390 THR A O 1
ATOM 2965 N N . ASP A 1 391 ? 15.773 10.420 4.900 1.00 57.81 391 ASP A N 1
ATOM 2966 C CA . ASP A 1 391 ? 15.694 11.845 5.241 1.00 57.81 391 ASP A CA 1
ATOM 2967 C C . ASP A 1 391 ? 14.516 12.546 4.535 1.00 57.81 391 ASP A C 1
ATOM 2969 O O . ASP A 1 391 ? 14.139 13.662 4.895 1.00 57.81 391 ASP A O 1
ATOM 2973 N N . TRP A 1 392 ? 13.899 11.903 3.534 1.00 57.69 392 TRP A N 1
ATOM 2974 C CA . TRP A 1 392 ? 12.680 12.404 2.905 1.00 57.69 392 TRP A CA 1
ATOM 2975 C C . TRP A 1 392 ? 11.490 12.252 3.844 1.00 57.69 392 TRP A C 1
ATOM 2977 O O . TRP A 1 392 ? 11.103 11.154 4.248 1.00 57.69 392 TRP A O 1
ATOM 2987 N N . THR A 1 393 ? 10.875 13.377 4.186 1.00 57.34 393 THR A N 1
ATOM 2988 C CA . THR A 1 393 ? 9.791 13.404 5.159 1.00 57.34 393 THR A CA 1
ATOM 2989 C C . THR A 1 393 ? 8.472 12.977 4.521 1.00 57.34 393 THR A C 1
ATOM 2991 O O . THR A 1 393 ? 7.946 13.628 3.618 1.00 57.34 393 THR A O 1
ATOM 2994 N N . TRP A 1 394 ? 7.903 11.876 5.021 1.00 70.06 394 TRP A N 1
ATOM 2995 C CA . TRP A 1 394 ? 6.500 11.542 4.774 1.00 70.06 394 TRP A CA 1
ATOM 2996 C C . TRP A 1 394 ? 5.582 12.574 5.436 1.00 70.06 394 TRP A C 1
ATOM 2998 O O . TRP A 1 394 ? 5.952 13.195 6.434 1.00 70.06 394 TRP A O 1
ATOM 3008 N N . ALA A 1 395 ? 4.390 12.749 4.859 1.00 58.72 395 ALA A N 1
ATOM 3009 C CA . ALA A 1 395 ? 3.391 13.743 5.242 1.00 58.72 395 ALA A CA 1
ATOM 3010 C C . ALA A 1 395 ? 3.305 13.979 6.768 1.00 58.72 395 ALA A C 1
ATOM 3012 O O . ALA A 1 395 ? 3.086 13.022 7.518 1.00 58.72 395 ALA A O 1
ATOM 3013 N N . PRO A 1 396 ? 3.446 15.233 7.242 1.00 58.16 396 PRO A N 1
ATOM 3014 C CA . PRO A 1 396 ? 3.296 15.528 8.657 1.00 58.16 396 PRO A CA 1
ATOM 3015 C C . PRO A 1 396 ? 1.842 15.299 9.073 1.00 58.16 396 PRO A C 1
ATOM 3017 O O . PRO A 1 396 ? 0.914 15.751 8.403 1.00 58.16 396 PRO A O 1
ATOM 3020 N N . VAL A 1 397 ? 1.646 14.610 10.194 1.00 58.94 397 VAL A N 1
ATOM 3021 C CA . VAL A 1 397 ? 0.327 14.434 10.805 1.00 58.94 397 VAL A CA 1
ATOM 3022 C C . VAL A 1 397 ? 0.282 15.281 12.064 1.00 58.94 397 VAL A C 1
ATOM 3024 O O . VAL A 1 397 ? 1.073 15.066 12.985 1.00 58.94 397 VAL A O 1
ATOM 3027 N N . THR A 1 398 ? -0.643 16.237 12.129 1.00 53.34 398 THR A N 1
ATOM 3028 C CA . THR A 1 398 ? -0.937 16.928 13.385 1.00 53.34 398 THR A CA 1
ATOM 3029 C C . THR A 1 398 ? -1.625 15.923 14.299 1.00 53.34 398 THR A C 1
ATOM 3031 O O . THR A 1 398 ? -2.762 15.525 14.045 1.00 53.34 398 THR A O 1
ATOM 3034 N N . ALA A 1 399 ? -0.922 15.451 15.331 1.00 47.53 399 ALA A N 1
ATOM 3035 C CA . ALA A 1 399 ? -1.531 14.580 16.327 1.00 47.53 399 ALA A CA 1
ATOM 3036 C C . ALA A 1 399 ? -2.753 15.303 16.921 1.00 47.53 399 ALA A C 1
ATOM 3038 O O . ALA A 1 399 ? -2.622 16.474 17.297 1.00 47.53 399 ALA A O 1
ATOM 3039 N N . PRO A 1 400 ? -3.934 14.660 17.006 1.00 40.16 400 PRO A N 1
ATOM 3040 C CA . PRO A 1 400 ? -5.054 15.268 17.702 1.00 40.16 400 PRO A CA 1
ATOM 3041 C C . PRO A 1 400 ? -4.602 15.560 19.133 1.00 40.16 400 PRO A C 1
ATOM 3043 O O . PRO A 1 400 ? -4.071 14.674 19.812 1.00 40.16 400 PRO A O 1
ATOM 3046 N N . ALA A 1 401 ? -4.760 16.814 19.570 1.00 32.22 401 ALA A N 1
ATOM 3047 C CA . ALA A 1 401 ? -4.477 17.191 20.946 1.00 32.22 401 ALA A CA 1
ATOM 3048 C C . ALA A 1 401 ? -5.212 16.205 21.866 1.00 32.22 401 ALA A C 1
ATOM 3050 O O . ALA A 1 401 ? -6.362 15.857 21.568 1.00 32.22 401 ALA A O 1
ATOM 3051 N N . PRO A 1 402 ? -4.580 15.706 22.945 1.00 34.25 402 PRO A N 1
ATOM 3052 C CA . PRO A 1 402 ? -5.278 14.833 23.870 1.00 34.25 402 PRO A CA 1
ATOM 3053 C C . PRO A 1 402 ? -6.539 15.571 24.301 1.00 34.25 402 PRO A C 1
ATOM 3055 O O . PRO A 1 402 ? -6.443 16.678 24.830 1.00 34.25 402 PRO A O 1
ATOM 3058 N N . ALA A 1 403 ? -7.708 14.988 24.025 1.00 31.44 403 ALA A N 1
ATOM 3059 C CA . ALA A 1 403 ? -8.957 15.514 24.537 1.00 31.44 403 ALA A CA 1
ATOM 3060 C C . ALA A 1 403 ? -8.762 15.653 26.048 1.00 31.44 403 ALA A C 1
ATOM 3062 O O . ALA A 1 403 ? -8.612 14.652 26.758 1.00 31.44 403 ALA A O 1
ATOM 3063 N N . MET A 1 404 ? -8.674 16.896 26.528 1.00 26.92 404 MET A N 1
ATOM 3064 C CA . MET A 1 404 ? -8.826 17.180 27.939 1.00 26.92 404 MET A CA 1
ATOM 3065 C C . MET A 1 404 ? -10.234 16.706 28.275 1.00 26.92 404 MET A C 1
ATOM 3067 O O . MET A 1 404 ? -11.207 17.427 28.076 1.00 26.92 404 MET A O 1
ATOM 3071 N N . LEU A 1 405 ? -10.347 15.462 28.748 1.00 30.09 405 LEU A N 1
ATOM 3072 C CA . LEU A 1 405 ? -11.436 15.075 29.628 1.00 30.09 405 LEU A CA 1
ATOM 3073 C C . LEU A 1 405 ? -11.509 16.194 30.659 1.00 30.09 405 LEU A C 1
ATOM 3075 O O . LEU A 1 405 ? -10.503 16.468 31.321 1.00 30.09 405 LEU A O 1
ATOM 3079 N N . GLY A 1 406 ? -12.640 16.902 30.632 1.00 26.45 406 GLY A N 1
ATOM 3080 C CA . GLY A 1 406 ? -12.812 18.220 31.217 1.00 26.45 406 GLY A CA 1
ATOM 3081 C C . GLY A 1 406 ? -12.198 18.322 32.600 1.00 26.45 406 GLY A C 1
ATOM 3082 O O . GLY A 1 406 ? -12.159 17.345 33.345 1.00 26.45 406 GLY A O 1
ATOM 3083 N N . ALA A 1 407 ? -11.707 19.518 32.911 1.00 29.31 407 ALA A N 1
ATOM 3084 C CA . ALA A 1 407 ? -11.219 19.896 34.221 1.00 29.31 407 ALA A CA 1
ATOM 3085 C C . ALA A 1 407 ? -12.216 19.471 35.314 1.00 29.31 407 ALA A C 1
ATOM 3087 O O . ALA A 1 407 ? -13.106 20.221 35.700 1.00 29.31 407 ALA A O 1
ATOM 3088 N N . ILE A 1 408 ? -12.048 18.258 35.839 1.00 33.00 408 ILE A N 1
ATOM 3089 C CA . ILE A 1 408 ? -12.513 17.920 37.170 1.00 33.00 408 ILE A CA 1
ATOM 3090 C C . ILE A 1 408 ? -11.606 18.756 38.057 1.00 33.00 408 ILE A C 1
ATOM 3092 O O . ILE A 1 408 ? -10.385 18.571 38.058 1.00 33.00 408 ILE A O 1
ATOM 3096 N N . ALA A 1 409 ? -12.214 19.755 38.693 1.00 31.41 409 ALA A N 1
ATOM 3097 C CA . ALA A 1 409 ? -11.578 20.665 39.622 1.00 31.41 409 ALA A CA 1
ATOM 3098 C C . ALA A 1 409 ? -10.524 19.927 40.455 1.00 31.41 409 ALA A C 1
ATOM 3100 O O . ALA A 1 409 ? -10.791 18.850 40.992 1.00 31.41 409 ALA A O 1
ATOM 3101 N N . ARG A 1 410 ? -9.321 20.508 40.539 1.00 32.44 410 ARG A N 1
ATOM 3102 C CA . ARG A 1 410 ? -8.280 20.086 41.477 1.00 32.44 410 ARG A CA 1
ATOM 3103 C C . ARG A 1 410 ? -8.858 20.166 42.894 1.00 32.44 410 ARG A C 1
ATOM 3105 O O . ARG A 1 410 ? -8.766 21.202 43.542 1.00 32.44 410 ARG A O 1
ATOM 3112 N N . GLY A 1 411 ? -9.475 19.082 43.351 1.00 29.14 411 GLY A N 1
ATOM 3113 C CA . GLY A 1 411 ? -9.722 18.839 44.762 1.00 29.14 411 GLY A CA 1
ATOM 3114 C C . GLY A 1 411 ? -8.372 18.728 45.459 1.00 29.14 411 GLY A C 1
ATOM 3115 O O . GLY A 1 411 ? -7.439 18.142 44.905 1.00 29.14 411 GLY A O 1
ATOM 3116 N N . ALA A 1 412 ? -8.263 19.367 46.622 1.00 30.44 412 ALA A N 1
ATOM 3117 C CA . ALA A 1 412 ? -7.038 19.508 47.395 1.00 30.44 412 ALA A CA 1
ATOM 3118 C C . ALA A 1 412 ? -6.236 18.198 47.473 1.00 30.44 412 ALA A C 1
ATOM 3120 O O . ALA A 1 412 ? -6.787 17.126 47.723 1.00 30.44 412 ALA A O 1
ATOM 3121 N N . ALA A 1 413 ? -4.924 18.308 47.259 1.00 30.95 413 ALA A N 1
ATOM 3122 C CA . ALA A 1 413 ? -3.986 17.215 47.437 1.00 30.95 413 ALA A CA 1
ATOM 3123 C C . ALA A 1 413 ? -4.059 16.718 48.887 1.00 30.95 413 ALA A C 1
ATOM 3125 O O . ALA A 1 413 ? -3.559 17.369 49.802 1.00 30.95 413 ALA A O 1
ATOM 3126 N N . VAL A 1 414 ? -4.697 15.568 49.095 1.00 33.03 414 VAL A N 1
ATOM 3127 C CA . VAL A 1 414 ? -4.579 14.824 50.348 1.00 33.03 414 VAL A CA 1
ATOM 3128 C C . VAL A 1 414 ? -3.202 14.153 50.326 1.00 33.03 414 VAL A C 1
ATOM 3130 O O . VAL A 1 414 ? -2.911 13.422 49.372 1.00 33.03 414 VAL A O 1
ATOM 3133 N N . PRO A 1 415 ? -2.322 14.418 51.307 1.00 31.62 415 PRO A N 1
ATOM 3134 C CA . PRO A 1 415 ? -1.026 13.759 51.370 1.00 31.62 415 PRO A CA 1
ATOM 3135 C C . PRO A 1 415 ? -1.217 12.244 51.550 1.00 31.62 415 PRO A C 1
ATOM 3137 O O . PRO A 1 415 ? -2.208 11.813 52.147 1.00 31.62 415 PRO A O 1
ATOM 3140 N N . PRO A 1 416 ? -0.296 11.414 51.031 1.00 36.75 416 PRO A N 1
ATOM 3141 C CA . PRO A 1 416 ? -0.393 9.968 51.182 1.00 36.75 416 PRO A CA 1
ATOM 3142 C C . PRO A 1 416 ? -0.376 9.591 52.674 1.00 36.75 416 PRO A C 1
ATOM 3144 O O . PRO A 1 416 ? 0.421 10.157 53.427 1.00 36.75 416 PRO A O 1
ATOM 3147 N N . PRO A 1 417 ? -1.211 8.636 53.125 1.00 35.09 417 PRO A N 1
ATOM 3148 C CA . PRO A 1 417 ? -1.080 8.099 54.470 1.00 35.09 417 PRO A CA 1
ATOM 3149 C C . PRO A 1 417 ? 0.286 7.419 54.608 1.00 35.09 417 PRO A C 1
ATOM 3151 O O . PRO A 1 417 ? 0.734 6.696 53.712 1.00 35.09 417 PRO A O 1
ATOM 3154 N N . ALA A 1 418 ? 0.950 7.691 55.730 1.00 38.78 418 ALA A N 1
ATOM 3155 C CA . ALA A 1 418 ? 2.246 7.128 56.065 1.00 38.78 418 ALA A CA 1
ATOM 3156 C C . ALA A 1 418 ? 2.207 5.594 55.997 1.00 38.78 418 ALA A C 1
ATOM 3158 O O . ALA A 1 418 ? 1.284 4.948 56.496 1.00 38.78 418 ALA A O 1
ATOM 3159 N N . THR A 1 419 ? 3.236 5.016 55.380 1.00 36.88 419 THR A N 1
ATOM 3160 C CA . THR A 1 419 ? 3.528 3.581 55.422 1.00 36.88 419 THR A CA 1
ATOM 3161 C C . THR A 1 419 ? 3.522 3.080 56.871 1.00 36.88 419 THR A C 1
ATOM 3163 O O . THR A 1 419 ? 4.198 3.696 57.700 1.00 36.88 419 THR A O 1
ATOM 3166 N N . PRO A 1 420 ? 2.845 1.963 57.197 1.00 37.50 420 PRO A N 1
ATOM 3167 C CA . PRO A 1 420 ? 2.995 1.340 58.503 1.00 37.50 420 PRO A CA 1
ATOM 3168 C C . PRO A 1 420 ? 4.450 0.897 58.659 1.00 37.50 420 PRO A C 1
ATOM 3170 O O . PRO A 1 420 ? 4.968 0.128 57.845 1.00 37.50 420 PRO A O 1
ATOM 3173 N N . GLY A 1 421 ? 5.120 1.428 59.680 1.00 32.25 421 GLY A N 1
ATOM 3174 C CA . GLY A 1 421 ? 6.478 1.041 60.027 1.00 32.25 421 GLY A CA 1
ATOM 3175 C C . GLY A 1 421 ? 6.559 -0.461 60.285 1.00 32.25 421 GLY A C 1
ATOM 3176 O O . GLY A 1 421 ? 5.713 -1.038 60.970 1.00 32.25 421 GLY A O 1
ATOM 3177 N N . ARG A 1 422 ? 7.601 -1.093 59.738 1.00 37.62 422 ARG A N 1
ATOM 3178 C CA . ARG A 1 422 ? 8.065 -2.404 60.195 1.00 37.62 422 ARG A CA 1
ATOM 3179 C C . ARG A 1 422 ? 8.346 -2.293 61.690 1.00 37.62 422 ARG A C 1
ATOM 3181 O O . ARG A 1 422 ? 9.296 -1.620 62.080 1.00 37.62 422 ARG A O 1
ATOM 3188 N N . GLY A 1 423 ? 7.535 -2.961 62.503 1.00 31.44 423 GLY A N 1
ATOM 3189 C CA . GLY A 1 423 ? 7.914 -3.281 63.870 1.00 31.44 423 GLY A CA 1
ATOM 3190 C C . GLY A 1 423 ? 9.199 -4.101 63.833 1.00 31.44 423 GLY A C 1
ATOM 3191 O O . GLY A 1 423 ? 9.221 -5.202 63.285 1.00 31.44 423 GLY A O 1
ATOM 3192 N N . ALA A 1 424 ? 10.275 -3.534 64.368 1.00 33.91 424 ALA A N 1
ATOM 3193 C CA . ALA A 1 424 ? 11.395 -4.308 64.861 1.00 33.91 424 ALA A CA 1
ATOM 3194 C C . ALA A 1 424 ? 10.986 -4.816 66.249 1.00 33.91 424 ALA A C 1
ATOM 3196 O O . ALA A 1 424 ? 10.764 -4.016 67.153 1.00 33.91 424 ALA A O 1
ATOM 3197 N N . GLY A 1 425 ? 10.825 -6.129 66.390 1.00 36.44 425 GLY A N 1
ATOM 3198 C CA . GLY A 1 425 ? 10.932 -6.778 67.692 1.00 36.44 425 GLY A CA 1
ATOM 3199 C C . GLY A 1 425 ? 12.399 -7.116 67.925 1.00 36.44 425 GLY A C 1
ATOM 3200 O O . GLY A 1 425 ? 12.986 -7.787 67.077 1.00 36.44 425 GLY A O 1
ATOM 3201 N N . VAL A 1 426 ? 13.002 -6.554 68.972 1.00 35.19 426 VAL A N 1
ATOM 3202 C CA . VAL A 1 426 ? 13.367 -7.195 70.254 1.00 35.19 426 VAL A CA 1
ATOM 3203 C C . VAL A 1 426 ? 13.465 -6.077 71.286 1.00 35.19 426 VAL A C 1
ATOM 3205 O O . VAL A 1 426 ? 14.062 -5.032 70.941 1.00 35.19 426 VAL A O 1
#

Foldseek 3Di:
DFDALVRLVVQLQQQADPVRHGLFLLVQLDDPLLSLLQNLQVLLVVLLVVLVVLQVVLVVDPDPVSSVVSVVSSVVSNVSSVVSNVSSPNHQPLSSVRDGQDELDFDFQALPPQLLCLLVLLLVLLNNLRSVLVCLLVVNDPDFAFLVLLLLLLVLLLLLLLLLLVLLQLLLVVADVVLSVLSNVLSVLSNLLSVLSVLLNVLCLFKAQQQARPDPRPDDDDDPVCVVVVLDDDRDHGDDHRSNSSSSNRSSLSSLCLFQNSPDDPPDPDPGHHTDHSVSSQVSQVHSQSSLVSSLSSLLSQLSNLLSVLSSCVVRQVRMWGQPVVPDDPPDSHSIDHDDPVSSVSSNVSSVSSNVSSLVSNLSSLVSCVSRVHDCSNVVSSQSSVVSSDPDGRHDDDDPDPPPPDPPDPDDDDDDPDDDDPDDDD

Radius of gyration: 27.73 Å; chains: 1; bounding box: 54×40×110 Å

Sequence (426 aa):
MEASGAAVIDLIRGHRDGTGAPVTPYALAFTTRSARAYHLRHASGILHSASRIVHAVSQSLDNWNVSIRLQTAHVCLQYASVQARHAGAGADPALAAFPQALPLIPVPALPTDPLAQVADRIRDDCEQLSRAAYETLHGRSAQPLSGSDLQLVVRWRSLGAMLAGRLLVQAAAEAPDEAGSSLRGCADSLRSAARAWRGVQERWDRVVDVDDPRIRPRLPQPSYEMARRGQVSRMPRGTAPHPAVEIARASALRAGRLLFGGDWDPDSASGPPRTRPAPDIVADAGGVAELAQTVYRLTAADWRIAVAAPRAVTAIEHRLLTDVPEHRPVGHPYRFYQLHDHQLERIHTSFQQVCAAQQAAAQSLLATAPGIGMDTRRAVLDATAHRHITDWTWAPVTAPAPAMLGAIARGAAVPPPATPGRGAGV

pLDDT: mean 82.73, std 17.35, range [26.45, 98.0]

Organism: NCBI:txid68238